Protein AF-0000000067436196 (afdb_homodimer)

Solvent-accessible surface area (backbone atoms only — not comparable to full-atom values): 30874 Å² total; per-residue (Å²): 133,80,60,70,42,80,74,69,40,40,27,24,33,39,58,62,33,19,36,84,83,33,67,51,73,27,63,66,45,42,35,52,50,51,50,54,38,50,77,39,62,42,60,31,36,29,43,34,34,80,53,17,47,28,63,58,41,51,74,66,54,48,24,50,53,45,26,54,37,24,74,75,36,76,84,56,46,28,29,27,39,38,79,44,45,14,60,66,54,35,43,52,48,46,48,44,32,40,75,24,54,31,66,30,31,39,34,37,66,65,28,63,61,16,76,75,52,47,70,68,16,52,52,47,38,52,48,62,37,44,75,68,40,85,48,35,29,23,46,35,45,43,33,83,56,24,36,56,35,81,76,54,50,68,54,53,49,58,49,31,71,40,76,36,29,15,29,32,36,39,44,69,87,61,59,67,49,52,41,57,40,38,61,30,68,66,30,64,73,30,65,38,42,39,25,34,34,43,60,60,46,43,68,69,40,42,77,47,55,29,39,38,30,43,15,51,60,39,64,38,42,37,46,53,56,42,49,35,54,50,26,48,77,70,65,39,50,73,65,22,50,58,53,44,52,44,43,36,51,34,43,49,48,42,75,75,42,42,59,51,34,40,35,42,42,19,31,72,65,63,67,47,51,87,37,51,50,35,50,57,39,50,55,61,77,78,61,90,66,54,63,67,74,49,41,67,34,50,52,50,40,50,56,54,39,74,73,104,132,81,59,70,40,78,74,70,40,41,27,26,33,40,58,62,34,18,36,84,82,33,68,50,74,28,64,66,44,44,36,52,50,50,51,55,39,50,77,40,63,43,61,30,36,29,44,35,36,79,54,16,46,31,61,56,41,50,74,67,54,49,26,49,54,46,26,54,38,26,73,75,35,76,84,57,48,28,30,27,38,39,78,43,44,13,58,65,54,36,45,53,47,48,48,45,32,41,75,24,54,30,65,31,32,37,35,38,65,66,27,63,61,14,77,75,54,47,70,68,15,54,51,47,37,51,48,62,36,44,76,68,41,86,49,34,28,23,46,37,46,41,32,81,56,24,35,57,34,80,76,56,52,68,54,54,48,57,49,32,70,40,75,38,28,15,29,32,38,39,45,70,85,60,56,66,48,52,40,58,39,39,62,29,68,66,31,63,73,29,64,38,41,39,25,35,33,43,60,62,44,42,69,71,40,42,77,46,54,28,40,37,30,44,16,50,63,39,63,40,43,34,46,52,56,42,50,34,53,49,28,50,76,70,65,39,49,72,65,21,50,58,54,42,51,44,42,36,52,33,42,48,46,42,75,73,42,42,58,52,34,39,36,42,43,19,32,72,64,62,66,49,54,84,39,48,49,35,48,57,40,50,54,60,77,77,62,91,66,55,62,68,76,47,42,67,32,52,54,50,40,50,54,55,38,72,74,104

Structure (mmCIF, N/CA/C/O backbone):
data_AF-0000000067436196-model_v1
#
loop_
_entity.id
_entity.type
_entity.pdbx_description
1 polymer Aldolase
#
loop_
_atom_site.group_PDB
_atom_site.id
_atom_site.type_symbol
_atom_site.label_atom_id
_atom_site.label_alt_id
_atom_site.label_comp_id
_atom_site.label_asym_id
_atom_site.label_entity_id
_atom_site.label_seq_id
_atom_site.pdbx_PDB_ins_code
_atom_site.Cartn_x
_atom_site.Cartn_y
_atom_site.Cartn_z
_atom_site.occupancy
_atom_site.B_iso_or_equiv
_atom_site.auth_seq_id
_atom_site.auth_comp_id
_atom_site.auth_asym_id
_atom_site.auth_atom_id
_atom_site.pdbx_PDB_model_num
ATOM 1 N N . MET A 1 1 ? -20.641 -15.672 -22.406 1 57.53 1 MET A N 1
ATOM 2 C CA . MET A 1 1 ? -20.344 -16.906 -21.688 1 57.53 1 MET A CA 1
ATOM 3 C C . MET A 1 1 ? -20.031 -16.625 -20.219 1 57.53 1 MET A C 1
ATOM 5 O O . MET A 1 1 ? -19.484 -15.562 -19.891 1 57.53 1 MET A O 1
ATOM 9 N N . SER A 1 2 ? -20.469 -17.406 -19.266 1 78.94 2 SER A N 1
ATOM 10 C CA . SER A 1 2 ? -20.266 -17.25 -17.844 1 78.94 2 SER A CA 1
ATOM 11 C C . SER A 1 2 ? -18.781 -17.312 -17.484 1 78.94 2 SER A C 1
ATOM 13 O O . SER A 1 2 ? -18.031 -18.109 -18.062 1 78.94 2 SER A O 1
ATOM 15 N N . PRO A 1 3 ? -18.328 -16.453 -16.594 1 89.94 3 PRO A N 1
ATOM 16 C CA . PRO A 1 3 ? -16.906 -16.484 -16.203 1 89.94 3 PRO A CA 1
ATOM 17 C C . PRO A 1 3 ? -16.5 -17.828 -15.602 1 89.94 3 PRO A C 1
ATOM 19 O O . PRO A 1 3 ? -17.281 -18.469 -14.891 1 89.94 3 PRO A O 1
ATOM 22 N N . VAL A 1 4 ? -15.414 -18.328 -15.992 1 94.5 4 VAL A N 1
ATOM 23 C CA . VAL A 1 4 ? -14.914 -19.625 -15.523 1 94.5 4 VAL A CA 1
ATOM 24 C C . VAL A 1 4 ? -13.633 -19.422 -14.711 1 94.5 4 VAL A C 1
ATOM 26 O O . VAL A 1 4 ? -12.805 -18.562 -15.055 1 94.5 4 VAL A O 1
ATOM 29 N N . PRO A 1 5 ? -13.5 -20.156 -13.656 1 97.69 5 PRO A N 1
ATOM 30 C CA . PRO A 1 5 ? -12.242 -20.078 -12.898 1 97.69 5 PRO A CA 1
ATOM 31 C C . PRO A 1 5 ? -11.047 -20.594 -13.688 1 97.69 5 PRO A C 1
ATOM 33 O O . PRO A 1 5 ? -11.211 -21.344 -14.648 1 97.69 5 PRO A O 1
ATOM 36 N N . PRO A 1 6 ? -9.828 -20.188 -13.32 1 97.81 6 PRO A N 1
ATOM 37 C CA . PRO A 1 6 ? -8.672 -20.891 -13.891 1 97.81 6 PRO A CA 1
ATOM 38 C C . PRO A 1 6 ? -8.703 -22.391 -13.617 1 97.81 6 PRO A C 1
ATOM 40 O O . PRO A 1 6 ? -9.109 -22.812 -12.531 1 97.81 6 PRO A O 1
ATOM 43 N N . ALA A 1 7 ? -8.273 -23.156 -14.539 1 98 7 ALA A N 1
ATOM 44 C CA . ALA A 1 7 ? -8.234 -24.594 -14.375 1 98 7 ALA A CA 1
ATOM 45 C C . ALA A 1 7 ? -7.301 -25 -13.242 1 98 7 ALA A C 1
ATOM 47 O O . ALA A 1 7 ? -6.359 -24.266 -12.914 1 98 7 ALA A O 1
ATOM 48 N N . PRO A 1 8 ? -7.617 -26.125 -12.609 1 98.44 8 PRO A N 1
ATOM 49 C CA . PRO A 1 8 ? -6.68 -26.625 -11.602 1 98.44 8 PRO A CA 1
ATOM 50 C C . PRO A 1 8 ? -5.273 -26.828 -12.156 1 98.44 8 PRO A C 1
ATOM 52 O O . PRO A 1 8 ? -5.117 -27.234 -13.312 1 98.44 8 PRO A O 1
ATOM 55 N N . GLY A 1 9 ? -4.25 -26.578 -11.383 1 98.75 9 GLY A N 1
ATOM 56 C CA . GLY A 1 9 ? -2.881 -26.734 -11.844 1 98.75 9 GLY A CA 1
ATOM 57 C C . GLY A 1 9 ? -1.906 -25.812 -11.141 1 98.75 9 GLY A C 1
ATOM 58 O O . GLY A 1 9 ? -2.211 -25.281 -10.07 1 98.75 9 GLY A O 1
ATOM 59 N N . ILE A 1 10 ? -0.724 -25.766 -11.695 1 98.88 10 ILE A N 1
ATOM 60 C CA . ILE A 1 10 ? 0.357 -24.938 -11.172 1 98.88 10 ILE A CA 1
ATOM 61 C C . ILE A 1 10 ? 0.483 -23.656 -12.016 1 98.88 10 ILE A C 1
ATOM 63 O O . ILE A 1 10 ? 0.665 -23.734 -13.227 1 98.88 10 ILE A O 1
ATOM 67 N N . TYR A 1 11 ? 0.344 -22.562 -11.367 1 98.88 11 TYR A N 1
ATOM 68 C CA . TYR A 1 11 ? 0.537 -21.25 -11.977 1 98.88 11 TYR A CA 1
ATOM 69 C C . TYR A 1 11 ? 1.764 -20.562 -11.398 1 98.88 11 TYR A C 1
ATOM 71 O O . TYR A 1 11 ? 2.084 -20.734 -10.219 1 98.88 11 TYR A O 1
ATOM 79 N N . THR A 1 12 ? 2.404 -19.797 -12.219 1 98.88 12 THR A N 1
ATOM 80 C CA . THR A 1 12 ? 3.627 -19.141 -11.766 1 98.88 12 THR A CA 1
ATOM 81 C C . THR A 1 12 ? 3.494 -17.625 -11.867 1 98.88 12 THR A C 1
ATOM 83 O O . THR A 1 12 ? 3.262 -17.078 -12.953 1 98.88 12 THR A O 1
ATOM 86 N N . PRO A 1 13 ? 3.539 -16.906 -10.734 1 98.75 13 PRO A N 1
ATOM 87 C CA . PRO A 1 13 ? 3.816 -15.469 -10.867 1 98.75 13 PRO A CA 1
ATOM 88 C C . PRO A 1 13 ? 5.211 -15.188 -11.422 1 98.75 13 PRO A C 1
ATOM 90 O O . PRO A 1 13 ? 6.207 -15.648 -10.859 1 98.75 13 PRO A O 1
ATOM 93 N N . VAL A 1 14 ? 5.285 -14.469 -12.422 1 98.44 14 VAL A N 1
ATOM 94 C CA . VAL A 1 14 ? 6.57 -14.266 -13.086 1 98.44 14 VAL A CA 1
ATOM 95 C C . VAL A 1 14 ? 7.117 -12.883 -12.75 1 98.44 14 VAL A C 1
ATOM 97 O O . VAL A 1 14 ? 6.367 -11.898 -12.727 1 98.44 14 VAL A O 1
ATOM 100 N N . PRO A 1 15 ? 8.43 -12.812 -12.438 1 98.25 15 PRO A N 1
ATOM 101 C CA . PRO A 1 15 ? 9.031 -11.5 -12.188 1 98.25 15 PRO A CA 1
ATOM 102 C C . PRO A 1 15 ? 9.227 -10.688 -13.461 1 98.25 15 PRO A C 1
ATOM 104 O O . PRO A 1 15 ? 9.094 -11.219 -14.57 1 98.25 15 PRO A O 1
ATOM 107 N N . THR A 1 16 ? 9.445 -9.406 -13.32 1 98.31 16 THR A N 1
ATOM 108 C CA . THR A 1 16 ? 9.867 -8.562 -14.43 1 98.31 16 THR A CA 1
ATOM 109 C C . THR A 1 16 ? 11.391 -8.562 -14.562 1 98.31 16 THR A C 1
ATOM 111 O O . THR A 1 16 ? 12.102 -8.234 -13.609 1 98.31 16 THR A O 1
ATOM 114 N N . PHE A 1 17 ? 11.82 -8.953 -15.727 1 98.25 17 PHE A N 1
ATOM 115 C CA . PHE A 1 17 ? 13.25 -8.891 -16.016 1 98.25 17 PHE A CA 1
ATOM 116 C C . PHE A 1 17 ? 13.617 -7.531 -16.609 1 98.25 17 PHE A C 1
ATOM 118 O O . PHE A 1 17 ? 12.906 -7.004 -17.453 1 98.25 17 PHE A O 1
ATOM 125 N N . PHE A 1 18 ? 14.68 -6.977 -16.078 1 98 18 PHE A N 1
ATOM 126 C CA . PHE A 1 18 ? 15.203 -5.703 -16.562 1 98 18 PHE A CA 1
ATOM 127 C C . PHE A 1 18 ? 16.547 -5.891 -17.25 1 98 18 PHE A C 1
ATOM 129 O O . PHE A 1 18 ? 17.25 -6.875 -16.984 1 98 18 PHE A O 1
ATOM 136 N N . LYS A 1 19 ? 16.859 -4.914 -18.109 1 97.25 19 LYS A N 1
ATOM 137 C CA . LYS A 1 19 ? 18.188 -4.891 -18.703 1 97.25 19 LYS A CA 1
ATOM 138 C C . LYS A 1 19 ? 19.25 -4.512 -17.672 1 97.25 19 LYS A C 1
ATOM 140 O O . LYS A 1 19 ? 18.922 -4.184 -16.531 1 97.25 19 LYS A O 1
ATOM 145 N N . ASN A 1 20 ? 20.5 -4.547 -18.062 1 95.44 20 ASN A N 1
ATOM 146 C CA . ASN A 1 20 ? 21.625 -4.328 -17.156 1 95.44 20 ASN A CA 1
ATOM 147 C C . ASN A 1 20 ? 21.609 -2.918 -16.578 1 95.44 20 ASN A C 1
ATOM 149 O O . ASN A 1 20 ? 22.188 -2.672 -15.523 1 95.44 20 ASN A O 1
ATOM 153 N N . ASP A 1 21 ? 20.844 -2.016 -17.188 1 93.94 21 ASP A N 1
ATOM 154 C CA . ASP A 1 21 ? 20.75 -0.658 -16.656 1 93.94 21 ASP A CA 1
ATOM 155 C C . ASP A 1 21 ? 19.828 -0.603 -15.438 1 93.94 21 ASP A C 1
ATOM 157 O O . ASP A 1 21 ? 19.734 0.427 -14.766 1 93.94 21 ASP A O 1
ATOM 161 N N . GLY A 1 22 ? 19.094 -1.686 -15.172 1 92.44 22 GLY A N 1
ATOM 162 C CA . GLY A 1 22 ? 18.266 -1.79 -13.984 1 92.44 22 GLY A CA 1
ATOM 163 C C . GLY A 1 22 ? 16.938 -1.071 -14.117 1 92.44 22 GLY A C 1
ATOM 164 O O . GLY A 1 22 ? 16.188 -0.958 -13.148 1 92.44 22 GLY A O 1
ATOM 165 N N . TYR A 1 23 ? 16.641 -0.655 -15.289 1 94.75 23 TYR A N 1
ATOM 166 C CA . TYR A 1 23 ? 15.445 0.16 -15.453 1 94.75 23 TYR A CA 1
ATOM 167 C C . TYR A 1 23 ? 14.633 -0.295 -16.656 1 94.75 23 TYR A C 1
ATOM 169 O O . TYR A 1 23 ? 13.414 -0.469 -16.562 1 94.75 23 TYR A O 1
ATOM 177 N N . THR A 1 24 ? 15.32 -0.521 -17.797 1 97.31 24 THR A N 1
ATOM 178 C CA . THR A 1 24 ? 14.633 -0.91 -19.016 1 97.31 24 THR A CA 1
ATOM 179 C C . THR A 1 24 ? 14.102 -2.336 -18.922 1 97.31 24 THR A C 1
ATOM 181 O O . THR A 1 24 ? 14.836 -3.252 -18.531 1 97.31 24 THR A O 1
ATOM 184 N N . ILE A 1 25 ? 12.883 -2.523 -19.297 1 98.19 25 ILE A N 1
ATOM 185 C CA . ILE A 1 25 ? 12.281 -3.852 -19.234 1 98.19 25 ILE A CA 1
ATOM 186 C C . ILE A 1 25 ? 12.891 -4.746 -20.312 1 98.19 25 ILE A C 1
ATOM 188 O O . ILE A 1 25 ? 13.008 -4.34 -21.469 1 98.19 25 ILE A O 1
ATOM 192 N N . ASP A 1 26 ? 13.289 -5.906 -19.953 1 98.38 26 ASP A N 1
ATOM 193 C CA . ASP A 1 26 ? 13.805 -6.914 -20.875 1 98.38 26 ASP A CA 1
ATOM 194 C C . ASP A 1 26 ? 12.688 -7.836 -21.359 1 98.38 26 ASP A C 1
ATOM 196 O O . ASP A 1 26 ? 12.578 -8.977 -20.922 1 98.38 26 ASP A O 1
ATOM 200 N N . PHE A 1 27 ? 11.969 -7.41 -22.375 1 98.38 27 PHE A N 1
ATOM 201 C CA . PHE A 1 27 ? 10.812 -8.148 -22.875 1 98.38 27 PHE A CA 1
ATOM 202 C C . PHE A 1 27 ? 11.234 -9.516 -23.391 1 98.38 27 PHE A C 1
ATOM 204 O O . PHE A 1 27 ? 10.5 -10.492 -23.266 1 98.38 27 PHE A O 1
ATOM 211 N N . ASP A 1 28 ? 12.391 -9.594 -23.984 1 98.06 28 ASP A N 1
ATOM 212 C CA . ASP A 1 28 ? 12.875 -10.867 -24.516 1 98.06 28 ASP A CA 1
ATOM 213 C C . ASP A 1 28 ? 13.031 -11.898 -23.391 1 98.06 28 ASP A C 1
ATOM 215 O O . ASP A 1 28 ? 12.617 -13.055 -23.547 1 98.06 28 ASP A O 1
ATOM 219 N N . ALA A 1 29 ? 13.602 -11.484 -22.328 1 98.31 29 ALA A N 1
ATOM 220 C CA . ALA A 1 29 ? 13.773 -12.383 -21.188 1 98.31 29 ALA A CA 1
ATOM 221 C C . ALA A 1 29 ? 12.422 -12.781 -20.609 1 98.31 29 ALA A C 1
ATOM 223 O O . ALA A 1 29 ? 12.242 -13.922 -20.172 1 98.31 29 ALA A O 1
ATOM 224 N N . ASN A 1 30 ? 11.539 -11.867 -20.547 1 98.56 30 ASN A N 1
ATOM 225 C CA . ASN A 1 30 ? 10.203 -12.164 -20.047 1 98.56 30 ASN A CA 1
ATOM 226 C C . ASN A 1 30 ? 9.516 -13.234 -20.891 1 98.56 30 ASN A C 1
ATOM 228 O O . ASN A 1 30 ? 8.938 -14.18 -20.359 1 98.56 30 ASN A O 1
ATOM 232 N N . VAL A 1 31 ? 9.609 -13.094 -22.188 1 98.75 31 VAL A N 1
ATOM 233 C CA . VAL A 1 31 ? 9.008 -14.047 -23.109 1 98.75 31 VAL A CA 1
ATOM 234 C C . VAL A 1 31 ? 9.727 -15.391 -23 1 98.75 31 VAL A C 1
ATOM 236 O O . VAL A 1 31 ? 9.086 -16.453 -22.984 1 98.75 31 VAL A O 1
ATOM 239 N N . LYS A 1 32 ? 11.031 -15.352 -22.922 1 98.69 32 LYS A N 1
ATOM 240 C CA . LYS A 1 32 ? 11.82 -16.578 -22.781 1 98.69 32 LYS A CA 1
ATOM 241 C C . LYS A 1 32 ? 11.414 -17.344 -21.531 1 98.69 32 LYS A C 1
ATOM 243 O O . LYS A 1 32 ? 11.289 -18.578 -21.562 1 98.69 32 LYS A O 1
ATOM 248 N N . HIS A 1 33 ? 11.219 -16.656 -20.469 1 98.81 33 HIS A N 1
ATOM 249 C CA . HIS A 1 33 ? 10.812 -17.297 -19.234 1 98.81 33 HIS A CA 1
ATOM 250 C C . HIS A 1 33 ? 9.422 -17.906 -19.344 1 98.81 33 HIS A C 1
ATOM 252 O O . HIS A 1 33 ? 9.188 -19.016 -18.875 1 98.81 33 HIS A O 1
ATOM 258 N N . ALA A 1 34 ? 8.539 -17.203 -19.969 1 98.88 34 ALA A N 1
ATOM 259 C CA . ALA A 1 34 ? 7.188 -17.703 -20.172 1 98.88 34 ALA A CA 1
ATOM 260 C C . ALA A 1 34 ? 7.203 -19 -20.984 1 98.88 34 ALA A C 1
ATOM 262 O O . ALA A 1 34 ? 6.5 -19.953 -20.656 1 98.88 34 ALA A O 1
ATOM 263 N N . LYS A 1 35 ? 7.98 -19.031 -22.016 1 98.81 35 LYS A N 1
ATOM 264 C CA . LYS A 1 35 ? 8.094 -20.234 -22.859 1 98.81 35 LYS A CA 1
ATOM 265 C C . LYS A 1 35 ? 8.68 -21.391 -22.078 1 98.81 35 LYS A C 1
ATOM 267 O O . LYS A 1 35 ? 8.203 -22.531 -22.203 1 98.81 35 LYS A O 1
ATOM 272 N N . PHE A 1 36 ? 9.703 -21.094 -21.344 1 98.81 36 PHE A N 1
ATOM 273 C CA . PHE A 1 36 ? 10.312 -22.094 -20.469 1 98.81 36 PHE A CA 1
ATOM 274 C C . PHE A 1 36 ? 9.266 -22.734 -19.562 1 98.81 36 PHE A C 1
ATOM 276 O O . PHE A 1 36 ? 9.219 -23.953 -19.438 1 98.81 36 PHE A O 1
ATOM 283 N N . LEU A 1 37 ? 8.422 -21.906 -18.969 1 98.88 37 LEU A N 1
ATOM 284 C CA . LEU A 1 37 ? 7.406 -22.375 -18.031 1 98.88 37 LEU A CA 1
ATOM 285 C C . LEU A 1 37 ? 6.336 -23.188 -18.75 1 98.88 37 LEU A C 1
ATOM 287 O O . LEU A 1 37 ? 5.934 -24.25 -18.281 1 98.88 37 LEU A O 1
ATOM 291 N N . LYS A 1 38 ? 5.914 -22.688 -19.875 1 98.81 38 LYS A N 1
ATOM 292 C CA . LYS A 1 38 ? 4.93 -23.406 -20.672 1 98.81 38 LYS A CA 1
ATOM 293 C C . LYS A 1 38 ? 5.453 -24.797 -21.047 1 98.81 38 LYS A C 1
ATOM 295 O O . LYS A 1 38 ? 4.754 -25.797 -20.891 1 98.81 38 LYS A O 1
ATOM 300 N N . ASP A 1 39 ? 6.633 -24.828 -21.5 1 98.5 39 ASP A N 1
ATOM 301 C CA . ASP A 1 39 ? 7.238 -26.062 -22 1 98.5 39 ASP A CA 1
ATOM 302 C C . ASP A 1 39 ? 7.438 -27.062 -20.875 1 98.5 39 ASP A C 1
ATOM 304 O O . ASP A 1 39 ? 7.625 -28.266 -21.125 1 98.5 39 ASP A O 1
ATOM 308 N N . ASN A 1 40 ? 7.375 -26.562 -19.672 1 98.56 40 ASN A N 1
ATOM 309 C CA . ASN A 1 40 ? 7.629 -27.453 -18.547 1 98.56 40 ASN A CA 1
ATOM 310 C C . ASN A 1 40 ? 6.371 -27.688 -17.719 1 98.56 40 ASN A C 1
ATOM 312 O O . ASN A 1 40 ? 6.453 -28.016 -16.531 1 98.56 40 ASN A O 1
ATOM 316 N N . GLY A 1 41 ? 5.188 -27.422 -18.25 1 98.62 41 GLY A N 1
ATOM 317 C CA . GLY A 1 41 ? 3.941 -27.969 -17.734 1 98.62 41 GLY A CA 1
ATOM 318 C C . GLY A 1 41 ? 3.154 -26.984 -16.891 1 98.62 41 GLY A C 1
ATOM 319 O O . GLY A 1 41 ? 2.074 -27.297 -16.391 1 98.62 41 GLY A O 1
ATOM 320 N N . ILE A 1 42 ? 3.658 -25.781 -16.719 1 98.81 42 ILE A N 1
ATOM 321 C CA . ILE A 1 42 ? 2.93 -24.75 -15.992 1 98.81 42 ILE A CA 1
ATOM 322 C C . ILE A 1 42 ? 1.61 -24.453 -16.703 1 98.81 42 ILE A C 1
ATOM 324 O O . ILE A 1 42 ? 1.569 -24.344 -17.922 1 98.81 42 ILE A O 1
ATOM 328 N N . ALA A 1 43 ? 0.556 -24.312 -15.922 1 98.75 43 ALA A N 1
ATOM 329 C CA . ALA A 1 43 ? -0.793 -24.188 -16.469 1 98.75 43 ALA A CA 1
ATOM 330 C C . ALA A 1 43 ? -1.067 -22.766 -16.953 1 98.75 43 ALA A C 1
ATOM 332 O O . ALA A 1 43 ? -1.906 -22.562 -17.828 1 98.75 43 ALA A O 1
ATOM 333 N N . GLY A 1 44 ? -0.382 -21.812 -16.391 1 98.75 44 GLY A N 1
ATOM 334 C CA . GLY A 1 44 ? -0.553 -20.406 -16.719 1 98.75 44 GLY A CA 1
ATOM 335 C C . GLY A 1 44 ? 0.341 -19.5 -15.914 1 98.75 44 GLY A C 1
ATOM 336 O O . GLY A 1 44 ? 1.089 -19.953 -15.047 1 98.75 44 GLY A O 1
ATOM 337 N N . LEU A 1 45 ? 0.247 -18.234 -16.219 1 98.88 45 LEU A N 1
ATOM 338 C CA . LEU A 1 45 ? 1.111 -17.25 -15.586 1 98.88 45 LEU A CA 1
ATOM 339 C C . LEU A 1 45 ? 0.289 -16.234 -14.812 1 98.88 45 LEU A C 1
ATOM 341 O O . LEU A 1 45 ? -0.866 -15.969 -15.156 1 98.88 45 LEU A O 1
ATOM 345 N N . VAL A 1 46 ? 0.827 -15.719 -13.734 1 98.88 46 VAL A N 1
ATOM 346 C CA . VAL A 1 46 ? 0.387 -14.469 -13.125 1 98.88 46 VAL A CA 1
ATOM 347 C C . VAL A 1 46 ? 1.407 -13.375 -13.406 1 98.88 46 VAL A C 1
ATOM 349 O O . VAL A 1 46 ? 2.574 -13.484 -13.023 1 98.88 46 VAL A O 1
ATOM 352 N N . ILE A 1 47 ? 0.969 -12.344 -14.078 1 98.69 47 ILE A N 1
ATOM 353 C CA . ILE A 1 47 ? 1.861 -11.242 -14.438 1 98.69 47 ILE A CA 1
ATOM 354 C C . ILE A 1 47 ? 1.399 -9.961 -13.758 1 98.69 47 ILE A C 1
ATOM 356 O O . ILE A 1 47 ? 0.205 -9.648 -13.742 1 98.69 47 ILE A O 1
ATOM 360 N N . MET A 1 48 ? 2.359 -9.25 -13.141 1 97.06 48 MET A N 1
ATOM 361 C CA . MET A 1 48 ? 2.176 -7.934 -12.547 1 97.06 48 MET A CA 1
ATOM 362 C C . MET A 1 48 ? 1.545 -8.039 -11.164 1 97.06 48 MET A C 1
ATOM 364 O O . MET A 1 48 ? 0.84 -7.133 -10.727 1 97.06 48 MET A O 1
ATOM 368 N N . GLY A 1 49 ? 1.697 -9.156 -10.562 1 94.94 49 GLY A N 1
ATOM 369 C CA . GLY A 1 49 ? 1.476 -9.266 -9.133 1 94.94 49 GLY A CA 1
ATOM 370 C C . GLY A 1 49 ? 2.674 -8.836 -8.305 1 94.94 49 GLY A C 1
ATOM 371 O O . GLY A 1 49 ? 3.496 -8.039 -8.766 1 94.94 49 GLY A O 1
ATOM 372 N N . SER A 1 50 ? 2.734 -9.312 -7.105 1 93.44 50 SER A N 1
ATOM 373 C CA . SER A 1 50 ? 3.83 -8.961 -6.211 1 93.44 50 SER A CA 1
ATOM 374 C C . SER A 1 50 ? 5.172 -9.43 -6.766 1 93.44 50 SER A C 1
ATOM 376 O O . SER A 1 50 ? 6.125 -8.648 -6.836 1 93.44 50 SER A O 1
ATOM 378 N N . THR A 1 51 ? 5.262 -10.664 -7.168 1 96.25 51 THR A N 1
ATOM 379 C CA . THR A 1 51 ? 6.488 -11.195 -7.75 1 96.25 51 THR A CA 1
ATOM 380 C C . THR A 1 51 ? 6.844 -10.453 -9.031 1 96.25 51 THR A C 1
ATOM 382 O O . THR A 1 51 ? 8.023 -10.305 -9.367 1 96.25 51 THR A O 1
ATOM 385 N N . GLY A 1 52 ? 5.863 -10.008 -9.711 1 97.56 52 GLY A N 1
ATOM 386 C CA . GLY A 1 52 ? 6.055 -9.336 -10.984 1 97.56 52 GLY A CA 1
ATOM 387 C C . GLY A 1 52 ? 6.504 -7.895 -10.844 1 97.56 52 GLY A C 1
ATOM 388 O O . GLY A 1 52 ? 6.773 -7.219 -11.836 1 97.56 52 GLY A O 1
ATOM 389 N N . GLU A 1 53 ? 6.469 -7.395 -9.617 1 97.38 53 GLU A N 1
ATOM 390 C CA . GLU A 1 53 ? 6.902 -6.031 -9.336 1 97.38 53 GLU A CA 1
ATOM 391 C C . GLU A 1 53 ? 6.043 -5.012 -10.07 1 97.38 53 GLU A C 1
ATOM 393 O O . GLU A 1 53 ? 6.547 -3.998 -10.555 1 97.38 53 GLU A O 1
ATOM 398 N N . GLY A 1 54 ? 4.77 -5.316 -10.281 1 97.25 54 GLY A N 1
ATOM 399 C CA . GLY A 1 54 ? 3.857 -4.449 -11.008 1 97.25 54 GLY A CA 1
ATOM 400 C C . GLY A 1 54 ? 3.771 -3.051 -10.438 1 97.25 54 GLY A C 1
ATOM 401 O O . GLY A 1 54 ? 3.592 -2.08 -11.172 1 97.25 54 GLY A O 1
ATOM 402 N N . VAL A 1 55 ? 3.934 -2.898 -9.18 1 96.94 55 VAL A N 1
ATOM 403 C CA . VAL A 1 55 ? 3.77 -1.632 -8.477 1 96.94 55 VAL A CA 1
ATOM 404 C C . VAL A 1 55 ? 4.891 -0.673 -8.867 1 96.94 55 VAL A C 1
ATOM 406 O O . VAL A 1 55 ? 4.766 0.542 -8.695 1 96.94 55 VAL A O 1
ATOM 409 N N . HIS A 1 56 ? 5.996 -1.191 -9.383 1 97.69 56 HIS A N 1
ATOM 410 C CA . HIS A 1 56 ? 7.137 -0.359 -9.75 1 97.69 56 HIS A CA 1
ATOM 411 C C . HIS A 1 56 ? 7.082 0.034 -11.219 1 97.69 56 HIS A C 1
ATOM 413 O O . HIS A 1 56 ? 7.98 0.719 -11.719 1 97.69 56 HIS A O 1
ATOM 419 N N . LEU A 1 57 ? 6.039 -0.403 -11.906 1 98.19 57 LEU A N 1
ATOM 420 C CA . LEU A 1 57 ? 5.848 -0.129 -13.328 1 98.19 57 LEU A CA 1
ATOM 421 C C . LEU A 1 57 ? 4.637 0.773 -13.547 1 98.19 57 LEU A C 1
ATOM 423 O O . LEU A 1 57 ? 3.693 0.755 -12.758 1 98.19 57 LEU A O 1
ATOM 427 N N . THR A 1 58 ? 4.688 1.561 -14.641 1 97.56 58 THR A N 1
ATOM 428 C CA . THR A 1 58 ? 3.512 2.326 -15.039 1 97.56 58 THR A CA 1
ATOM 429 C C . THR A 1 58 ? 2.439 1.41 -15.617 1 97.56 58 THR A C 1
ATOM 431 O O . THR A 1 58 ? 2.715 0.255 -15.945 1 97.56 58 THR A O 1
ATOM 434 N N . LYS A 1 59 ? 1.242 1.933 -15.727 1 97.81 59 LYS A N 1
ATOM 435 C CA . LYS A 1 59 ? 0.149 1.175 -16.328 1 97.81 59 LYS A CA 1
ATOM 436 C C . LYS A 1 59 ? 0.515 0.704 -17.734 1 97.81 59 LYS A C 1
ATOM 438 O O . LYS A 1 59 ? 0.24 -0.44 -18.109 1 97.81 59 LYS A O 1
ATOM 443 N N . GLU A 1 60 ? 1.132 1.524 -18.5 1 98.19 60 GLU A N 1
ATOM 444 C CA . GLU A 1 60 ? 1.533 1.206 -19.875 1 98.19 60 GLU A CA 1
ATOM 445 C C . GLU A 1 60 ? 2.568 0.085 -19.891 1 98.19 60 GLU A C 1
ATOM 447 O O . GLU A 1 60 ? 2.504 -0.809 -20.75 1 98.19 60 GLU A O 1
ATOM 452 N N . GLU A 1 61 ? 3.48 0.167 -18.984 1 98.62 61 GLU A N 1
ATOM 453 C CA . GLU A 1 61 ? 4.527 -0.848 -18.922 1 98.62 61 GLU A CA 1
ATOM 454 C C . GLU A 1 61 ? 3.959 -2.207 -18.531 1 98.62 61 GLU A C 1
ATOM 456 O O . GLU A 1 61 ? 4.375 -3.238 -19.062 1 98.62 61 GLU A O 1
ATOM 461 N N . ARG A 1 62 ? 3.043 -2.191 -17.578 1 98.75 62 ARG A N 1
ATOM 462 C CA . ARG A 1 62 ? 2.396 -3.436 -17.172 1 98.75 62 ARG A CA 1
ATOM 463 C C . ARG A 1 62 ? 1.676 -4.086 -18.359 1 98.75 62 ARG A C 1
ATOM 465 O O . ARG A 1 62 ? 1.86 -5.277 -18.625 1 98.75 62 ARG A O 1
ATOM 472 N N . ALA A 1 63 ? 0.921 -3.275 -19.062 1 98.81 63 ALA A N 1
ATOM 473 C CA . ALA A 1 63 ? 0.199 -3.779 -20.219 1 98.81 63 ALA A CA 1
ATOM 474 C C . ALA A 1 63 ? 1.165 -4.285 -21.297 1 98.81 63 ALA A C 1
ATOM 476 O O . ALA A 1 63 ? 0.927 -5.32 -21.922 1 98.81 63 ALA A O 1
ATOM 477 N N . ALA A 1 64 ? 2.225 -3.559 -21.5 1 98.81 64 ALA A N 1
ATOM 478 C CA . ALA A 1 64 ? 3.197 -3.934 -22.516 1 98.81 64 ALA A CA 1
ATOM 479 C C . ALA A 1 64 ? 3.852 -5.273 -22.188 1 98.81 64 ALA A C 1
ATOM 481 O O . ALA A 1 64 ? 4.137 -6.066 -23.094 1 98.81 64 ALA A O 1
ATOM 482 N N . THR A 1 65 ? 4.113 -5.492 -20.953 1 98.75 65 THR A N 1
ATOM 483 C CA . THR A 1 65 ? 4.73 -6.746 -20.531 1 98.75 65 THR A CA 1
ATOM 484 C C . THR A 1 65 ? 3.787 -7.922 -20.766 1 98.75 65 THR A C 1
ATOM 486 O O . THR A 1 65 ? 4.203 -8.961 -21.297 1 98.75 65 THR A O 1
ATOM 489 N N . ILE A 1 66 ? 2.535 -7.746 -20.406 1 98.88 66 ILE A N 1
ATOM 490 C CA . ILE A 1 66 ? 1.533 -8.781 -20.641 1 98.88 66 ILE A CA 1
ATOM 491 C C . ILE A 1 66 ? 1.392 -9.039 -22.141 1 98.88 66 ILE A C 1
ATOM 493 O O . ILE A 1 66 ? 1.364 -10.188 -22.578 1 98.88 66 ILE A O 1
ATOM 497 N N . LYS A 1 67 ? 1.328 -7.965 -22.875 1 98.88 67 LYS A N 1
ATOM 498 C CA . LYS A 1 67 ? 1.14 -8.07 -24.328 1 98.88 67 LYS A CA 1
ATOM 499 C C . LYS A 1 67 ? 2.295 -8.82 -24.969 1 98.88 67 LYS A C 1
ATOM 501 O O . LYS A 1 67 ? 2.082 -9.625 -25.891 1 98.88 67 LYS A O 1
ATOM 506 N N . ALA A 1 68 ? 3.508 -8.516 -24.562 1 98.81 68 ALA A N 1
ATOM 507 C CA . ALA A 1 68 ? 4.684 -9.188 -25.109 1 98.81 68 ALA A CA 1
ATOM 508 C C . ALA A 1 68 ? 4.594 -10.695 -24.922 1 98.81 68 ALA A C 1
ATOM 510 O O . ALA A 1 68 ? 4.875 -11.461 -25.859 1 98.81 68 ALA A O 1
ATOM 511 N N . VAL A 1 69 ? 4.199 -11.109 -23.781 1 98.81 69 VAL A N 1
ATOM 512 C CA . VAL A 1 69 ? 4.09 -12.531 -23.484 1 98.81 69 VAL A CA 1
ATOM 513 C C . VAL A 1 69 ? 2.918 -13.133 -24.266 1 98.81 69 VAL A C 1
ATOM 515 O O . VAL A 1 69 ? 3.045 -14.203 -24.859 1 98.81 69 VAL A O 1
ATOM 518 N N . HIS A 1 70 ? 1.805 -12.445 -24.266 1 98.88 70 HIS A N 1
ATOM 519 C CA . HIS A 1 70 ? 0.616 -12.938 -24.953 1 98.88 70 HIS A CA 1
ATOM 520 C C . HIS A 1 70 ? 0.874 -13.094 -26.453 1 98.88 70 HIS A C 1
ATOM 522 O O . HIS A 1 70 ? 0.443 -14.07 -27.062 1 98.88 70 HIS A O 1
ATOM 528 N N . ASP A 1 71 ? 1.492 -12.102 -27.016 1 98.81 71 ASP A N 1
ATOM 529 C CA . ASP A 1 71 ? 1.779 -12.156 -28.438 1 98.81 71 ASP A CA 1
ATOM 530 C C . ASP A 1 71 ? 2.645 -13.367 -28.781 1 98.81 71 ASP A C 1
ATOM 532 O O . ASP A 1 71 ? 2.488 -13.977 -29.844 1 98.81 71 ASP A O 1
ATOM 536 N N . ALA A 1 72 ? 3.523 -13.711 -27.906 1 98.75 72 ALA A N 1
ATOM 537 C CA . ALA A 1 72 ? 4.426 -14.836 -28.125 1 98.75 72 ALA A CA 1
ATOM 538 C C . ALA A 1 72 ? 3.729 -16.172 -27.844 1 98.75 72 ALA A C 1
ATOM 540 O O . ALA A 1 72 ? 4.055 -17.188 -28.453 1 98.75 72 ALA A O 1
ATOM 541 N N . LEU A 1 73 ? 2.807 -16.125 -26.922 1 98.56 73 LEU A N 1
ATOM 542 C CA . LEU A 1 73 ? 2.094 -17.328 -26.484 1 98.56 73 LEU A CA 1
ATOM 543 C C . LEU A 1 73 ? 0.599 -17.047 -26.359 1 98.56 73 LEU A C 1
ATOM 545 O O . LEU A 1 73 ? 0.057 -17.047 -25.25 1 98.56 73 LEU A O 1
ATOM 549 N N . PRO A 1 74 ? -0.162 -16.922 -27.406 1 97.88 74 PRO A N 1
ATOM 550 C CA . PRO A 1 74 ? -1.537 -16.406 -27.359 1 97.88 74 PRO A CA 1
ATOM 551 C C . PRO A 1 74 ? -2.492 -17.344 -26.625 1 97.88 74 PRO A C 1
ATOM 553 O O . PRO A 1 74 ? -3.51 -16.906 -26.094 1 97.88 74 PRO A O 1
ATOM 556 N N . ASP A 1 75 ? -2.188 -18.625 -26.516 1 97 75 ASP A N 1
ATOM 557 C CA . ASP A 1 75 ? -3.123 -19.547 -25.891 1 97 75 ASP A CA 1
ATOM 558 C C . ASP A 1 75 ? -2.711 -19.875 -24.453 1 97 75 ASP A C 1
ATOM 560 O O . ASP A 1 75 ? -3.359 -20.688 -23.781 1 97 75 ASP A O 1
ATOM 564 N N . PHE A 1 76 ? -1.636 -19.297 -24 1 98.38 76 PHE A N 1
ATOM 565 C CA . PHE A 1 76 ? -1.17 -19.531 -22.641 1 98.38 76 PHE A CA 1
ATOM 566 C C . PHE A 1 76 ? -1.881 -18.609 -21.656 1 98.38 76 PHE A C 1
ATOM 568 O O . PHE A 1 76 ? -1.758 -17.375 -21.75 1 98.38 76 PHE A O 1
ATOM 575 N N . PRO A 1 77 ? -2.703 -19.156 -20.734 1 98.56 77 PRO A N 1
ATOM 576 C CA . PRO A 1 77 ? -3.498 -18.312 -19.844 1 98.56 77 PRO A CA 1
ATOM 577 C C . PRO A 1 77 ? -2.641 -17.344 -19.016 1 98.56 77 PRO A C 1
ATOM 579 O O . PRO A 1 77 ? -1.591 -17.734 -18.5 1 98.56 77 PRO A O 1
ATOM 582 N N . ILE A 1 78 ? -3.123 -16.125 -18.984 1 98.88 78 ILE A N 1
ATOM 583 C CA . ILE A 1 78 ? -2.465 -15.086 -18.188 1 98.88 78 ILE A CA 1
ATOM 584 C C . ILE A 1 78 ? -3.461 -14.477 -17.203 1 98.88 78 ILE A C 1
ATOM 586 O O . ILE A 1 78 ? -4.523 -14 -17.609 1 98.88 78 ILE A O 1
ATOM 590 N N . ILE A 1 79 ? -3.131 -14.562 -15.961 1 98.88 79 ILE A N 1
ATOM 591 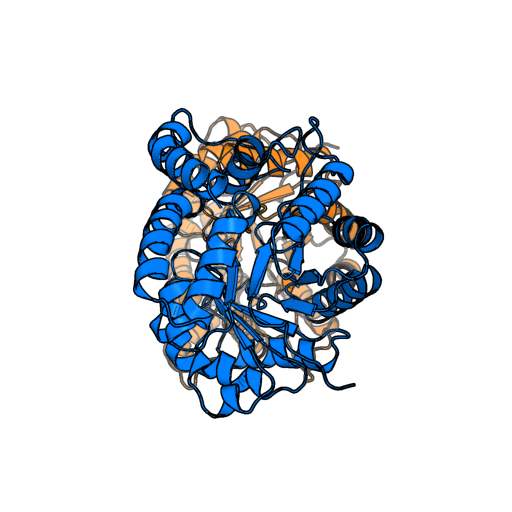C CA . ILE A 1 79 ? -3.83 -13.82 -14.922 1 98.88 79 ILE A CA 1
ATOM 592 C C . ILE A 1 79 ? -3.09 -12.516 -14.633 1 98.88 79 ILE A C 1
ATOM 594 O O . ILE A 1 79 ? -1.912 -12.531 -14.266 1 98.88 79 ILE A O 1
ATOM 598 N N . GLY A 1 80 ? -3.736 -11.398 -14.812 1 98.88 80 GLY A N 1
ATOM 599 C CA . GLY A 1 80 ? -3.111 -10.109 -14.555 1 98.88 80 GLY A CA 1
ATOM 600 C C . GLY A 1 80 ? -3.297 -9.625 -13.133 1 98.88 80 GLY A C 1
ATOM 601 O O . GLY A 1 80 ? -4.375 -9.781 -12.555 1 98.88 80 GLY A O 1
ATOM 602 N N . GLY A 1 81 ? -2.27 -9.039 -12.57 1 98.75 81 GLY A N 1
ATOM 603 C CA . GLY A 1 81 ? -2.344 -8.492 -11.227 1 98.75 81 GLY A CA 1
ATOM 604 C C . GLY A 1 81 ? -2.938 -7.098 -11.18 1 98.75 81 GLY A C 1
ATOM 605 O O . GLY A 1 81 ? -2.656 -6.27 -12.055 1 98.75 81 GLY A O 1
ATOM 606 N N . VAL A 1 82 ? -3.773 -6.891 -10.227 1 98.75 82 VAL A N 1
ATOM 607 C CA . VAL A 1 82 ? -4.414 -5.602 -9.977 1 98.75 82 VAL A CA 1
ATOM 608 C C . VAL A 1 82 ? -4.25 -5.215 -8.508 1 98.75 82 VAL A C 1
ATOM 610 O O . VAL A 1 82 ? -4.848 -5.836 -7.629 1 98.75 82 VAL A O 1
ATOM 613 N N . VAL A 1 83 ? -3.525 -4.109 -8.258 1 97.5 83 VAL A N 1
ATOM 614 C CA . VAL A 1 83 ? -3.199 -3.797 -6.871 1 97.5 83 VAL A CA 1
ATOM 615 C C . VAL A 1 83 ? -3.561 -2.344 -6.57 1 97.5 83 VAL A C 1
ATOM 617 O O . VAL A 1 83 ? -2.963 -1.72 -5.688 1 97.5 83 VAL A O 1
ATOM 620 N N . GLN A 1 84 ? -4.453 -1.757 -7.332 1 96.69 84 GLN A N 1
ATOM 621 C CA . GLN A 1 84 ? -4.91 -0.384 -7.137 1 96.69 84 GLN A CA 1
ATOM 622 C C . GLN A 1 84 ? -5.816 -0.271 -5.918 1 96.69 84 GLN A C 1
ATOM 624 O O . GLN A 1 84 ? -6.469 -1.242 -5.531 1 96.69 84 GLN A O 1
ATOM 629 N N . ASN A 1 85 ? -5.941 0.972 -5.426 1 96.81 85 ASN A N 1
ATOM 630 C CA . ASN A 1 85 ? -6.73 1.191 -4.219 1 96.81 85 ASN A CA 1
ATOM 631 C C . ASN A 1 85 ? -8.047 1.893 -4.531 1 96.81 85 ASN A C 1
ATOM 633 O O . ASN A 1 85 ? -8.961 1.92 -3.699 1 96.81 85 ASN A O 1
ATOM 637 N N . SER A 1 86 ? -8.211 2.471 -5.656 1 96.38 86 SER A N 1
ATOM 638 C CA . SER A 1 86 ? -9.484 3.064 -6.047 1 96.38 86 SER A CA 1
ATOM 639 C C . SER A 1 86 ? -10.266 2.141 -6.973 1 96.38 86 SER A C 1
ATOM 641 O O . SER A 1 86 ? -9.688 1.489 -7.844 1 96.38 86 SER A O 1
ATOM 643 N N . VAL A 1 87 ? -11.578 2.164 -6.852 1 97 87 VAL A N 1
ATOM 644 C CA . VAL A 1 87 ? -12.422 1.302 -7.676 1 97 87 VAL A CA 1
ATOM 645 C C . VAL A 1 87 ? -12.203 1.623 -9.148 1 97 87 VAL A C 1
ATOM 647 O O . VAL A 1 87 ? -11.977 0.722 -9.961 1 97 87 VAL A O 1
ATOM 650 N N . GLN A 1 88 ? -12.156 2.885 -9.422 1 97.5 88 GLN A N 1
ATOM 651 C CA . GLN A 1 88 ? -12.016 3.27 -10.82 1 97.5 88 GLN A CA 1
ATOM 652 C C . GLN A 1 88 ? -10.641 2.896 -11.367 1 97.5 88 GLN A C 1
ATOM 654 O O . GLN A 1 88 ? -10.523 2.41 -12.492 1 97.5 88 GLN A O 1
ATOM 659 N N . ASP A 1 89 ? -9.586 3.158 -10.586 1 98.06 89 ASP A N 1
ATOM 660 C CA . ASP A 1 89 ? -8.25 2.783 -11.023 1 98.06 89 ASP A CA 1
ATOM 661 C C . ASP A 1 89 ? -8.141 1.275 -11.234 1 98.06 89 ASP A C 1
ATOM 663 O O . ASP A 1 89 ? -7.457 0.82 -12.156 1 98.06 89 ASP A O 1
ATOM 667 N N . ALA A 1 90 ? -8.781 0.507 -10.391 1 98.69 90 ALA A N 1
ATOM 668 C CA . ALA A 1 90 ? -8.781 -0.945 -10.539 1 98.69 90 ALA A CA 1
ATOM 669 C C . ALA A 1 90 ? -9.477 -1.365 -11.828 1 98.69 90 ALA A C 1
ATOM 671 O O . ALA A 1 90 ? -8.984 -2.227 -12.562 1 98.69 90 ALA A O 1
ATOM 672 N N . LEU A 1 91 ? -10.625 -0.734 -12.055 1 98.81 91 LEU A N 1
ATOM 673 C CA . LEU A 1 91 ? -11.375 -1.045 -13.266 1 98.81 91 LEU A CA 1
ATOM 674 C C . LEU A 1 91 ? -10.578 -0.677 -14.508 1 98.81 91 LEU A C 1
ATOM 676 O O . LEU A 1 91 ? -10.539 -1.44 -15.477 1 98.81 91 LEU A O 1
ATOM 680 N N . ASP A 1 92 ? -9.922 0.505 -14.43 1 98.75 92 ASP A N 1
ATOM 681 C CA .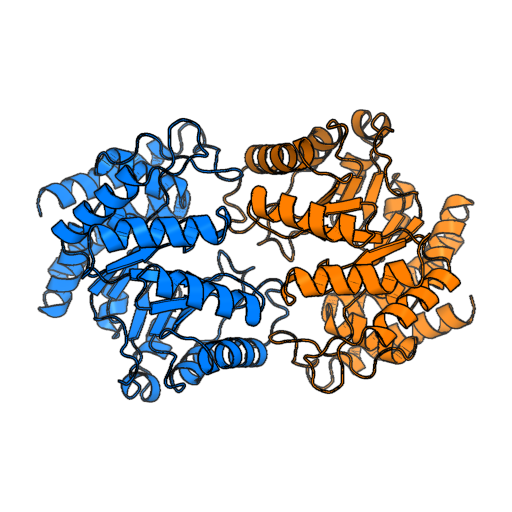 ASP A 1 92 ? -9.078 0.927 -15.547 1 98.75 92 ASP A CA 1
ATOM 682 C C . ASP A 1 92 ? -7.93 -0.052 -15.773 1 98.75 92 ASP A C 1
ATOM 684 O O . ASP A 1 92 ? -7.574 -0.352 -16.906 1 98.75 92 ASP A O 1
ATOM 688 N N . GLU A 1 93 ? -7.348 -0.511 -14.727 1 98.81 93 GLU A N 1
ATOM 689 C CA . GLU A 1 93 ? -6.273 -1.494 -14.82 1 98.81 93 GLU A CA 1
ATOM 690 C C . GLU A 1 93 ? -6.77 -2.797 -15.438 1 98.81 93 GLU A C 1
ATOM 692 O O . GLU A 1 93 ? -6.109 -3.369 -16.312 1 98.81 93 GLU A O 1
ATOM 697 N N . ILE A 1 94 ? -7.938 -3.268 -15.047 1 98.88 94 ILE A N 1
ATOM 698 C CA . ILE A 1 94 ? -8.508 -4.516 -15.539 1 98.88 94 ILE A CA 1
ATOM 699 C C . ILE A 1 94 ? -8.75 -4.406 -17.047 1 98.88 94 ILE A C 1
ATOM 701 O O . ILE A 1 94 ? -8.422 -5.32 -17.797 1 98.88 94 ILE A O 1
ATOM 705 N N . ASP A 1 95 ? -9.289 -3.264 -17.438 1 98.88 95 ASP A N 1
ATOM 706 C CA . ASP A 1 95 ? -9.508 -3.055 -18.859 1 98.88 95 ASP A CA 1
ATOM 707 C C . ASP A 1 95 ? -8.195 -3.088 -19.625 1 98.88 95 ASP A C 1
ATOM 709 O O . ASP A 1 95 ? -8.125 -3.658 -20.719 1 98.88 95 ASP A O 1
ATOM 713 N N . SER A 1 96 ? -7.188 -2.492 -19.062 1 98.88 96 SER A N 1
ATOM 714 C CA . SER A 1 96 ? -5.875 -2.408 -19.688 1 98.88 96 SER A CA 1
ATOM 715 C C . SER A 1 96 ? -5.254 -3.789 -19.859 1 98.88 96 SER A C 1
ATOM 717 O O . SER A 1 96 ? -4.758 -4.129 -20.938 1 98.88 96 SER A O 1
ATOM 719 N N . ILE A 1 97 ? -5.293 -4.609 -18.828 1 98.81 97 ILE A N 1
ATOM 720 C CA . ILE A 1 97 ? -4.621 -5.902 -18.906 1 98.81 97 ILE A CA 1
ATOM 721 C C . ILE A 1 97 ? -5.43 -6.859 -19.781 1 98.81 97 ILE A C 1
ATOM 723 O O . ILE A 1 97 ? -4.867 -7.723 -20.453 1 98.81 97 ILE A O 1
ATOM 727 N N . LYS A 1 98 ? -6.766 -6.688 -19.781 1 98.81 98 LYS A N 1
ATOM 728 C CA . LYS A 1 98 ? -7.578 -7.461 -20.719 1 98.81 98 LYS A CA 1
ATOM 729 C C . LYS A 1 98 ? -7.176 -7.18 -22.156 1 98.81 98 LYS A C 1
ATOM 731 O O . LYS A 1 98 ? -6.957 -8.109 -22.938 1 98.81 98 LYS A O 1
ATOM 736 N N . ALA A 1 99 ? -7.082 -5.934 -22.438 1 98.81 99 ALA A N 1
ATOM 737 C CA . ALA A 1 99 ? -6.711 -5.523 -23.797 1 98.81 99 ALA A CA 1
ATOM 738 C C . ALA A 1 99 ? -5.336 -6.066 -24.172 1 98.81 99 ALA A C 1
ATOM 740 O O . ALA A 1 99 ? -5.062 -6.324 -25.344 1 98.81 99 ALA A O 1
ATOM 741 N N . ALA A 1 100 ? -4.512 -6.32 -23.188 1 98.88 100 ALA A N 1
ATOM 742 C CA . ALA A 1 100 ? -3.145 -6.781 -23.406 1 98.88 100 ALA A CA 1
ATOM 743 C C . ALA A 1 100 ? -3.094 -8.297 -23.562 1 98.88 100 ALA A C 1
ATOM 745 O O . ALA A 1 100 ? -2.09 -8.852 -24.016 1 98.88 100 ALA A O 1
ATOM 746 N N . GLY A 1 101 ? -4.156 -8.992 -23.109 1 98.81 101 GLY A N 1
ATOM 747 C CA . GLY A 1 101 ? -4.184 -10.422 -23.375 1 98.81 101 GLY A CA 1
ATOM 748 C C . GLY A 1 101 ? -4.469 -11.25 -22.125 1 98.81 101 GLY A C 1
ATOM 749 O O . GLY A 1 101 ? -4.512 -12.484 -22.203 1 98.81 101 GLY A O 1
ATOM 750 N N . ALA A 1 102 ? -4.727 -10.633 -20.953 1 98.75 102 ALA A N 1
ATOM 751 C CA . ALA A 1 102 ? -5.059 -11.383 -19.75 1 98.75 102 ALA A CA 1
ATOM 752 C C . ALA A 1 102 ? -6.441 -12.016 -19.844 1 98.75 102 ALA A C 1
ATOM 754 O O . ALA A 1 102 ? -7.344 -11.445 -20.469 1 98.75 102 ALA A O 1
ATOM 755 N N . THR A 1 103 ? -6.574 -13.125 -19.188 1 98.5 103 THR A N 1
ATOM 756 C CA . THR A 1 103 ? -7.848 -13.836 -19.219 1 98.5 103 THR A CA 1
ATOM 757 C C . THR A 1 103 ? -8.562 -13.727 -17.875 1 98.5 103 THR A C 1
ATOM 759 O O . THR A 1 103 ? -9.766 -13.977 -17.781 1 98.5 103 THR A O 1
ATOM 762 N N . HIS A 1 104 ? -7.863 -13.508 -16.844 1 98.81 104 HIS A N 1
ATOM 763 C CA . HIS A 1 104 ? -8.344 -13.289 -15.484 1 98.81 104 HIS A CA 1
ATOM 764 C C . HIS A 1 104 ? -7.582 -12.156 -14.812 1 98.81 104 HIS A C 1
ATOM 766 O O . HIS A 1 104 ? -6.543 -11.711 -15.305 1 98.81 104 HIS A O 1
ATOM 772 N N . ALA A 1 105 ? -8.156 -11.641 -13.773 1 98.94 105 ALA A N 1
ATOM 773 C CA . ALA A 1 105 ? -7.469 -10.68 -12.922 1 98.94 105 ALA A CA 1
ATOM 774 C C . ALA A 1 105 ? -7.406 -11.172 -11.477 1 98.94 105 ALA A C 1
ATOM 776 O O . ALA A 1 105 ? -8.383 -11.703 -10.953 1 98.94 105 AL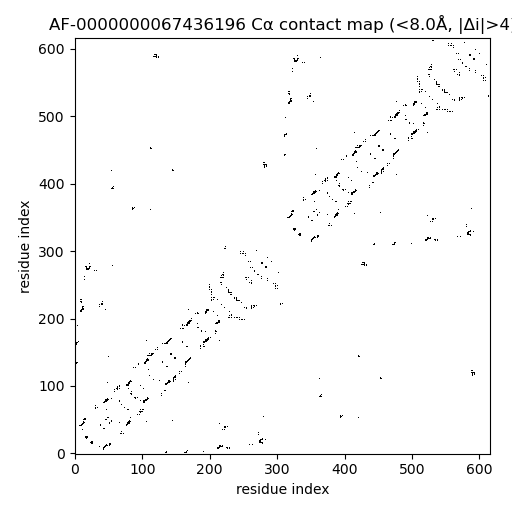A A O 1
ATOM 777 N N . VAL A 1 106 ? -6.266 -11.125 -10.883 1 98.88 106 VAL A N 1
ATOM 778 C CA . VAL A 1 106 ? -6.145 -11.336 -9.445 1 98.88 106 VAL A CA 1
ATOM 779 C C . VAL A 1 106 ? -6.043 -9.984 -8.734 1 98.88 106 VAL A C 1
ATOM 781 O O . VAL A 1 106 ? -5.098 -9.227 -8.969 1 98.88 106 VAL A O 1
ATOM 784 N N . VAL A 1 107 ? -6.984 -9.688 -7.898 1 98.88 107 VAL A N 1
ATOM 785 C CA . VAL A 1 107 ? -7.188 -8.336 -7.387 1 98.88 107 VAL A CA 1
ATOM 786 C C . VAL A 1 107 ? -6.91 -8.305 -5.887 1 98.88 107 VAL A C 1
ATOM 788 O O . VAL A 1 107 ? -7.531 -9.047 -5.121 1 98.88 107 VAL A O 1
ATOM 791 N N . LEU A 1 108 ? -6 -7.465 -5.516 1 98.5 108 LEU A N 1
ATOM 792 C CA . LEU A 1 108 ? -5.742 -7.203 -4.102 1 98.5 108 LEU A CA 1
ATOM 793 C C . LEU A 1 108 ? -6.789 -6.258 -3.525 1 98.5 108 LEU A C 1
ATOM 795 O O . LEU A 1 108 ? -7.242 -5.336 -4.207 1 98.5 108 LEU A O 1
ATOM 799 N N . SER A 1 109 ? -7.172 -6.488 -2.27 1 97.62 109 SER A N 1
ATOM 800 C CA . SER A 1 109 ? -8.07 -5.543 -1.61 1 97.62 109 SER A CA 1
ATOM 801 C C . SER A 1 109 ? -7.438 -4.156 -1.521 1 97.62 109 SER A C 1
ATOM 803 O O . SER A 1 109 ? -6.223 -4.027 -1.374 1 97.62 109 SER A O 1
ATOM 805 N N . SER A 1 110 ? -8.336 -3.156 -1.684 1 97.75 110 SER A N 1
ATOM 806 C CA . SER A 1 110 ? -7.867 -1.859 -1.212 1 97.75 110 SER A CA 1
ATOM 807 C C . SER A 1 110 ? -7.398 -1.936 0.239 1 97.75 110 SER A C 1
ATOM 809 O O . SER A 1 110 ? -8.141 -2.387 1.112 1 97.75 110 SER A O 1
ATOM 811 N N . ASN A 1 111 ? -6.129 -1.488 0.481 1 96.88 111 ASN A N 1
ATOM 812 C CA . ASN A 1 111 ? -5.539 -1.966 1.727 1 96.88 111 ASN A CA 1
ATOM 813 C C . ASN A 1 111 ? -4.727 -0.875 2.416 1 96.88 111 ASN A C 1
ATOM 815 O O . ASN A 1 111 ? -4.078 -1.127 3.434 1 96.88 111 ASN A O 1
ATOM 819 N N . TYR A 1 112 ? -4.793 0.291 1.957 1 95.38 112 TYR A N 1
ATOM 820 C CA . TYR A 1 112 ? -3.955 1.374 2.457 1 95.38 112 TYR A CA 1
ATOM 821 C C . TYR A 1 112 ? -4.152 1.569 3.955 1 95.38 112 TYR A C 1
ATOM 823 O O . TYR A 1 112 ? -3.189 1.826 4.684 1 95.38 112 TYR A O 1
ATOM 831 N N . TYR A 1 113 ? -5.309 1.382 4.465 1 94.5 113 TYR A N 1
ATOM 832 C CA . TYR A 1 113 ? -5.633 1.701 5.852 1 94.5 113 TYR A CA 1
ATOM 833 C C . TYR A 1 113 ? -5.613 0.448 6.719 1 94.5 113 TYR A C 1
ATOM 835 O O . TYR A 1 113 ? -6.051 0.477 7.871 1 94.5 113 TYR A O 1
ATOM 843 N N . GLY A 1 114 ? -5.258 -0.66 6.164 1 94.69 114 GLY A N 1
ATOM 844 C CA . GLY A 1 114 ? -4.938 -1.881 6.887 1 94.69 114 GLY A CA 1
ATOM 845 C C . GLY A 1 114 ? -6.031 -2.311 7.844 1 94.69 114 GLY A C 1
ATOM 846 O O . GLY A 1 114 ? -7.188 -2.467 7.445 1 94.69 114 GLY A O 1
ATOM 847 N N . ALA A 1 115 ? -5.66 -2.34 9.156 1 89.06 115 ALA A N 1
ATOM 848 C CA . ALA A 1 115 ? -6.512 -2.889 10.203 1 89.06 115 ALA A CA 1
ATOM 849 C C . ALA A 1 115 ? -7.754 -2.023 10.414 1 89.06 115 ALA A C 1
ATOM 851 O O . ALA A 1 115 ? -8.742 -2.477 10.984 1 89.06 115 ALA A O 1
ATOM 852 N N . GLY A 1 116 ? -7.766 -0.885 9.938 1 91.25 116 GLY A N 1
ATOM 853 C CA . GLY A 1 116 ? -8.906 0.002 10.086 1 91.25 116 GLY A CA 1
ATOM 854 C C . GLY A 1 116 ? -10.055 -0.344 9.148 1 91.25 116 GLY A C 1
ATOM 855 O O . GLY A 1 116 ? -11.164 0.157 9.312 1 91.25 116 GLY A O 1
ATOM 856 N N . ILE A 1 117 ? -9.828 -1.223 8.219 1 95.25 117 ILE A N 1
ATOM 857 C CA . ILE A 1 117 ? -10.836 -1.627 7.246 1 95.25 117 ILE A CA 1
ATOM 858 C C . ILE A 1 117 ? -11.68 -2.766 7.816 1 95.25 117 ILE A C 1
ATOM 860 O O . ILE A 1 117 ? -11.141 -3.77 8.289 1 95.25 117 ILE A O 1
ATOM 864 N N . LYS A 1 118 ? -13.016 -2.574 7.77 1 95.44 118 LYS A N 1
ATOM 865 C CA . LYS A 1 118 ? -13.945 -3.598 8.234 1 95.44 118 LYS A CA 1
ATOM 866 C C . LYS A 1 118 ? -14.18 -4.66 7.168 1 95.44 118 LYS A C 1
ATOM 868 O O . LYS A 1 118 ? -14.047 -4.383 5.973 1 95.44 118 LYS A O 1
ATOM 873 N N . GLN A 1 119 ? -14.555 -5.879 7.59 1 97.75 119 GLN A N 1
ATOM 874 C CA . GLN A 1 119 ? -14.828 -6.969 6.656 1 97.75 119 GLN A CA 1
ATOM 875 C C . GLN A 1 119 ? -15.891 -6.562 5.633 1 97.75 119 GLN A C 1
ATOM 877 O O . GLN A 1 119 ? -15.758 -6.863 4.445 1 97.75 119 GLN A O 1
ATOM 882 N N . GLN A 1 120 ? -16.938 -5.863 6.121 1 98 120 GLN A N 1
ATOM 883 C CA . GLN A 1 120 ? -17.953 -5.414 5.18 1 98 120 GLN A CA 1
ATOM 884 C C . GLN A 1 120 ? -17.375 -4.441 4.16 1 98 120 GLN A C 1
ATOM 886 O O . GLN A 1 120 ? -17.797 -4.418 3.002 1 98 120 GLN A O 1
ATOM 891 N N . GLY A 1 121 ? -16.438 -3.619 4.559 1 98.19 121 GLY A N 1
ATOM 892 C CA . GLY A 1 121 ? -15.75 -2.75 3.623 1 98.19 121 GLY A CA 1
ATOM 893 C C . GLY A 1 121 ? -15.008 -3.512 2.537 1 98.19 121 GLY A C 1
ATOM 894 O O . GLY A 1 121 ? -15.016 -3.102 1.374 1 98.19 121 GLY A O 1
ATOM 895 N N . ILE A 1 122 ? -14.406 -4.633 2.893 1 98.56 122 ILE A N 1
ATOM 896 C CA . ILE A 1 122 ? -13.719 -5.496 1.938 1 98.56 122 ILE A CA 1
ATOM 897 C C . ILE A 1 122 ? -14.727 -6.066 0.94 1 98.56 122 ILE A C 1
ATOM 899 O O . ILE A 1 122 ? -14.484 -6.047 -0.27 1 98.56 122 ILE A O 1
ATOM 903 N N . ILE A 1 123 ? -15.867 -6.523 1.461 1 98.75 123 ILE A N 1
ATOM 904 C CA . ILE A 1 123 ? -16.922 -7.066 0.615 1 98.75 123 ILE A CA 1
ATOM 905 C C . ILE A 1 123 ? -17.406 -6 -0.363 1 98.75 123 ILE A C 1
ATOM 907 O O . ILE A 1 123 ? -17.531 -6.258 -1.562 1 98.75 123 ILE A O 1
ATOM 911 N N . ASP A 1 124 ? -17.594 -4.797 0.149 1 98.56 124 ASP A N 1
ATOM 912 C CA . ASP A 1 124 ? -18.094 -3.709 -0.684 1 98.56 124 ASP A CA 1
ATOM 913 C C . ASP A 1 124 ? -17.094 -3.352 -1.78 1 98.56 124 ASP A C 1
ATOM 915 O O . ASP A 1 124 ? -17.469 -3.066 -2.914 1 98.56 124 ASP A O 1
ATOM 919 N N . TRP A 1 125 ? -15.836 -3.344 -1.482 1 98.31 125 TRP A N 1
ATOM 920 C CA . TRP A 1 125 ? -14.773 -3.049 -2.441 1 98.31 125 TRP A CA 1
ATOM 921 C C . TRP A 1 125 ? -14.773 -4.062 -3.582 1 98.31 125 TRP A C 1
ATOM 923 O O . TRP A 1 125 ? -14.836 -3.684 -4.754 1 98.31 125 TRP A O 1
ATOM 933 N N . PHE A 1 126 ? -14.781 -5.32 -3.279 1 98.81 126 PHE A N 1
ATOM 934 C CA . PHE A 1 126 ? -14.719 -6.359 -4.297 1 98.81 126 PHE A CA 1
ATOM 935 C C . PHE A 1 126 ? -16 -6.398 -5.113 1 98.81 126 PHE A C 1
ATOM 937 O O . PHE A 1 126 ? -15.977 -6.637 -6.324 1 98.81 126 PHE A O 1
ATOM 944 N N . THR A 1 127 ? -17.094 -6.164 -4.387 1 98.75 127 THR A N 1
ATOM 945 C CA . THR A 1 127 ? -18.359 -6.137 -5.098 1 98.75 127 THR A CA 1
ATOM 946 C C . THR A 1 127 ? -18.391 -4.996 -6.109 1 98.75 127 THR A C 1
ATOM 948 O O . THR A 1 127 ? -18.781 -5.195 -7.266 1 98.75 127 THR A O 1
ATOM 951 N N . ALA A 1 128 ? -17.938 -3.826 -5.676 1 98.44 128 ALA A N 1
ATOM 952 C CA . ALA A 1 128 ? -17.906 -2.666 -6.562 1 98.44 128 ALA A CA 1
ATOM 953 C C . ALA A 1 128 ? -17.031 -2.932 -7.781 1 98.44 128 ALA A C 1
ATOM 955 O O . ALA A 1 128 ? -17.391 -2.564 -8.906 1 98.44 128 ALA A O 1
ATOM 956 N N . VAL A 1 129 ? -15.922 -3.58 -7.652 1 98.69 129 VAL A N 1
ATOM 957 C CA . VAL A 1 129 ? -15 -3.879 -8.742 1 98.69 129 VAL A CA 1
ATOM 958 C C . VAL A 1 129 ? -15.586 -4.977 -9.633 1 98.69 129 VAL A C 1
ATOM 960 O O . VAL A 1 129 ? -15.656 -4.82 -10.852 1 98.69 129 VAL A O 1
ATOM 963 N N . ALA A 1 130 ? -16.094 -6.027 -9.055 1 98.75 130 ALA A N 1
ATOM 964 C CA . ALA A 1 130 ? -16.562 -7.195 -9.797 1 98.75 130 ALA A CA 1
ATOM 965 C C . ALA A 1 130 ? -17.797 -6.855 -10.625 1 98.75 130 ALA A C 1
ATOM 967 O O . ALA A 1 130 ? -18 -7.406 -11.711 1 98.75 130 ALA A O 1
ATOM 968 N N . ASP A 1 131 ? -18.609 -5.98 -10.102 1 98.5 131 ASP A N 1
ATOM 969 C CA . ASP A 1 131 ? -19.828 -5.59 -10.797 1 98.5 131 ASP A CA 1
ATOM 970 C C . ASP A 1 131 ? -19.531 -5.043 -12.188 1 98.5 131 ASP A C 1
ATOM 972 O O . ASP A 1 131 ? -20.344 -5.172 -13.102 1 98.5 131 ASP A O 1
ATOM 976 N N . LYS A 1 132 ? -18.359 -4.461 -12.344 1 98.44 132 LYS A N 1
ATOM 977 C CA . LYS A 1 132 ? -18.109 -3.721 -13.578 1 98.44 132 LYS A CA 1
ATOM 978 C C . LYS A 1 132 ? -16.859 -4.254 -14.289 1 98.44 132 LYS A C 1
ATOM 980 O O . LYS A 1 132 ? -16.547 -3.816 -15.398 1 98.44 132 LYS A O 1
ATOM 985 N N . ALA A 1 133 ? -16.172 -5.203 -13.656 1 98.62 133 ALA A N 1
ATOM 986 C CA . ALA A 1 133 ? -14.922 -5.707 -14.227 1 98.62 133 ALA A CA 1
ATOM 987 C C . ALA A 1 133 ? -15.172 -6.406 -15.562 1 98.62 133 ALA A C 1
ATOM 989 O O . ALA A 1 133 ? -16.156 -7.141 -15.711 1 98.62 133 ALA A O 1
ATOM 990 N N . SER A 1 134 ? -14.289 -6.199 -16.469 1 98.56 134 SER A N 1
ATOM 991 C CA . SER A 1 134 ? -14.398 -6.781 -17.797 1 98.56 134 SER A CA 1
ATOM 992 C C . SER A 1 134 ? -13.773 -8.172 -17.844 1 98.56 134 SER A C 1
ATOM 994 O O . SER A 1 134 ? -13.859 -8.859 -18.875 1 98.56 134 SER A O 1
ATOM 996 N N . LEU A 1 135 ? -13.102 -8.609 -16.797 1 98.69 135 LEU A N 1
ATOM 997 C CA . LEU A 1 135 ? -12.523 -9.938 -16.625 1 98.69 135 LEU A CA 1
ATOM 998 C C . LEU A 1 135 ? -13.047 -10.609 -15.367 1 98.69 135 LEU A C 1
ATOM 1000 O O . LEU A 1 135 ? -13.359 -9.938 -14.383 1 98.69 135 LEU A O 1
ATOM 1004 N N . PRO A 1 136 ? -13.125 -11.961 -15.398 1 98.62 136 PRO A N 1
ATOM 1005 C CA . PRO A 1 136 ? -13.32 -12.648 -14.117 1 98.62 136 PRO A CA 1
ATOM 1006 C C . PRO A 1 136 ? -12.203 -12.359 -13.125 1 98.62 136 PRO A C 1
ATOM 1008 O O . PRO A 1 136 ? -11.039 -12.266 -13.508 1 98.62 136 PRO A O 1
ATOM 1011 N N . ILE A 1 137 ? -12.586 -12.359 -11.836 1 98.31 137 ILE A N 1
ATOM 1012 C CA . ILE A 1 137 ? -11.625 -11.875 -10.836 1 98.31 137 ILE A CA 1
ATOM 1013 C C . ILE A 1 137 ? -11.336 -12.984 -9.828 1 98.31 137 ILE A C 1
ATOM 1015 O O . ILE A 1 137 ? -12.227 -13.766 -9.484 1 98.31 137 ILE A O 1
ATOM 1019 N N . LEU A 1 138 ? -10.133 -13.07 -9.414 1 98.88 138 LEU A N 1
ATOM 1020 C CA . LEU A 1 138 ? -9.719 -13.812 -8.227 1 98.88 138 LEU A CA 1
ATOM 1021 C C . LEU A 1 138 ? -9.43 -12.867 -7.066 1 98.88 138 LEU A C 1
ATOM 1023 O O . LEU A 1 138 ? -8.789 -11.828 -7.25 1 98.88 138 LEU A O 1
ATOM 1027 N N . VAL A 1 139 ? -9.875 -13.227 -5.871 1 98.88 139 VAL A N 1
ATOM 1028 C CA . VAL A 1 139 ? -9.562 -12.484 -4.656 1 98.88 139 VAL A CA 1
ATOM 1029 C C . VAL A 1 139 ? -8.148 -12.805 -4.203 1 98.88 139 VAL A C 1
ATOM 1031 O O . VAL A 1 139 ? -7.824 -13.969 -3.93 1 98.88 139 VAL A O 1
ATOM 1034 N N . TYR A 1 140 ? -7.391 -11.844 -4.152 1 98.56 140 TYR A N 1
ATOM 1035 C CA . TYR A 1 140 ? -6.012 -11.992 -3.695 1 98.56 140 TYR A CA 1
ATOM 1036 C C . TYR A 1 140 ? -5.887 -11.656 -2.215 1 98.56 140 TYR A C 1
ATOM 1038 O O . TYR A 1 140 ? -6.008 -10.492 -1.825 1 98.56 140 TYR A O 1
ATOM 1046 N N . VAL A 1 141 ? -5.613 -12.648 -1.405 1 98.38 141 VAL A N 1
ATOM 1047 C CA . VAL A 1 141 ? -5.441 -12.477 0.033 1 98.38 141 VAL A CA 1
ATOM 1048 C C . VAL A 1 141 ? -3.959 -12.586 0.39 1 98.38 141 VAL A C 1
ATOM 1050 O O . VAL A 1 141 ? -3.402 -13.688 0.433 1 98.38 141 VAL A O 1
ATOM 1053 N N . TYR A 1 142 ? -3.357 -11.477 0.711 1 97.62 142 TYR A N 1
ATOM 1054 C CA . TYR A 1 142 ? -1.931 -11.453 1.009 1 97.62 142 TYR A CA 1
ATOM 1055 C C . TYR A 1 142 ? -1.602 -10.375 2.031 1 97.62 142 TYR A C 1
ATOM 1057 O O . TYR A 1 142 ? -1.161 -9.281 1.669 1 97.62 142 TYR A O 1
ATOM 1065 N N . PRO A 1 143 ? -1.646 -10.688 3.332 1 96.44 143 PRO A N 1
ATOM 1066 C CA . PRO A 1 143 ? -1.379 -9.703 4.383 1 96.44 143 PRO A CA 1
ATOM 1067 C C . PRO A 1 143 ? 0.023 -9.102 4.289 1 96.44 143 PRO A C 1
ATOM 1069 O O . PRO A 1 143 ? 0.22 -7.93 4.609 1 96.44 143 PRO A O 1
ATOM 1072 N N . GLY A 1 144 ? 0.963 -9.812 3.811 1 94.81 144 GLY A N 1
ATOM 1073 C CA . GLY A 1 144 ? 2.359 -9.406 3.809 1 94.81 144 GLY A CA 1
ATOM 1074 C C . GLY A 1 144 ? 2.631 -8.211 2.92 1 94.81 144 GLY A C 1
ATOM 1075 O O . GLY A 1 144 ? 3.672 -7.562 3.043 1 94.81 144 GLY A O 1
ATOM 1076 N N . VAL A 1 145 ? 1.629 -7.824 2.023 1 96.31 145 VAL A N 1
ATOM 1077 C CA . VAL A 1 145 ? 1.842 -6.691 1.132 1 96.31 145 VAL A CA 1
ATOM 1078 C C . VAL A 1 145 ? 0.641 -5.75 1.197 1 96.31 145 VAL A C 1
ATOM 1080 O O . VAL A 1 145 ? 0.46 -4.902 0.32 1 96.31 145 VAL A O 1
ATOM 1083 N N . SER A 1 146 ? -0.247 -5.965 2.074 1 96.94 146 SER A N 1
ATOM 1084 C CA . SER A 1 146 ? -1.49 -5.203 2.158 1 96.94 146 SER A CA 1
ATOM 1085 C C . SER A 1 146 ? -1.662 -4.574 3.535 1 96.94 146 SER A C 1
ATOM 1087 O O . SER A 1 146 ? -2.768 -4.547 4.078 1 96.94 146 SER A O 1
ATOM 1089 N N . ASN A 1 147 ? -0.545 -4.176 4.105 1 96.06 147 ASN A N 1
ATOM 1090 C CA . ASN A 1 147 ? -0.561 -3.541 5.418 1 96.06 147 ASN A CA 1
ATOM 1091 C C . ASN A 1 147 ? -1.234 -4.426 6.465 1 96.06 147 ASN A C 1
ATOM 1093 O O . ASN A 1 147 ? -2.066 -3.955 7.242 1 96.06 147 ASN A O 1
ATOM 1097 N N . ASN A 1 148 ? -1.019 -5.715 6.328 1 94.81 148 ASN A N 1
ATOM 1098 C CA . ASN A 1 148 ? -1.472 -6.754 7.25 1 94.81 148 ASN A CA 1
ATOM 1099 C C . ASN A 1 148 ? -2.994 -6.824 7.305 1 94.81 148 ASN A C 1
ATOM 1101 O O . ASN A 1 148 ? -3.564 -7.188 8.336 1 94.81 148 ASN A O 1
ATOM 1105 N N . LEU A 1 149 ? -3.635 -6.445 6.32 1 96.94 149 LEU A N 1
ATOM 1106 C CA . LEU A 1 149 ? -5.09 -6.539 6.246 1 96.94 149 LEU A CA 1
ATOM 1107 C C . LEU A 1 149 ? -5.551 -7.984 6.414 1 96.94 149 LEU A C 1
ATOM 1109 O O . LEU A 1 149 ? -5.152 -8.859 5.645 1 96.94 149 LEU A O 1
ATOM 1113 N N . PHE A 1 150 ? -6.332 -8.18 7.398 1 96.62 150 PHE A N 1
ATOM 1114 C CA . PHE A 1 150 ? -6.914 -9.492 7.645 1 96.62 150 PHE A CA 1
ATOM 1115 C C . PHE A 1 150 ? -8.188 -9.68 6.836 1 96.62 150 PHE A C 1
ATOM 1117 O O . PHE A 1 150 ? -9.086 -8.836 6.875 1 96.62 150 PHE A O 1
ATOM 1124 N N . THR A 1 151 ? -8.289 -10.711 6.113 1 97.69 151 THR A N 1
ATOM 1125 C CA . THR A 1 151 ? -9.5 -11.109 5.402 1 97.69 151 THR A CA 1
ATOM 1126 C C . THR A 1 151 ? -10.062 -12.406 5.977 1 97.69 151 THR A C 1
ATOM 1128 O O . THR A 1 151 ? -9.461 -13.469 5.832 1 97.69 151 THR A O 1
ATOM 1131 N N . ASP A 1 152 ? -11.211 -12.297 6.52 1 97.25 152 ASP A N 1
ATOM 1132 C CA . ASP A 1 152 ? -11.883 -13.438 7.129 1 97.25 152 ASP A CA 1
ATOM 1133 C C . ASP A 1 152 ? -12.305 -14.461 6.07 1 97.25 152 ASP A C 1
ATOM 1135 O O . ASP A 1 152 ? -12.789 -14.086 5 1 97.25 152 ASP A O 1
ATOM 1139 N N . PRO A 1 153 ? -12.102 -15.797 6.352 1 98.12 153 PRO A N 1
ATOM 1140 C CA . PRO A 1 153 ? -12.617 -16.812 5.418 1 98.12 153 PRO A CA 1
ATOM 1141 C C . PRO A 1 153 ? -14.094 -16.594 5.082 1 98.12 153 PRO A C 1
ATOM 1143 O O . PRO A 1 153 ? -14.508 -16.828 3.941 1 98.12 153 PRO A O 1
ATOM 1146 N N . ALA A 1 154 ? -14.883 -16.141 6.039 1 98.31 154 ALA A N 1
ATOM 1147 C CA . ALA A 1 154 ? -16.297 -15.891 5.797 1 98.31 154 ALA A CA 1
ATOM 1148 C C . ALA A 1 154 ? -16.5 -14.812 4.734 1 98.31 154 ALA A C 1
ATOM 1150 O O . ALA A 1 154 ? -17.453 -14.867 3.955 1 98.31 154 ALA A O 1
ATOM 1151 N N . THR A 1 155 ? -15.625 -13.828 4.699 1 98.75 155 THR A N 1
ATOM 1152 C CA . THR A 1 155 ? -15.664 -12.781 3.684 1 98.75 155 THR A CA 1
ATOM 1153 C C . THR A 1 155 ? -15.406 -13.367 2.297 1 98.75 155 THR A C 1
ATOM 1155 O O . THR A 1 155 ? -16.125 -13.055 1.346 1 98.75 155 THR A O 1
ATOM 1158 N N . VAL A 1 156 ? -14.445 -14.242 2.148 1 98.75 156 VAL A N 1
ATOM 1159 C CA . VAL A 1 156 ? -14.125 -14.875 0.874 1 98.75 156 VAL A CA 1
ATOM 1160 C C . VAL A 1 156 ? -15.297 -15.742 0.422 1 98.75 156 VAL A C 1
ATOM 1162 O O . VAL A 1 156 ? -15.664 -15.742 -0.755 1 98.75 156 VAL A O 1
ATOM 1165 N N . ILE A 1 157 ? -15.852 -16.484 1.366 1 98.56 157 ILE A N 1
ATOM 1166 C CA . ILE A 1 157 ? -16.984 -17.344 1.061 1 98.56 157 ILE A CA 1
ATOM 1167 C C . ILE A 1 157 ? -18.141 -16.5 0.536 1 98.56 157 ILE A C 1
ATOM 1169 O O . ILE A 1 157 ? -18.766 -16.844 -0.474 1 98.56 157 ILE A O 1
ATOM 1173 N N . LYS A 1 158 ? -18.406 -15.375 1.196 1 98.56 158 LYS A N 1
ATOM 1174 C CA . LYS A 1 158 ? -19.453 -14.477 0.737 1 98.56 158 LYS A CA 1
ATOM 1175 C C . LYS A 1 158 ? -19.172 -13.977 -0.677 1 98.56 158 LYS A C 1
ATOM 1177 O O . LYS A 1 158 ? -20.062 -13.977 -1.529 1 98.56 158 LYS A O 1
ATOM 1182 N N . LEU A 1 159 ? -18 -13.602 -0.945 1 98.69 159 LEU A N 1
ATOM 1183 C CA . LEU A 1 159 ? -17.609 -13.062 -2.24 1 98.69 159 LEU A CA 1
ATOM 1184 C C . LEU A 1 159 ? -17.688 -14.133 -3.324 1 98.69 159 LEU A C 1
ATOM 1186 O O . LEU A 1 159 ? -17.953 -13.828 -4.488 1 98.69 159 LEU A O 1
ATOM 1190 N N . SER A 1 160 ? -17.516 -15.383 -2.979 1 98.5 160 SER A N 1
ATOM 1191 C CA . SER A 1 160 ? -17.578 -16.484 -3.941 1 98.5 160 SER A CA 1
ATOM 1192 C C . SER A 1 160 ? -18.953 -16.578 -4.582 1 98.5 160 SER A C 1
ATOM 1194 O O . SER A 1 160 ? -19.109 -17.203 -5.629 1 98.5 160 SER A O 1
ATOM 1196 N N . GLY A 1 161 ? -19.922 -16 -3.975 1 97.94 161 GLY A N 1
ATOM 1197 C CA . GLY A 1 161 ? -21.281 -16.031 -4.504 1 97.94 161 GLY A CA 1
ATOM 1198 C C . GLY A 1 161 ? -21.5 -15.07 -5.652 1 97.94 161 GLY A C 1
ATOM 1199 O O . GLY A 1 161 ? -22.5 -15.148 -6.363 1 97.94 161 GLY A O 1
ATOM 1200 N N . HIS A 1 162 ? -20.609 -14.133 -5.848 1 98.25 162 HIS A N 1
ATOM 1201 C CA . HIS A 1 162 ? -20.703 -13.188 -6.957 1 98.25 162 HIS A CA 1
ATOM 1202 C C . HIS A 1 162 ? -20.359 -13.859 -8.281 1 98.25 162 HIS A C 1
ATOM 1204 O O . HIS A 1 162 ? -19.312 -14.5 -8.398 1 98.25 162 HIS A O 1
ATOM 1210 N N . PRO A 1 163 ? -21.062 -13.75 -9.281 1 97.12 163 PRO A N 1
ATOM 1211 C CA . PRO A 1 163 ? -20.875 -14.5 -10.523 1 97.12 163 PRO A CA 1
ATOM 1212 C C . PRO A 1 163 ? -19.531 -14.188 -11.195 1 97.12 163 PRO A C 1
ATOM 1214 O O . PRO A 1 163 ? -19 -15.023 -11.922 1 97.12 163 PRO A O 1
ATOM 1217 N N . ASN A 1 164 ? -18.969 -12.977 -10.922 1 98.38 164 ASN A N 1
ATOM 1218 C CA . ASN A 1 164 ? -17.734 -12.57 -11.602 1 98.38 164 ASN A CA 1
ATOM 1219 C C . ASN A 1 164 ? -16.516 -12.805 -10.727 1 98.38 164 ASN A C 1
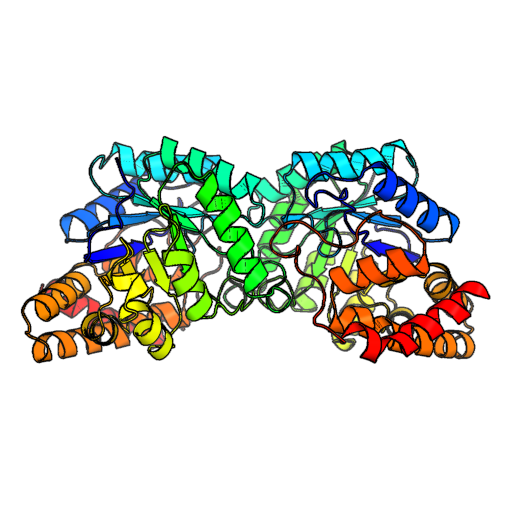ATOM 1221 O O . ASN A 1 164 ? -15.398 -12.43 -11.094 1 98.38 164 ASN A O 1
ATOM 1225 N N . ILE A 1 165 ? -16.656 -13.25 -9.602 1 98.69 165 ILE A N 1
ATOM 1226 C CA . ILE A 1 165 ? -15.547 -13.648 -8.75 1 98.69 165 ILE A CA 1
ATOM 1227 C C . ILE A 1 165 ? -15.406 -15.172 -8.766 1 98.69 165 ILE A C 1
ATOM 1229 O O . ILE A 1 165 ? -16.25 -15.883 -8.219 1 98.69 165 ILE A O 1
ATOM 1233 N N . VAL A 1 166 ? -14.297 -15.617 -9.297 1 98.69 166 VAL A N 1
ATOM 1234 C CA . VAL A 1 166 ? -14.289 -17.016 -9.711 1 98.69 166 VAL A CA 1
ATOM 1235 C C . VAL A 1 166 ? -13.211 -17.781 -8.945 1 98.69 166 VAL A C 1
ATOM 1237 O O . VAL A 1 166 ? -12.984 -18.969 -9.195 1 98.69 166 VAL A O 1
ATOM 1240 N N . GLY A 1 167 ? -12.516 -17.109 -8 1 98.75 167 GLY A N 1
ATOM 1241 C CA . GLY A 1 167 ? -11.5 -17.812 -7.223 1 98.75 167 GLY A CA 1
ATOM 1242 C C . GLY A 1 167 ? -10.766 -16.906 -6.254 1 98.75 167 GLY A C 1
ATOM 1243 O O . GLY A 1 167 ? -11.125 -15.734 -6.094 1 98.75 167 GLY A O 1
ATOM 1244 N N . THR A 1 168 ? -9.812 -17.516 -5.586 1 98.88 168 THR A N 1
ATOM 1245 C CA . THR A 1 168 ? -8.969 -16.781 -4.641 1 98.88 168 THR A CA 1
ATOM 1246 C C . THR A 1 168 ? -7.559 -17.359 -4.617 1 98.88 168 THR A C 1
ATOM 1248 O O . THR A 1 168 ? -7.359 -18.547 -4.855 1 98.88 168 THR A O 1
ATOM 1251 N N . LYS A 1 169 ? -6.629 -16.484 -4.469 1 98.69 169 LYS A N 1
ATOM 1252 C CA . LYS A 1 169 ? -5.25 -16.797 -4.109 1 98.69 169 LYS A CA 1
ATOM 1253 C C . LYS A 1 169 ? -4.961 -16.422 -2.658 1 98.69 169 LYS A C 1
ATOM 1255 O O . LYS A 1 169 ? -5.039 -15.258 -2.283 1 98.69 169 LYS A O 1
ATOM 1260 N N . ILE A 1 170 ? -4.656 -17.422 -1.886 1 98.5 170 ILE A N 1
ATOM 1261 C CA . ILE A 1 170 ? -4.371 -17.172 -0.475 1 98.5 170 ILE A CA 1
ATOM 1262 C C . ILE A 1 170 ? -2.865 -17.25 -0.235 1 98.5 170 ILE A C 1
ATOM 1264 O O . ILE A 1 170 ? -2.266 -18.328 -0.36 1 98.5 170 ILE A O 1
ATOM 1268 N N . SER A 1 171 ? -2.275 -16.125 0.153 1 97.19 171 SER A N 1
ATOM 1269 C CA . SER A 1 171 ? -0.826 -16.031 0.295 1 97.19 171 SER A CA 1
ATOM 1270 C C . SER A 1 171 ? -0.424 -15.844 1.754 1 97.19 171 SER A C 1
ATOM 1272 O O . SER A 1 171 ? 0.2 -14.844 2.102 1 97.19 171 SER A O 1
ATOM 1274 N N . HIS A 1 172 ? -0.822 -16.703 2.58 1 95 172 HIS A N 1
ATOM 1275 C CA . HIS A 1 172 ? -0.351 -16.828 3.953 1 95 172 HIS A CA 1
ATOM 1276 C C . HIS A 1 172 ? -0.42 -18.281 4.43 1 95 172 HIS A C 1
ATOM 1278 O O . HIS A 1 172 ? -0.993 -19.125 3.75 1 95 172 HIS A O 1
ATOM 1284 N N . GLY A 1 173 ? 0.103 -18.641 5.562 1 94.31 173 GLY A N 1
ATOM 1285 C CA . GLY A 1 173 ? 0.39 -20.016 5.949 1 94.31 173 GLY A CA 1
ATOM 1286 C C . GLY A 1 173 ? -0.706 -20.625 6.793 1 94.31 173 GLY A C 1
ATOM 1287 O O . GLY A 1 173 ? -0.574 -21.766 7.254 1 94.31 173 GLY A O 1
ATOM 1288 N N . ASP A 1 174 ? -1.818 -19.938 7.047 1 93.62 174 ASP A N 1
ATOM 1289 C CA . ASP A 1 174 ? -2.895 -20.484 7.867 1 93.62 174 ASP A CA 1
ATOM 1290 C C . ASP A 1 174 ? -3.748 -21.469 7.066 1 93.62 174 ASP A C 1
ATOM 1292 O O . ASP A 1 174 ? -4.797 -21.094 6.535 1 93.62 174 ASP A O 1
ATOM 1296 N N . VAL A 1 175 ? -3.383 -22.719 7.078 1 94.06 175 VAL A N 1
ATOM 1297 C CA . VAL A 1 175 ? -4.023 -23.766 6.281 1 94.06 175 VAL A CA 1
ATOM 1298 C C . VAL A 1 175 ? -5.473 -23.938 6.73 1 94.06 175 VAL A C 1
ATOM 1300 O O . VAL A 1 175 ? -6.328 -24.359 5.945 1 94.06 175 VAL A O 1
ATOM 1303 N N . SER A 1 176 ? -5.742 -23.625 7.98 1 94.62 176 SER A N 1
ATOM 1304 C CA . SER A 1 176 ? -7.121 -23.688 8.461 1 94.62 176 SER A CA 1
ATOM 1305 C C . SER A 1 176 ? -8.039 -22.797 7.625 1 94.62 176 SER A C 1
ATOM 1307 O O . SER A 1 176 ? -9.18 -23.172 7.344 1 94.62 176 SER A O 1
ATOM 1309 N N . HIS A 1 177 ? -7.551 -21.672 7.184 1 96.81 177 HIS A N 1
ATOM 1310 C CA . HIS A 1 177 ? -8.328 -20.781 6.328 1 96.81 177 HIS A CA 1
ATOM 1311 C C . HIS A 1 177 ? -8.57 -21.406 4.957 1 96.81 177 HIS A C 1
ATOM 1313 O O . HIS A 1 177 ? -9.672 -21.328 4.418 1 96.81 177 HIS A O 1
ATOM 1319 N N . HIS A 1 178 ? -7.523 -22.047 4.395 1 97.25 178 HIS A N 1
ATOM 1320 C CA . HIS A 1 178 ? -7.688 -22.781 3.15 1 97.25 178 HIS A CA 1
ATOM 1321 C C . HIS A 1 178 ? -8.789 -23.828 3.273 1 97.25 178 HIS A C 1
ATOM 1323 O O . HIS A 1 178 ? -9.641 -23.953 2.389 1 97.25 178 HIS A O 1
ATOM 1329 N N . THR A 1 179 ? -8.75 -24.516 4.391 1 95.44 179 THR A N 1
ATOM 1330 C CA . THR A 1 179 ? -9.695 -25.609 4.621 1 95.44 179 THR A CA 1
ATOM 1331 C C . THR A 1 179 ? -11.125 -25.078 4.691 1 95.44 179 THR A C 1
ATOM 1333 O O . THR A 1 179 ? -12.016 -25.594 4.008 1 95.44 179 THR A O 1
ATOM 1336 N N . ILE A 1 180 ? -11.305 -24.047 5.461 1 96.88 180 ILE A N 1
ATOM 1337 C CA . ILE A 1 180 ? -12.625 -23.469 5.672 1 96.88 180 ILE A CA 1
ATOM 1338 C C . ILE A 1 180 ? -13.211 -23.016 4.336 1 96.88 180 ILE A C 1
ATOM 1340 O O . ILE A 1 180 ? -14.383 -23.281 4.043 1 96.88 180 ILE A O 1
ATOM 1344 N N . ILE A 1 181 ? -12.43 -22.422 3.469 1 98 181 ILE A N 1
ATOM 1345 C CA . ILE A 1 181 ? -12.898 -21.875 2.199 1 98 181 ILE A CA 1
ATOM 1346 C C . ILE A 1 181 ? -13.102 -23.016 1.197 1 98 181 ILE A C 1
ATOM 1348 O O . ILE A 1 181 ? -14.18 -23.156 0.619 1 98 181 ILE A O 1
ATOM 1352 N N . ALA A 1 182 ? -12.172 -23.859 1.029 1 96.94 182 ALA A N 1
ATOM 1353 C CA . ALA A 1 182 ? -12.188 -24.859 -0.027 1 96.94 182 ALA A CA 1
ATOM 1354 C C . ALA A 1 182 ? -13.266 -25.922 0.229 1 96.94 182 ALA A C 1
ATOM 1356 O O . ALA A 1 182 ? -13.805 -26.5 -0.712 1 96.94 182 ALA A O 1
ATOM 1357 N N . THR A 1 183 ? -13.625 -26.141 1.47 1 95.69 183 THR A N 1
ATOM 1358 C CA . THR A 1 183 ? -14.57 -27.203 1.785 1 95.69 183 THR A CA 1
ATOM 1359 C C . THR A 1 183 ? -15.977 -26.641 1.982 1 95.69 183 THR A C 1
ATOM 1361 O O . THR A 1 183 ? -16.938 -27.406 2.166 1 95.69 183 THR A O 1
ATOM 1364 N N . ASP A 1 184 ? -16.078 -25.359 1.924 1 96.62 184 ASP A N 1
ATOM 1365 C CA . ASP A 1 184 ? -17.391 -24.75 2.109 1 96.62 184 ASP A CA 1
ATOM 1366 C C . ASP A 1 184 ? -18.344 -25.172 0.999 1 96.62 184 ASP A C 1
ATOM 1368 O O . ASP A 1 184 ? -17.984 -25.172 -0.178 1 96.62 184 ASP A O 1
ATOM 1372 N N . LYS A 1 185 ? -19.609 -25.5 1.282 1 96.12 185 LYS A N 1
ATOM 1373 C CA . LYS A 1 185 ? -20.594 -26.031 0.339 1 96.12 185 LYS A CA 1
ATOM 1374 C C . LYS A 1 185 ? -20.938 -24.984 -0.719 1 96.12 185 LYS A C 1
ATOM 1376 O O . LYS A 1 185 ? -21.109 -25.312 -1.893 1 96.12 185 LYS A O 1
ATOM 1381 N N . ASN A 1 186 ? -21.078 -23.75 -0.266 1 95 186 ASN A N 1
ATOM 1382 C CA . ASN A 1 186 ? -21.375 -22.688 -1.221 1 95 186 ASN A CA 1
ATOM 1383 C C . ASN A 1 186 ? -20.25 -22.484 -2.223 1 95 186 ASN A C 1
ATOM 1385 O O . ASN A 1 186 ? -20.484 -22.328 -3.422 1 95 186 ASN A O 1
ATOM 1389 N N . VAL A 1 187 ? -19.047 -22.469 -1.762 1 95.06 187 VAL A N 1
ATOM 1390 C CA . VAL A 1 187 ? -17.875 -22.312 -2.613 1 95.06 187 VAL A CA 1
ATOM 1391 C C . VAL A 1 187 ? -17.812 -23.453 -3.631 1 95.06 187 VAL A C 1
ATOM 1393 O O . VAL A 1 187 ? -17.562 -23.219 -4.82 1 95.06 187 VAL A O 1
ATOM 1396 N N . GLN A 1 188 ? -18.094 -24.641 -3.182 1 90.94 188 GLN A N 1
ATOM 1397 C CA . GLN A 1 188 ? -18.031 -25.828 -4.039 1 90.94 188 GLN A CA 1
ATOM 1398 C C . GLN A 1 188 ? -19.125 -25.781 -5.105 1 90.94 188 GLN A C 1
ATOM 1400 O O . GLN A 1 188 ? -18.953 -26.312 -6.203 1 90.94 188 GLN A O 1
ATOM 1405 N N . GLN A 1 189 ? -20.188 -25.203 -4.797 1 93.19 189 GLN A N 1
ATOM 1406 C CA . GLN A 1 189 ? -21.312 -25.125 -5.727 1 93.19 189 GLN A CA 1
ATOM 1407 C C . GLN A 1 189 ? -21.156 -23.938 -6.68 1 93.19 189 GLN A C 1
ATOM 1409 O O . GLN A 1 189 ? -21.75 -23.938 -7.766 1 93.19 189 GLN A O 1
ATOM 1414 N N . ASN A 1 190 ? -20.344 -23.062 -6.137 1 91.31 190 ASN A N 1
ATOM 1415 C CA . ASN A 1 190 ? -20.094 -21.891 -6.961 1 91.31 190 ASN A CA 1
ATOM 1416 C C . ASN A 1 190 ? -18.969 -22.141 -7.965 1 91.31 190 ASN A C 1
ATOM 1418 O O . ASN A 1 190 ? -18.234 -23.109 -7.836 1 91.31 190 ASN A O 1
ATOM 1422 N N . ASN A 1 191 ? -18.891 -21.641 -9.039 1 90.81 191 ASN A N 1
ATOM 1423 C CA . ASN A 1 191 ? -17.781 -21.672 -9.984 1 90.81 191 ASN A CA 1
ATOM 1424 C C . ASN A 1 191 ? -16.562 -20.906 -9.461 1 90.81 191 ASN A C 1
ATOM 1426 O O . ASN A 1 191 ? -16.125 -19.922 -10.07 1 90.81 191 ASN A O 1
ATOM 1430 N N . PHE A 1 192 ? -16.016 -21.406 -8.312 1 97.69 192 PHE A N 1
ATOM 1431 C CA . PHE A 1 192 ? -14.984 -20.703 -7.547 1 97.69 192 PHE A CA 1
ATOM 1432 C C . PHE A 1 192 ? -13.859 -21.656 -7.156 1 97.69 192 PHE A C 1
ATOM 1434 O O . PHE A 1 192 ? -14.094 -22.656 -6.488 1 97.69 192 PHE A O 1
ATOM 1441 N N . ASN A 1 193 ? -12.617 -21.375 -7.57 1 98.38 193 ASN A N 1
ATOM 1442 C CA . ASN A 1 193 ? -11.469 -22.234 -7.25 1 98.38 193 ASN A CA 1
ATOM 1443 C C . ASN A 1 193 ? -10.531 -21.547 -6.258 1 98.38 193 ASN A C 1
ATOM 1445 O O . ASN A 1 193 ? -10.258 -20.344 -6.375 1 98.38 193 ASN A O 1
ATOM 1449 N N . THR A 1 194 ? -10.055 -22.297 -5.312 1 98.56 194 THR A N 1
ATOM 1450 C CA . THR A 1 194 ? -9.125 -21.812 -4.293 1 98.56 194 THR A CA 1
ATOM 1451 C C . THR A 1 194 ? -7.699 -22.266 -4.598 1 98.56 194 THR A C 1
ATOM 1453 O O . THR A 1 194 ? -7.445 -23.453 -4.77 1 98.56 194 THR A O 1
ATOM 1456 N N . PHE A 1 195 ? -6.797 -21.344 -4.645 1 98.81 195 PHE A N 1
ATOM 1457 C CA . PHE A 1 195 ? -5.375 -21.609 -4.852 1 98.81 195 PHE A CA 1
ATOM 1458 C C . PHE A 1 195 ? -4.555 -21.109 -3.664 1 98.81 195 PHE A C 1
ATOM 1460 O O . PHE A 1 195 ? -4.84 -20.047 -3.104 1 98.81 195 PHE A O 1
ATOM 1467 N N . THR A 1 196 ? -3.557 -21.875 -3.273 1 98.56 196 THR A N 1
ATOM 1468 C CA . THR A 1 196 ? -2.572 -21.344 -2.336 1 98.56 196 THR A CA 1
ATOM 1469 C C . THR A 1 196 ? -1.475 -20.578 -3.078 1 98.56 196 THR A C 1
ATOM 1471 O O . THR A 1 196 ? -1.112 -20.938 -4.199 1 98.56 196 THR A O 1
ATOM 1474 N N . GLY A 1 197 ? -1.029 -19.547 -2.492 1 98.44 197 GLY A N 1
ATOM 1475 C CA . GLY A 1 197 ? 0.104 -18.812 -3.041 1 98.44 197 GLY A CA 1
ATOM 1476 C C . GLY A 1 197 ? 1.442 -19.375 -2.592 1 98.44 197 GLY A C 1
ATOM 1477 O O . GLY A 1 197 ? 2.494 -18.859 -2.973 1 98.44 197 GLY A O 1
ATOM 1478 N N . LEU A 1 198 ? 1.404 -20.438 -1.792 1 97.62 198 LEU A N 1
ATOM 1479 C CA . LEU A 1 198 ? 2.602 -20.984 -1.162 1 97.62 198 LEU A CA 1
ATOM 1480 C C . LEU A 1 198 ? 2.855 -22.422 -1.622 1 97.62 198 LEU A C 1
ATOM 1482 O O . LEU A 1 198 ? 2.146 -23.344 -1.214 1 97.62 198 LEU A O 1
ATOM 1486 N N . GLY A 1 199 ? 3.914 -22.516 -2.365 1 97.69 199 GLY A N 1
ATOM 1487 C CA . GLY A 1 199 ? 4.266 -23.844 -2.848 1 97.69 199 GLY A CA 1
ATOM 1488 C C . GLY A 1 199 ? 4.656 -24.797 -1.736 1 97.69 199 GLY A C 1
ATOM 1489 O O . GLY A 1 199 ? 4.504 -26.016 -1.873 1 97.69 199 GLY A O 1
ATOM 1490 N N . GLN A 1 200 ? 5.078 -24.25 -0.631 1 97.06 200 GLN A N 1
ATOM 1491 C CA . GLN A 1 200 ? 5.469 -25.078 0.507 1 97.06 200 GLN A CA 1
ATOM 1492 C C . GLN A 1 200 ? 4.25 -25.734 1.147 1 97.06 200 GLN A C 1
ATOM 1494 O O . GLN A 1 200 ? 4.395 -26.641 1.969 1 97.06 200 GLN A O 1
ATOM 1499 N N . LEU A 1 201 ? 3.039 -25.359 0.733 1 97.56 201 LEU A N 1
ATOM 1500 C CA . LEU A 1 201 ? 1.806 -25.922 1.264 1 97.56 201 LEU A CA 1
ATOM 1501 C C . LEU A 1 201 ? 1.039 -26.672 0.175 1 97.56 201 LEU A C 1
ATOM 1503 O O . LEU A 1 201 ? -0.152 -26.953 0.328 1 97.56 201 LEU A O 1
ATOM 1507 N N . LEU A 1 202 ? 1.685 -27.016 -0.913 1 98.31 202 LEU A N 1
ATOM 1508 C CA . LEU A 1 202 ? 0.982 -27.531 -2.086 1 98.31 202 LEU A CA 1
ATOM 1509 C C . LEU A 1 202 ? 0.27 -28.844 -1.764 1 98.31 202 LEU A C 1
ATOM 1511 O O . LEU A 1 202 ? -0.956 -28.938 -1.869 1 98.31 202 LEU A O 1
ATOM 1515 N N . VAL A 1 203 ? 0.964 -29.875 -1.274 1 97.94 203 VAL A N 1
ATOM 1516 C CA . VAL A 1 203 ? 0.351 -31.172 -1.012 1 97.94 203 VAL A CA 1
ATOM 1517 C C . VAL A 1 203 ? -0.735 -31.031 0.051 1 97.94 203 VAL A C 1
ATOM 1519 O O . VAL A 1 203 ? -1.881 -31.438 -0.163 1 97.94 203 VAL A O 1
ATOM 1522 N N . PRO A 1 204 ? -0.488 -30.375 1.213 1 96.56 204 PRO A N 1
ATOM 1523 C CA . PRO A 1 204 ? -1.537 -30.25 2.229 1 96.56 204 PRO A CA 1
ATOM 1524 C C . PRO A 1 204 ? -2.787 -29.547 1.705 1 96.56 204 PRO A C 1
ATOM 1526 O O . PRO A 1 204 ? -3.906 -29.938 2.049 1 96.56 204 PRO A O 1
ATOM 1529 N N . THR A 1 205 ? -2.635 -28.531 0.86 1 97.81 205 THR A N 1
ATOM 1530 C CA . THR A 1 205 ? -3.801 -27.766 0.437 1 97.81 205 THR A CA 1
ATOM 1531 C C . THR A 1 205 ? -4.551 -28.484 -0.675 1 97.81 205 THR A C 1
ATOM 1533 O O . THR A 1 205 ? -5.781 -28.422 -0.753 1 97.81 205 THR A O 1
ATOM 1536 N N . LEU A 1 206 ? -3.824 -29.203 -1.521 1 98.19 206 LEU A N 1
ATOM 1537 C CA . LEU A 1 206 ? -4.496 -30.016 -2.529 1 98.19 206 LEU A CA 1
ATOM 1538 C C . LEU A 1 206 ? -5.379 -31.078 -1.877 1 98.19 206 LEU A C 1
ATOM 1540 O O . LEU A 1 206 ? -6.48 -31.344 -2.352 1 98.19 206 LEU A O 1
ATOM 1544 N N . THR A 1 207 ? -4.934 -31.641 -0.818 1 96.12 207 THR A N 1
ATOM 1545 C CA . THR A 1 207 ? -5.633 -32.75 -0.168 1 96.12 207 THR A CA 1
ATOM 1546 C C . THR A 1 207 ? -6.934 -32.25 0.468 1 96.12 207 THR A C 1
ATOM 1548 O O . THR A 1 207 ? -7.832 -33.062 0.743 1 96.12 207 THR A O 1
ATOM 1551 N N . ILE A 1 208 ? -7.047 -30.938 0.681 1 94.5 208 ILE A N 1
ATOM 1552 C CA . ILE A 1 208 ? -8.258 -30.422 1.312 1 94.5 208 ILE A CA 1
ATOM 1553 C C . ILE A 1 208 ? -9.125 -29.719 0.268 1 94.5 208 ILE A C 1
ATOM 1555 O O . ILE A 1 208 ? -10.086 -29.031 0.613 1 94.5 208 ILE A O 1
ATOM 1559 N N . GLY A 1 209 ? -8.75 -29.812 -0.977 1 95.56 209 GLY A N 1
ATOM 1560 C CA . GLY A 1 209 ? -9.695 -29.422 -2.01 1 95.56 209 GLY A CA 1
ATOM 1561 C C . GLY A 1 209 ? -9.242 -28.203 -2.789 1 95.56 209 GLY A C 1
ATOM 1562 O O . GLY A 1 209 ? -9.906 -27.797 -3.746 1 95.56 209 GLY A O 1
ATOM 1563 N N . CYS A 1 210 ? -8.125 -27.594 -2.447 1 97.69 210 CYS A N 1
ATOM 1564 C CA . CYS A 1 210 ? -7.594 -26.531 -3.289 1 97.69 210 CYS A CA 1
ATOM 1565 C C . CYS A 1 210 ? -7.25 -27.047 -4.68 1 97.69 210 CYS A C 1
ATOM 1567 O O . CYS A 1 210 ? -7.043 -28.25 -4.859 1 97.69 210 CYS A O 1
ATOM 1569 N N . LYS A 1 211 ? -7.242 -26.172 -5.609 1 98.25 211 LYS A N 1
ATOM 1570 C CA . LYS A 1 211 ? -7.184 -26.594 -7.008 1 98.25 211 LYS A CA 1
ATOM 1571 C C . LYS A 1 211 ? -5.777 -26.422 -7.578 1 98.25 211 LYS A C 1
ATOM 1573 O O . LYS A 1 211 ? -5.547 -26.672 -8.766 1 98.25 211 LYS A O 1
ATOM 1578 N N . GLY A 1 212 ? -4.82 -26.031 -6.789 1 98.5 212 GLY A N 1
ATOM 1579 C CA . GLY A 1 212 ? -3.443 -25.828 -7.207 1 98.5 212 GLY A CA 1
ATOM 1580 C C . GLY A 1 212 ? -2.746 -24.719 -6.445 1 98.5 212 GLY A C 1
ATOM 1581 O O . GLY A 1 212 ? -3.129 -24.406 -5.316 1 98.5 212 GLY A O 1
ATOM 1582 N N . THR A 1 213 ? -1.621 -24.234 -7.043 1 98.56 213 THR A N 1
ATOM 1583 C CA . THR A 1 213 ? -0.854 -23.156 -6.414 1 98.56 213 THR A CA 1
ATOM 1584 C C . THR A 1 213 ? -0.479 -22.094 -7.438 1 98.56 213 THR A C 1
ATOM 1586 O O . THR A 1 213 ? -0.442 -22.359 -8.641 1 98.56 213 THR A O 1
ATOM 1589 N N . ILE A 1 214 ? -0.427 -20.922 -6.988 1 98.62 214 ILE A N 1
ATOM 1590 C CA . ILE A 1 214 ? 0.235 -19.797 -7.652 1 98.62 214 ILE A CA 1
ATOM 1591 C C . ILE A 1 214 ? 1.518 -19.438 -6.906 1 98.62 214 ILE A C 1
ATOM 1593 O O . ILE A 1 214 ? 1.491 -18.656 -5.961 1 98.62 214 ILE A O 1
ATOM 1597 N N . ASP A 1 215 ? 2.598 -20.031 -7.309 1 97.69 215 ASP A N 1
ATOM 1598 C CA . ASP A 1 215 ? 3.826 -19.953 -6.523 1 97.69 215 ASP A CA 1
ATOM 1599 C C . ASP A 1 215 ? 4.988 -19.422 -7.363 1 97.69 215 ASP A C 1
ATOM 1601 O O . ASP A 1 215 ? 5.133 -19.797 -8.531 1 97.69 215 ASP A O 1
ATOM 1605 N N . ALA A 1 216 ? 5.824 -18.719 -6.707 1 97.31 216 ALA A N 1
ATOM 1606 C CA . ALA A 1 216 ? 6.867 -17.984 -7.414 1 97.31 216 ALA A CA 1
ATOM 1607 C C . ALA A 1 216 ? 8.078 -18.875 -7.68 1 97.31 216 ALA A C 1
ATOM 1609 O O . ALA A 1 216 ? 8.719 -18.766 -8.727 1 97.31 216 ALA A O 1
ATOM 1610 N N . LEU A 1 217 ? 8.445 -19.797 -6.824 1 98.31 217 LEU A N 1
ATOM 1611 C CA . LEU A 1 217 ? 9.664 -20.578 -6.996 1 98.31 217 LEU A CA 1
ATOM 1612 C C . LEU A 1 217 ? 9.516 -21.562 -8.156 1 98.31 217 LEU A C 1
ATOM 1614 O O . LEU A 1 217 ? 10.516 -22 -8.727 1 98.31 217 LEU A O 1
ATOM 1618 N N . SER A 1 218 ? 8.297 -21.875 -8.477 1 98.75 218 SER A N 1
ATOM 1619 C CA . SER A 1 218 ? 8.07 -22.688 -9.672 1 98.75 218 SER A CA 1
ATOM 1620 C C . SER A 1 218 ? 8.625 -22 -10.914 1 98.75 218 SER A C 1
ATOM 1622 O O . SER A 1 218 ? 8.82 -22.641 -11.945 1 98.75 218 SER A O 1
ATOM 1624 N N . GLY A 1 219 ? 8.867 -20.703 -10.828 1 98.56 219 GLY A N 1
ATOM 1625 C CA . GLY A 1 219 ? 9.5 -19.984 -11.914 1 98.56 219 GLY A CA 1
ATOM 1626 C C . GLY A 1 219 ? 10.898 -20.484 -12.234 1 98.56 219 GLY A C 1
ATOM 1627 O O . GLY A 1 219 ? 11.359 -20.391 -13.367 1 98.56 219 GLY A O 1
ATOM 1628 N N . ALA A 1 220 ? 11.57 -21 -11.258 1 98.62 220 ALA A N 1
ATOM 1629 C CA . ALA A 1 220 ? 12.906 -21.562 -11.43 1 98.62 220 ALA A CA 1
ATOM 1630 C C . ALA A 1 220 ? 12.844 -23.078 -11.633 1 98.62 220 ALA A C 1
ATOM 1632 O O . ALA A 1 220 ? 13.641 -23.641 -12.391 1 98.62 220 ALA A O 1
ATOM 1633 N N . PHE A 1 221 ? 11.906 -23.703 -10.969 1 98.69 221 PHE A N 1
ATOM 1634 C CA . PHE A 1 221 ? 11.836 -25.156 -10.945 1 98.69 221 PHE A CA 1
ATOM 1635 C C . PHE A 1 221 ? 10.414 -25.625 -11.195 1 98.69 221 PHE A C 1
ATOM 1637 O O . PHE A 1 221 ? 9.789 -26.234 -10.312 1 98.69 221 PHE A O 1
ATOM 1644 N N . PRO A 1 222 ? 9.961 -25.5 -12.414 1 98.81 222 PRO A N 1
ATOM 1645 C CA . PRO A 1 222 ? 8.555 -25.766 -12.695 1 98.81 222 PRO A CA 1
ATOM 1646 C C . PRO A 1 222 ? 8.219 -27.266 -12.617 1 98.81 222 PRO A C 1
ATOM 1648 O O . PRO A 1 222 ? 7.137 -27.625 -12.148 1 98.81 222 PRO A O 1
ATOM 1651 N N . LYS A 1 223 ? 9.055 -28.156 -12.945 1 98.81 223 LYS A N 1
ATOM 1652 C CA . LYS A 1 223 ? 8.742 -29.578 -13.133 1 98.81 223 LYS A CA 1
ATOM 1653 C C . LYS A 1 223 ? 8.367 -30.234 -11.805 1 98.81 223 LYS A C 1
ATOM 1655 O O . LYS A 1 223 ? 7.461 -31.062 -11.758 1 98.81 223 LYS A O 1
ATOM 1660 N N . ILE A 1 224 ? 9.078 -29.844 -10.758 1 98.81 224 ILE A N 1
ATOM 1661 C CA . ILE A 1 224 ? 8.844 -30.5 -9.477 1 98.81 224 ILE A CA 1
ATOM 1662 C C . ILE A 1 224 ? 7.449 -30.156 -8.961 1 98.81 224 ILE A C 1
ATOM 1664 O O . ILE A 1 224 ? 6.758 -31.016 -8.398 1 98.81 224 ILE A O 1
ATOM 1668 N N . TYR A 1 225 ? 7 -28.953 -9.133 1 98.88 225 TYR A N 1
ATOM 1669 C CA . TYR A 1 225 ? 5.664 -28.547 -8.719 1 98.88 225 TYR A CA 1
ATOM 1670 C C . TYR A 1 225 ? 4.594 -29.266 -9.539 1 98.88 225 TYR A C 1
ATOM 1672 O O . TYR A 1 225 ? 3.598 -29.75 -8.992 1 98.88 225 TYR A O 1
ATOM 1680 N N . VAL A 1 226 ? 4.789 -29.328 -10.812 1 98.88 226 VAL A N 1
ATOM 1681 C CA . VAL A 1 226 ? 3.859 -30 -11.711 1 98.88 226 VAL A CA 1
ATOM 1682 C C . VAL A 1 226 ? 3.771 -31.484 -11.352 1 98.88 226 VAL A C 1
ATOM 1684 O O . VAL A 1 226 ? 2.678 -32.062 -11.305 1 98.88 226 VAL A O 1
ATOM 1687 N N . LYS A 1 227 ? 4.91 -32.094 -11.07 1 98.88 227 LYS A N 1
ATOM 1688 C CA . LYS A 1 227 ? 4.941 -33.5 -10.695 1 98.88 227 LYS A CA 1
ATOM 1689 C C . LYS A 1 227 ? 4.18 -33.719 -9.398 1 98.88 227 LYS A C 1
ATOM 1691 O O . LYS A 1 227 ? 3.439 -34.719 -9.281 1 98.88 227 LYS A O 1
ATOM 1696 N N . ILE A 1 228 ? 4.375 -32.844 -8.43 1 98.81 228 ILE A N 1
ATOM 1697 C CA . ILE A 1 228 ? 3.652 -32.969 -7.164 1 98.81 228 ILE A CA 1
ATOM 1698 C C . ILE A 1 228 ? 2.148 -32.938 -7.426 1 98.81 228 ILE A C 1
ATOM 1700 O O . ILE A 1 228 ? 1.399 -33.75 -6.922 1 98.81 228 ILE A O 1
ATOM 1704 N N . PHE A 1 229 ? 1.722 -32 -8.234 1 98.81 229 PHE A N 1
ATOM 1705 C CA . PHE A 1 229 ? 0.31 -31.859 -8.57 1 98.81 229 PHE A CA 1
ATOM 1706 C C . PHE A 1 229 ? -0.229 -33.156 -9.195 1 98.81 229 PHE A C 1
ATOM 1708 O O . PHE A 1 229 ? -1.274 -33.656 -8.781 1 98.81 229 PHE A O 1
ATOM 1715 N N . GLN A 1 230 ? 0.486 -33.719 -10.109 1 98.75 230 GLN A N 1
ATOM 1716 C CA . GLN A 1 230 ? 0.079 -34.938 -10.812 1 98.75 230 GLN A CA 1
ATOM 1717 C C . GLN A 1 230 ? -0.004 -36.125 -9.859 1 98.75 230 GLN A C 1
ATOM 1719 O O . GLN A 1 230 ? -0.954 -36.906 -9.906 1 98.75 230 GLN A O 1
ATOM 1724 N N . LEU A 1 231 ? 1.009 -36.219 -9.039 1 98.69 231 LEU A N 1
ATOM 1725 C CA . LEU A 1 231 ? 1.053 -37.344 -8.094 1 98.69 231 LEU A CA 1
ATOM 1726 C C . LEU A 1 231 ? -0.15 -37.312 -7.16 1 98.69 231 LEU A C 1
ATOM 1728 O O . LEU A 1 231 ? -0.745 -38.344 -6.867 1 98.69 231 LEU A O 1
ATOM 1732 N N . VAL A 1 232 ? -0.534 -36.094 -6.695 1 98.38 232 VAL A N 1
ATOM 1733 C CA . VAL A 1 232 ? -1.684 -35.969 -5.805 1 98.38 232 VAL A CA 1
ATOM 1734 C C . VAL A 1 232 ? -2.963 -36.344 -6.562 1 98.38 232 VAL A C 1
ATOM 1736 O O . VAL A 1 232 ? -3.832 -37.031 -6.035 1 98.38 232 VAL A O 1
ATOM 1739 N N . GLN A 1 233 ? -3.105 -35.906 -7.816 1 97.81 233 GLN A N 1
ATOM 1740 C CA . GLN A 1 233 ? -4.262 -36.219 -8.641 1 97.81 233 GLN A CA 1
ATOM 1741 C C . GLN A 1 233 ? -4.371 -37.75 -8.844 1 97.81 233 GLN A C 1
ATOM 1743 O O . GLN A 1 233 ? -5.477 -38.281 -8.922 1 97.81 233 GLN A O 1
ATOM 1748 N N . ASP A 1 234 ? -3.248 -38.375 -8.875 1 98 234 ASP A N 1
ATOM 1749 C CA . ASP A 1 234 ? -3.188 -39.812 -9.109 1 98 234 ASP A CA 1
ATOM 1750 C C . ASP A 1 234 ? -3.336 -40.594 -7.805 1 98 234 ASP A C 1
ATOM 1752 O O . ASP A 1 234 ? -3.299 -41.844 -7.805 1 98 234 ASP A O 1
ATOM 1756 N N . GLY A 1 235 ? -3.404 -39.906 -6.723 1 97.56 235 GLY A N 1
ATOM 1757 C CA . GLY A 1 235 ? -3.555 -40.562 -5.43 1 97.56 235 GLY A CA 1
ATOM 1758 C C . GLY A 1 235 ? -2.246 -41.062 -4.867 1 97.56 235 GLY A C 1
ATOM 1759 O O . GLY A 1 235 ? -2.24 -41.844 -3.896 1 97.56 235 GLY A O 1
ATOM 1760 N N . LYS A 1 236 ? -1.137 -40.781 -5.465 1 98.38 236 LYS A N 1
ATOM 1761 C CA . LYS A 1 236 ? 0.186 -41.188 -5.016 1 98.38 236 LYS A CA 1
ATOM 1762 C C . LYS A 1 236 ? 0.762 -40.219 -3.998 1 98.38 236 LYS A C 1
ATOM 1764 O O . LYS A 1 236 ? 1.826 -39.625 -4.223 1 98.38 236 LYS A O 1
ATOM 1769 N N . ILE A 1 237 ? 0.219 -40.125 -2.871 1 97.69 237 ILE A N 1
ATOM 1770 C CA . ILE A 1 237 ? 0.441 -39.094 -1.864 1 97.69 237 ILE A CA 1
ATOM 1771 C C . ILE A 1 237 ? 1.829 -39.25 -1.25 1 97.69 237 ILE A C 1
ATOM 1773 O O . ILE A 1 237 ? 2.537 -38.281 -1.026 1 97.69 237 ILE A O 1
ATOM 1777 N N . GLU A 1 238 ? 2.25 -40.469 -0.963 1 96.88 238 GLU A N 1
ATOM 1778 C CA . GLU A 1 238 ? 3.549 -40.688 -0.344 1 96.88 238 GLU A CA 1
ATOM 1779 C C . GLU A 1 238 ? 4.684 -40.188 -1.219 1 96.88 238 GLU A C 1
ATOM 1781 O O . GLU A 1 238 ? 5.621 -39.562 -0.719 1 96.88 238 GLU A O 1
ATOM 1786 N N . GLU A 1 239 ? 4.582 -40.438 -2.492 1 97.88 239 GLU A N 1
ATOM 1787 C CA . GLU A 1 239 ? 5.574 -39.938 -3.434 1 97.88 239 GLU A CA 1
ATOM 1788 C C . GLU A 1 239 ? 5.531 -38.406 -3.512 1 97.88 239 GLU A C 1
ATOM 1790 O O . GLU A 1 239 ? 6.574 -37.75 -3.578 1 97.88 239 GLU A O 1
ATOM 1795 N N . ALA A 1 240 ? 4.348 -37.875 -3.496 1 98.5 240 ALA A N 1
ATOM 1796 C CA . ALA A 1 240 ? 4.172 -36.438 -3.551 1 98.5 240 ALA A CA 1
ATOM 1797 C C . ALA A 1 240 ? 4.812 -35.75 -2.344 1 98.5 240 ALA A C 1
ATOM 1799 O O . ALA A 1 240 ? 5.434 -34.688 -2.473 1 98.5 240 ALA A O 1
ATOM 1800 N N . VAL A 1 241 ? 4.68 -36.375 -1.185 1 97.62 241 VAL A N 1
ATOM 1801 C CA . VAL A 1 241 ? 5.172 -35.812 0.065 1 97.62 241 VAL A CA 1
ATOM 1802 C C . VAL A 1 241 ? 6.695 -35.719 0.036 1 97.62 241 VAL A C 1
ATOM 1804 O O . VAL A 1 241 ? 7.289 -34.781 0.567 1 97.62 241 VAL A O 1
ATOM 1807 N N . LYS A 1 242 ? 7.324 -36.688 -0.548 1 97.06 242 LYS A N 1
ATOM 1808 C CA . LYS A 1 242 ? 8.781 -36.688 -0.67 1 97.06 242 LYS A CA 1
ATOM 1809 C C . LYS A 1 242 ? 9.25 -35.469 -1.476 1 97.06 242 LYS A C 1
ATOM 1811 O O . LYS A 1 242 ? 10.18 -34.75 -1.073 1 97.06 242 LYS A O 1
ATOM 1816 N N . LEU A 1 243 ? 8.602 -35.219 -2.576 1 98.44 243 LEU A N 1
ATOM 1817 C CA . LEU A 1 243 ? 8.93 -34.062 -3.389 1 98.44 243 LEU A CA 1
ATOM 1818 C C . LEU A 1 243 ? 8.547 -32.781 -2.67 1 98.44 243 LEU A C 1
ATOM 1820 O O . LEU A 1 243 ? 9.25 -31.766 -2.777 1 98.44 243 LEU A O 1
ATOM 1824 N N . GLN A 1 244 ? 7.422 -32.812 -1.912 1 98.19 244 GLN A N 1
ATOM 1825 C CA . GLN A 1 244 ? 6.973 -31.656 -1.134 1 98.19 244 GLN A CA 1
ATOM 1826 C C . GLN A 1 244 ? 8.039 -31.219 -0.137 1 98.19 244 GLN A C 1
ATOM 1828 O O . GLN A 1 244 ? 8.234 -30.016 0.089 1 98.19 244 GLN A O 1
ATOM 1833 N N . ASN A 1 245 ? 8.672 -32.188 0.451 1 97.31 245 ASN A N 1
ATOM 1834 C CA . ASN A 1 245 ? 9.742 -31.875 1.394 1 97.31 245 ASN A CA 1
ATOM 1835 C C . ASN A 1 245 ? 10.844 -31.062 0.729 1 97.31 245 ASN A C 1
ATOM 1837 O O . ASN A 1 245 ? 11.328 -30.078 1.293 1 97.31 245 ASN A O 1
ATOM 1841 N N . THR A 1 246 ? 11.281 -31.438 -0.439 1 97.75 246 THR A N 1
ATOM 1842 C CA . THR A 1 246 ? 12.289 -30.719 -1.213 1 97.75 246 THR A CA 1
ATOM 1843 C C . THR A 1 246 ? 11.805 -29.312 -1.543 1 97.75 246 THR A C 1
ATOM 1845 O O . THR A 1 246 ? 12.555 -28.344 -1.399 1 97.75 246 THR A O 1
ATOM 1848 N N . VAL A 1 247 ? 10.57 -29.219 -1.923 1 98.44 247 VAL A N 1
ATOM 1849 C CA . VAL A 1 247 ? 9.984 -27.922 -2.268 1 98.44 247 VAL A CA 1
ATOM 1850 C C . VAL A 1 247 ? 9.93 -27.031 -1.031 1 98.44 247 VAL A C 1
ATOM 1852 O O . VAL A 1 247 ? 10.297 -25.859 -1.092 1 98.44 247 VAL A O 1
ATOM 1855 N N . SER A 1 248 ? 9.453 -27.594 0.098 1 97.88 248 SER A N 1
ATOM 1856 C CA . SER A 1 248 ? 9.352 -26.828 1.328 1 97.88 248 SER A CA 1
ATOM 1857 C C . SER A 1 248 ? 10.711 -26.266 1.74 1 97.88 248 SER A C 1
ATOM 1859 O O . SER A 1 248 ? 10.805 -25.109 2.168 1 97.88 248 SER A O 1
ATOM 1861 N N . ARG A 1 249 ? 11.742 -27.062 1.593 1 96.44 249 ARG A N 1
ATOM 1862 C CA . ARG A 1 249 ? 13.094 -26.609 1.893 1 96.44 249 ARG A CA 1
ATOM 1863 C C . ARG A 1 249 ? 13.547 -25.531 0.898 1 96.44 249 ARG A C 1
ATOM 1865 O O . ARG A 1 249 ? 14.125 -24.516 1.288 1 96.44 249 ARG A O 1
ATOM 1872 N N . GLY A 1 250 ? 13.273 -25.75 -0.378 1 98.06 250 GLY A N 1
ATOM 1873 C CA . GLY A 1 250 ? 13.594 -24.766 -1.393 1 98.06 250 GLY A CA 1
ATOM 1874 C C . GLY A 1 250 ? 12.891 -23.438 -1.182 1 98.06 250 GLY A C 1
ATOM 1875 O O . GLY A 1 250 ? 13.477 -22.375 -1.409 1 98.06 250 GLY A O 1
ATOM 1876 N N . GLU A 1 251 ? 11.664 -23.5 -0.692 1 97.75 251 GLU A N 1
ATOM 1877 C CA . GLU A 1 251 ? 10.836 -22.312 -0.509 1 97.75 251 GLU A CA 1
ATOM 1878 C C . GLU A 1 251 ? 11.398 -21.406 0.585 1 97.75 251 GLU A C 1
ATOM 1880 O O . GLU A 1 251 ? 11.023 -20.234 0.681 1 97.75 251 GLU A O 1
ATOM 1885 N N . GLU A 1 252 ? 12.305 -21.859 1.375 1 96.38 252 GLU A N 1
ATOM 1886 C CA . GLU A 1 252 ? 12.977 -21.016 2.354 1 96.38 252 GLU A CA 1
ATOM 1887 C C . GLU A 1 252 ? 13.742 -19.891 1.67 1 96.38 252 GLU A C 1
ATOM 1889 O O . GLU A 1 252 ? 13.938 -18.828 2.254 1 96.38 252 GLU A O 1
ATOM 1894 N N . ILE A 1 253 ? 14.148 -20.109 0.422 1 95.5 253 ILE A N 1
ATOM 1895 C CA . ILE A 1 253 ? 14.789 -19.062 -0.376 1 95.5 253 ILE A CA 1
ATOM 1896 C C . ILE A 1 253 ? 13.82 -17.891 -0.573 1 95.5 253 ILE A C 1
ATOM 1898 O O . ILE A 1 253 ? 14.195 -16.734 -0.394 1 95.5 253 ILE A O 1
ATOM 1902 N N . VAL A 1 254 ? 12.594 -18.234 -0.907 1 95.5 254 VAL A N 1
ATOM 1903 C CA . VAL A 1 254 ? 11.578 -17.219 -1.151 1 95.5 254 VAL A CA 1
ATOM 1904 C C . VAL A 1 254 ? 11.211 -16.516 0.16 1 95.5 254 VAL A C 1
ATOM 1906 O O . VAL A 1 254 ? 11.078 -15.297 0.205 1 95.5 254 VAL A O 1
ATOM 1909 N N . VAL A 1 255 ? 11.07 -17.297 1.248 1 94.31 255 VAL A N 1
ATOM 1910 C CA . VAL A 1 255 ? 10.695 -16.781 2.559 1 94.31 255 VAL A CA 1
ATOM 1911 C C . VAL A 1 255 ? 11.734 -15.758 3.025 1 94.31 255 VAL A C 1
ATOM 1913 O O . VAL A 1 255 ? 11.391 -14.711 3.574 1 94.31 255 VAL A O 1
ATOM 1916 N N . ASN A 1 256 ? 12.953 -16.031 2.746 1 94.19 256 ASN A N 1
ATOM 1917 C CA . ASN A 1 256 ? 14.031 -15.211 3.297 1 94.19 256 ASN A CA 1
ATOM 1918 C C . ASN A 1 256 ? 14.391 -14.062 2.363 1 94.19 256 ASN A C 1
ATOM 1920 O O . ASN A 1 256 ? 14.836 -13.008 2.818 1 94.19 256 ASN A O 1
ATOM 1924 N N . PHE A 1 257 ? 14.219 -14.273 1.027 1 96.12 257 PHE A N 1
ATOM 1925 C CA . PHE A 1 257 ? 14.867 -13.328 0.125 1 96.12 257 PHE A CA 1
ATOM 1926 C C . PHE A 1 257 ? 13.852 -12.688 -0.814 1 96.12 257 PHE A C 1
ATOM 1928 O O . PHE A 1 257 ? 14.203 -11.828 -1.624 1 96.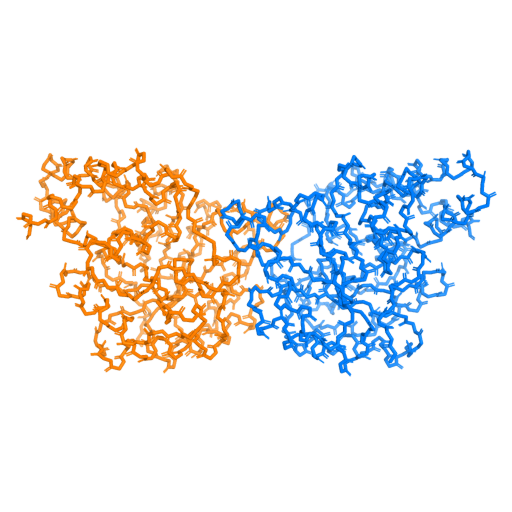12 257 PHE A O 1
ATOM 1935 N N . GLY A 1 258 ? 12.602 -13.055 -0.783 1 95.81 258 GLY A N 1
ATOM 1936 C CA . GLY A 1 258 ? 11.531 -12.422 -1.54 1 95.81 258 GLY A CA 1
ATOM 1937 C C . GLY A 1 258 ? 11.781 -12.422 -3.037 1 95.81 258 GLY A C 1
ATOM 1938 O O . GLY A 1 258 ? 12.281 -13.406 -3.588 1 95.81 258 GLY A O 1
ATOM 1939 N N . VAL A 1 259 ? 11.461 -11.375 -3.689 1 96.88 259 VAL A N 1
ATOM 1940 C CA . VAL A 1 259 ? 11.477 -11.25 -5.145 1 96.88 259 VAL A CA 1
ATOM 1941 C C . VAL A 1 259 ? 12.906 -11.375 -5.656 1 96.88 259 VAL A C 1
ATOM 1943 O O . VAL A 1 259 ? 13.156 -12.039 -6.668 1 96.88 259 VAL A O 1
ATOM 1946 N N . ILE A 1 260 ? 13.828 -10.789 -4.918 1 96.62 260 ILE A N 1
ATOM 1947 C CA . ILE A 1 260 ? 15.219 -10.852 -5.34 1 96.62 260 ILE A CA 1
ATOM 1948 C C . ILE A 1 260 ? 15.711 -12.297 -5.305 1 96.62 260 ILE A C 1
ATOM 1950 O O . ILE A 1 260 ? 16.422 -12.742 -6.211 1 96.62 260 ILE A O 1
ATOM 1954 N N . GLY A 1 261 ? 15.312 -13.031 -4.285 1 97.06 261 GLY A N 1
ATOM 1955 C CA . GLY A 1 261 ? 15.656 -14.445 -4.211 1 97.06 261 GLY A CA 1
ATOM 1956 C C . GLY A 1 261 ? 15.07 -15.266 -5.344 1 97.06 261 GLY A C 1
ATOM 1957 O O . GLY A 1 261 ? 15.734 -16.141 -5.895 1 97.06 261 GLY A O 1
ATOM 1958 N N . ILE A 1 262 ? 13.891 -15.016 -5.672 1 97.88 262 ILE A N 1
ATOM 1959 C CA . ILE A 1 262 ? 13.203 -15.711 -6.758 1 97.88 262 ILE A CA 1
ATOM 1960 C C . ILE A 1 262 ? 13.938 -15.461 -8.07 1 97.88 262 ILE A C 1
ATOM 1962 O O . ILE A 1 262 ? 14.234 -16.391 -8.812 1 97.88 262 ILE A O 1
ATOM 1966 N N . LYS A 1 263 ? 14.227 -14.164 -8.352 1 97.88 263 LYS A N 1
ATOM 1967 C CA . LYS A 1 263 ? 14.891 -13.812 -9.602 1 97.88 263 LYS A CA 1
ATOM 1968 C C . LYS A 1 263 ? 16.297 -14.406 -9.656 1 97.88 263 LYS A C 1
ATOM 1970 O O . LYS A 1 263 ? 16.75 -14.852 -10.719 1 97.88 263 LYS A O 1
ATOM 1975 N N . LYS A 1 264 ? 16.922 -14.406 -8.547 1 97.56 264 LYS A N 1
ATOM 1976 C CA . LYS A 1 264 ? 18.25 -15.023 -8.5 1 97.56 264 LYS A CA 1
ATOM 1977 C C . LYS A 1 264 ? 18.172 -16.531 -8.75 1 97.56 264 LYS A C 1
ATOM 1979 O O . LYS A 1 264 ? 18.984 -17.094 -9.484 1 97.56 264 LYS A O 1
ATOM 1984 N N . ALA A 1 265 ? 17.203 -17.172 -8.195 1 98.25 265 ALA A N 1
ATOM 1985 C CA . ALA A 1 265 ? 17 -18.594 -8.422 1 98.25 265 ALA A CA 1
ATOM 1986 C C . ALA A 1 265 ? 16.719 -18.875 -9.898 1 98.25 265 ALA A C 1
ATOM 1988 O O . ALA A 1 265 ? 17.234 -19.859 -10.445 1 98.25 265 ALA A O 1
ATOM 1989 N N . ILE A 1 266 ? 15.93 -18.047 -10.508 1 98.44 266 ILE A N 1
ATOM 1990 C CA . ILE A 1 266 ? 15.633 -18.234 -11.922 1 98.44 266 ILE A CA 1
ATOM 1991 C C . ILE A 1 266 ? 16.891 -18.016 -12.75 1 98.44 266 ILE A C 1
ATOM 1993 O O . ILE A 1 266 ? 17.188 -18.797 -13.656 1 98.44 266 ILE A O 1
ATOM 1997 N N . HIS A 1 267 ? 17.594 -16.938 -12.422 1 97.31 267 HIS A N 1
ATOM 1998 C CA . HIS A 1 267 ? 18.828 -16.625 -13.133 1 97.31 267 HIS A CA 1
ATOM 1999 C C . HIS A 1 267 ? 19.828 -17.766 -13.039 1 97.31 267 HIS A C 1
ATOM 2001 O O . HIS A 1 267 ? 20.406 -18.188 -14.047 1 97.31 267 HIS A O 1
ATOM 2007 N N . LEU A 1 268 ? 20.016 -18.297 -11.906 1 95.81 268 LEU A N 1
ATOM 2008 C CA . LEU A 1 268 ? 21 -19.359 -11.672 1 95.81 268 LEU A CA 1
ATOM 2009 C C . LEU A 1 268 ? 20.469 -20.703 -12.141 1 95.81 268 LEU A C 1
ATOM 2011 O O . LEU A 1 268 ? 21.219 -21.531 -12.648 1 95.81 268 LEU A O 1
ATOM 2015 N N . GLY A 1 269 ? 19.188 -20.922 -11.914 1 94.25 269 GLY A N 1
ATOM 2016 C CA . GLY A 1 269 ? 18.594 -22.234 -12.156 1 94.25 269 GLY A CA 1
ATOM 2017 C C . GLY A 1 269 ? 18.188 -22.438 -13.602 1 94.25 269 GLY A C 1
ATOM 2018 O O . GLY A 1 269 ? 18.422 -23.516 -14.164 1 94.25 269 GLY A O 1
ATOM 2019 N N . ALA A 1 270 ? 17.594 -21.406 -14.164 1 93.25 270 ALA A N 1
ATOM 2020 C CA . ALA A 1 270 ? 17.062 -21.547 -15.516 1 93.25 270 ALA A CA 1
ATOM 2021 C C . ALA A 1 270 ? 17.891 -20.75 -16.516 1 93.25 270 ALA A C 1
ATOM 2023 O O . ALA A 1 270 ? 17.703 -20.891 -17.734 1 93.25 270 ALA A O 1
ATOM 2024 N N . GLY A 1 271 ? 18.828 -19.922 -16.094 1 95.12 271 GLY A N 1
ATOM 2025 C CA . GLY A 1 271 ? 19.719 -19.156 -16.969 1 95.12 271 GLY A CA 1
ATOM 2026 C C . GLY A 1 271 ? 19 -18.031 -17.688 1 95.12 271 GLY A C 1
ATOM 2027 O O . GLY A 1 271 ? 19.359 -17.703 -18.828 1 95.12 271 GLY A O 1
ATOM 2028 N N . ILE A 1 272 ? 18.031 -17.484 -17.078 1 97 272 ILE A N 1
ATOM 2029 C CA . ILE A 1 272 ? 17.219 -16.469 -17.75 1 97 272 ILE A CA 1
ATOM 2030 C C . ILE A 1 272 ? 17.422 -15.117 -17.078 1 97 272 ILE A C 1
ATOM 2032 O O . ILE A 1 272 ? 17.422 -15.023 -15.844 1 97 272 ILE A O 1
ATOM 2036 N N . GLY A 1 273 ? 17.531 -14.047 -17.891 1 94.94 273 GLY A N 1
ATOM 2037 C CA . GLY A 1 273 ? 17.75 -12.688 -17.406 1 94.94 273 GLY A CA 1
ATOM 2038 C C . GLY A 1 273 ? 19.203 -12.281 -17.406 1 94.94 273 GLY A C 1
ATOM 2039 O O . GLY A 1 273 ? 20.078 -13.086 -17.109 1 94.94 273 GLY A O 1
ATOM 2040 N N . GLU A 1 274 ? 19.547 -11.094 -17.719 1 93.56 274 GLU A N 1
ATOM 2041 C CA . GLU A 1 274 ? 20.922 -10.617 -17.688 1 93.56 274 GLU A CA 1
ATOM 2042 C C . GLU A 1 274 ? 21.266 -9.992 -16.344 1 93.56 274 GLU A C 1
ATOM 2044 O O . GLU A 1 274 ? 22.422 -9.688 -16.062 1 93.56 274 GLU A O 1
ATOM 2049 N N . ASN A 1 275 ? 20.188 -9.742 -15.617 1 91.62 275 ASN A N 1
ATOM 2050 C CA . ASN A 1 275 ? 20.25 -9.266 -14.242 1 91.62 275 ASN A CA 1
ATOM 2051 C C . ASN A 1 275 ? 19.047 -9.719 -13.43 1 91.62 275 ASN A C 1
ATOM 2053 O O . ASN A 1 275 ? 18.047 -10.156 -14 1 91.62 275 ASN A O 1
ATOM 2057 N N . TYR A 1 276 ? 19.25 -9.703 -12.023 1 94.12 276 TYR A N 1
ATOM 2058 C CA . TYR A 1 276 ? 18.109 -10.156 -11.242 1 94.12 276 TYR A CA 1
ATOM 2059 C C . TYR A 1 276 ? 17.641 -9.062 -10.289 1 94.12 276 TYR A C 1
ATOM 2061 O O . TYR A 1 276 ? 16.812 -9.32 -9.406 1 94.12 276 TYR A O 1
ATOM 2069 N N . LEU A 1 277 ? 18.141 -7.836 -10.383 1 94.75 277 LEU A N 1
ATOM 2070 C CA . LEU A 1 277 ? 17.688 -6.699 -9.594 1 94.75 277 LEU A CA 1
ATOM 2071 C C . LEU A 1 277 ? 16.578 -5.938 -10.328 1 94.75 277 LEU A C 1
ATOM 2073 O O . LEU A 1 277 ? 16.328 -6.188 -11.508 1 94.75 277 LEU A O 1
ATOM 2077 N N . GLY A 1 278 ? 15.922 -5.09 -9.578 1 94.38 278 GLY A N 1
ATOM 2078 C CA . GLY A 1 278 ? 14.82 -4.316 -10.141 1 94.38 278 GLY A CA 1
ATOM 2079 C C . GLY A 1 278 ? 14.984 -2.82 -9.945 1 94.38 278 GLY A C 1
ATOM 2080 O O . GLY A 1 278 ? 16.094 -2.34 -9.688 1 94.38 278 GLY A O 1
ATOM 2081 N N . ARG A 1 279 ? 13.922 -2.127 -10.172 1 96.69 279 ARG A N 1
ATOM 2082 C CA . ARG A 1 279 ? 13.898 -0.685 -9.945 1 96.69 279 ARG A CA 1
ATOM 2083 C C . ARG A 1 279 ? 13.914 -0.363 -8.461 1 96.69 279 ARG A C 1
ATOM 2085 O O . ARG A 1 279 ? 13.531 -1.195 -7.633 1 96.69 279 ARG A O 1
ATOM 2092 N N . ALA A 1 280 ? 14.398 0.801 -8.164 1 95.25 280 ALA A N 1
ATOM 2093 C CA . ALA A 1 280 ? 14.312 1.245 -6.777 1 95.25 280 ALA A CA 1
ATOM 2094 C C . ALA A 1 280 ? 12.883 1.179 -6.266 1 95.25 280 ALA A C 1
ATOM 2096 O O . ALA A 1 280 ? 11.945 1.572 -6.965 1 95.25 280 ALA A O 1
ATOM 2097 N N . PRO A 1 281 ? 12.68 0.597 -5.086 1 95 281 PRO A N 1
ATOM 2098 C CA . PRO A 1 281 ? 13.703 0.364 -4.062 1 95 281 PRO A CA 1
ATOM 2099 C C . PRO A 1 281 ? 14.234 -1.069 -4.07 1 95 281 PRO A C 1
ATOM 2101 O O . PRO A 1 281 ? 15.047 -1.438 -3.219 1 95 281 PRO A O 1
ATOM 2104 N N . LEU A 1 282 ? 13.898 -1.896 -5.039 1 95.5 282 LEU A N 1
ATOM 2105 C CA . LEU A 1 282 ? 14.359 -3.281 -5.086 1 95.5 282 LEU A CA 1
ATOM 2106 C C . LEU A 1 282 ? 15.617 -3.408 -5.938 1 95.5 282 LEU A C 1
ATOM 2108 O O . LEU A 1 282 ? 15.828 -4.43 -6.594 1 95.5 282 LEU A O 1
ATOM 2112 N N . ASN A 1 283 ? 16.359 -2.383 -5.984 1 95.94 283 ASN A N 1
ATOM 2113 C CA . ASN A 1 283 ? 17.594 -2.359 -6.758 1 95.94 283 ASN A CA 1
ATOM 2114 C C . ASN A 1 283 ? 18.797 -2.742 -5.902 1 95.94 283 ASN A C 1
ATOM 2116 O O . ASN A 1 283 ? 19.938 -2.52 -6.297 1 95.94 283 ASN A O 1
ATOM 2120 N N . GLN A 1 284 ? 18.547 -3.234 -4.711 1 95.38 284 GLN A N 1
ATOM 2121 C CA . GLN A 1 284 ? 19.609 -3.65 -3.803 1 95.38 284 GLN A CA 1
ATOM 2122 C C . GLN A 1 284 ? 19.672 -5.172 -3.684 1 95.38 284 GLN A C 1
ATOM 2124 O O . GLN A 1 284 ? 18.641 -5.82 -3.463 1 95.38 284 GLN A O 1
ATOM 2129 N N . ASP A 1 285 ? 20.875 -5.715 -3.762 1 95.38 285 ASP A N 1
ATOM 2130 C CA . ASP A 1 285 ? 21.062 -7.164 -3.693 1 95.38 285 ASP A CA 1
ATOM 2131 C C . ASP A 1 285 ? 20.984 -7.66 -2.252 1 95.38 285 ASP A C 1
ATOM 2133 O O . ASP A 1 285 ? 20.812 -6.863 -1.324 1 95.38 285 ASP A O 1
ATOM 2137 N N . LEU A 1 286 ? 21 -8.992 -2.109 1 95 286 LEU A N 1
ATOM 2138 C CA . LEU A 1 286 ? 21 -9.641 -0.804 1 95 286 LEU A CA 1
ATOM 2139 C C . LEU A 1 286 ? 22.25 -9.258 -0.011 1 95 286 LEU A C 1
ATOM 2141 O O . LEU A 1 286 ? 23.281 -8.922 -0.593 1 95 286 LEU A O 1
ATOM 2145 N N . PRO A 1 287 ? 22.109 -9.219 1.285 1 93.44 287 PRO A N 1
ATOM 2146 C CA . PRO A 1 287 ? 23.328 -9 2.08 1 93.44 287 PRO A CA 1
ATOM 2147 C C . PRO A 1 287 ? 24.422 -10.023 1.772 1 93.44 287 PRO A C 1
ATOM 2149 O O . PRO A 1 287 ? 24.125 -11.172 1.438 1 93.44 287 PRO A O 1
ATOM 2152 N N . ALA A 1 288 ? 25.641 -9.602 1.968 1 92.19 288 ALA A N 1
ATOM 2153 C CA . ALA A 1 288 ? 26.781 -10.492 1.746 1 92.19 288 ALA A CA 1
ATOM 2154 C C . ALA A 1 288 ? 26.656 -11.766 2.578 1 92.19 288 ALA A C 1
ATOM 2156 O O . ALA A 1 288 ? 26.359 -11.703 3.775 1 92.19 288 ALA A O 1
ATOM 2157 N N . GLY A 1 289 ? 26.703 -12.891 1.849 1 94.38 289 GLY A N 1
ATOM 2158 C CA . GLY A 1 289 ? 26.719 -14.172 2.537 1 94.38 289 GLY A CA 1
ATOM 2159 C C . GLY A 1 289 ? 25.328 -14.758 2.736 1 94.38 289 GLY A C 1
ATOM 2160 O O . GLY A 1 289 ? 25.188 -15.93 3.074 1 94.38 289 GLY A O 1
ATOM 2161 N N . ALA A 1 290 ? 24.297 -14.008 2.537 1 95.69 290 ALA A N 1
ATOM 2162 C CA . ALA A 1 290 ? 22.922 -14.453 2.812 1 95.69 290 ALA A CA 1
ATOM 2163 C C . ALA A 1 290 ? 22.547 -15.617 1.908 1 95.69 290 ALA A C 1
ATOM 2165 O O . ALA A 1 290 ? 21.984 -16.609 2.375 1 95.69 290 ALA A O 1
ATOM 2166 N N . TRP A 1 291 ? 22.828 -15.508 0.684 1 96.19 291 TRP A N 1
ATOM 2167 C CA . TRP A 1 291 ? 22.5 -16.562 -0.278 1 96.19 291 TRP A CA 1
ATOM 2168 C C . TRP A 1 291 ? 23.234 -17.859 0.061 1 96.19 291 TRP A C 1
ATOM 2170 O O . TRP A 1 291 ? 22.641 -18.938 -0.01 1 96.19 291 TRP A O 1
ATOM 2180 N N . GLU A 1 292 ? 24.453 -17.734 0.442 1 96 292 GLU A N 1
ATOM 2181 C CA . GLU A 1 292 ? 25.297 -18.906 0.724 1 96 292 GLU A CA 1
ATOM 2182 C C . GLU A 1 292 ? 24.734 -19.719 1.878 1 96 292 GLU A C 1
ATOM 2184 O O . GLU A 1 292 ? 24.859 -20.953 1.893 1 96 292 GLU A O 1
ATOM 2189 N N . ASN A 1 293 ? 24.078 -19.062 2.689 1 95.38 293 ASN A N 1
ATOM 2190 C CA . ASN A 1 293 ? 23.5 -19.734 3.844 1 95.38 293 ASN A CA 1
ATOM 2191 C C . ASN A 1 293 ? 22.391 -20.703 3.426 1 95.38 293 ASN A C 1
ATOM 2193 O O . ASN A 1 293 ? 22.109 -21.672 4.125 1 95.38 293 ASN A O 1
ATOM 2197 N N . LEU A 1 294 ? 21.766 -20.484 2.207 1 96.19 294 LEU A N 1
ATOM 2198 C CA . LEU A 1 294 ? 20.625 -21.312 1.783 1 96.19 294 LEU A CA 1
ATOM 2199 C C . LEU A 1 294 ? 20.922 -21.984 0.451 1 96.19 294 LEU A C 1
ATOM 2201 O O . LEU A 1 294 ? 20.047 -22.641 -0.121 1 96.19 294 LEU A O 1
ATOM 2205 N N . GLU A 1 295 ? 22.109 -21.859 0.044 1 96.62 295 GLU A N 1
ATOM 2206 C CA . GLU A 1 295 ? 22.484 -22.375 -1.268 1 96.62 295 GLU A CA 1
ATOM 2207 C C . GLU A 1 295 ? 22.25 -23.891 -1.344 1 96.62 295 GLU A C 1
ATOM 2209 O O . GLU A 1 295 ? 21.938 -24.422 -2.408 1 96.62 295 GLU A O 1
ATOM 2214 N N . HIS A 1 296 ? 22.406 -24.594 -0.216 1 97.06 296 HIS A N 1
ATOM 2215 C CA . HIS A 1 296 ? 22.203 -26.031 -0.204 1 97.06 296 HIS A CA 1
ATOM 2216 C C . HIS A 1 296 ? 20.766 -26.391 -0.559 1 97.06 296 HIS A C 1
ATOM 2218 O O . HIS A 1 296 ? 20.516 -27.406 -1.218 1 97.06 296 HIS A O 1
ATOM 2224 N N . TYR A 1 297 ? 19.781 -25.609 -0.159 1 97.25 297 TYR A N 1
ATOM 2225 C CA . TYR A 1 297 ? 18.391 -25.828 -0.543 1 97.25 297 TYR A CA 1
ATOM 2226 C C . TYR A 1 297 ? 18.188 -25.625 -2.041 1 97.25 297 TYR A C 1
ATOM 2228 O O . TYR A 1 297 ? 17.453 -26.375 -2.689 1 97.25 297 TYR A O 1
ATOM 2236 N N . PHE A 1 298 ? 18.906 -24.656 -2.582 1 97.94 298 PHE A N 1
ATOM 2237 C CA . PHE A 1 298 ? 18.875 -24.375 -4.016 1 97.94 298 PHE A CA 1
ATOM 2238 C C . PHE A 1 298 ? 19.422 -25.562 -4.805 1 97.94 298 PHE A C 1
ATOM 2240 O O . PHE A 1 298 ? 18.781 -26.031 -5.758 1 97.94 298 PHE A O 1
ATOM 2247 N N . LYS A 1 299 ? 20.547 -25.984 -4.387 1 98.25 299 LYS A N 1
ATOM 2248 C CA . LYS A 1 299 ? 21.203 -27.094 -5.086 1 98.25 299 LYS A CA 1
ATOM 2249 C C . LYS A 1 299 ? 20.359 -28.359 -5.016 1 98.25 299 LYS A C 1
ATOM 2251 O O . LYS A 1 299 ? 20.297 -29.125 -5.984 1 98.25 299 LYS A O 1
ATOM 2256 N N . GLU A 1 300 ? 19.734 -28.594 -3.947 1 98.06 300 GLU A N 1
ATOM 2257 C CA . GLU A 1 300 ? 18.906 -29.781 -3.764 1 98.06 300 GLU A CA 1
ATOM 2258 C C . GLU A 1 300 ? 17.719 -29.781 -4.711 1 98.06 300 GLU A C 1
ATOM 2260 O O . GLU A 1 300 ? 17.453 -30.766 -5.395 1 98.06 300 GLU A O 1
ATOM 2265 N N . ILE A 1 301 ? 16.984 -28.719 -4.727 1 98.5 301 ILE A N 1
ATOM 2266 C CA . ILE A 1 301 ? 15.797 -28.672 -5.574 1 98.5 301 ILE A CA 1
ATOM 2267 C C . ILE A 1 301 ? 16.219 -28.672 -7.043 1 98.5 301 ILE A C 1
ATOM 2269 O O . ILE A 1 301 ? 15.516 -29.25 -7.887 1 98.5 301 ILE A O 1
ATOM 2273 N N . GLN A 1 302 ? 17.297 -28.031 -7.324 1 98.31 302 GLN A N 1
ATOM 2274 C CA . GLN A 1 302 ? 17.828 -28.047 -8.688 1 98.31 302 GLN A CA 1
ATOM 2275 C C . GLN A 1 302 ? 18.156 -29.469 -9.133 1 98.31 302 GLN A C 1
ATOM 2277 O O . GLN A 1 302 ? 17.859 -29.844 -10.273 1 98.31 302 GLN A O 1
ATOM 2282 N N . ALA A 1 303 ? 18.766 -30.203 -8.25 1 98.31 303 ALA A N 1
ATOM 2283 C CA . ALA A 1 303 ? 19.141 -31.578 -8.562 1 98.31 303 ALA A CA 1
ATOM 2284 C C . ALA A 1 303 ? 17.891 -32.406 -8.852 1 98.31 303 ALA A C 1
ATOM 2286 O O . ALA A 1 303 ? 17.875 -33.188 -9.812 1 98.31 303 ALA A O 1
ATOM 2287 N N . VAL A 1 304 ? 16.906 -32.25 -8.039 1 98.38 304 VAL A N 1
ATOM 2288 C CA . VAL A 1 304 ? 15.672 -33.031 -8.234 1 98.38 304 VAL A CA 1
ATOM 2289 C C . VAL A 1 304 ? 14.992 -32.562 -9.523 1 98.38 304 VAL A C 1
ATOM 2291 O O . VAL A 1 304 ? 14.523 -33.406 -10.305 1 98.38 304 VAL A O 1
ATOM 2294 N N . GLU A 1 305 ? 14.922 -31.281 -9.742 1 98.38 305 GLU A N 1
ATOM 2295 C CA . GLU A 1 305 ? 14.328 -30.719 -10.953 1 98.38 305 GLU A CA 1
ATOM 2296 C C . GLU A 1 305 ? 14.938 -31.344 -12.203 1 98.38 305 GLU A C 1
ATOM 2298 O O . GLU A 1 305 ? 14.227 -31.656 -13.164 1 98.38 305 GLU A O 1
ATOM 2303 N N . ARG A 1 306 ? 16.234 -31.641 -12.227 1 97.19 306 ARG A N 1
ATOM 2304 C CA . ARG A 1 306 ? 16.969 -32.156 -13.383 1 97.19 306 ARG A CA 1
ATOM 2305 C C . ARG A 1 306 ? 16.609 -33.594 -13.664 1 97.19 306 ARG A C 1
ATOM 2307 O O . ARG A 1 306 ? 16.766 -34.062 -14.797 1 97.19 306 ARG A O 1
ATOM 2314 N N . THR A 1 307 ? 16.094 -34.219 -12.68 1 97.56 307 THR A N 1
ATOM 2315 C CA . THR A 1 307 ? 15.75 -35.625 -12.859 1 97.56 307 THR A CA 1
ATOM 2316 C C . THR A 1 307 ? 14.344 -35.781 -13.43 1 97.56 307 THR A C 1
ATOM 2318 O O . THR A 1 307 ? 13.953 -36.875 -13.859 1 97.56 307 THR A O 1
ATOM 2321 N N . LEU A 1 308 ? 13.586 -34.812 -13.406 1 96.81 308 LEU A N 1
ATOM 2322 C CA . LEU A 1 308 ? 12.18 -34.844 -13.789 1 96.81 308 LEU A CA 1
ATOM 2323 C C . LEU A 1 308 ? 11.992 -34.375 -15.227 1 96.81 308 LEU A C 1
ATOM 2325 O O . LEU A 1 308 ? 11.055 -34.812 -15.906 1 96.81 308 LEU A O 1
ATOM 2329 N N . MET B 1 1 ? 14.609 29.844 -8.148 1 57.78 1 MET B N 1
ATOM 2330 C CA . MET B 1 1 ? 14.781 30.047 -6.711 1 57.78 1 MET B CA 1
ATOM 2331 C C . MET B 1 1 ? 14.922 28.703 -5.988 1 57.78 1 MET B C 1
ATOM 2333 O O . MET B 1 1 ? 14.359 27.703 -6.422 1 57.78 1 MET B O 1
ATOM 2337 N N . SER B 1 2 ? 15.773 28.578 -5.004 1 79.25 2 SER B N 1
ATOM 2338 C CA . SER B 1 2 ? 16.047 27.359 -4.242 1 79.25 2 SER B CA 1
ATOM 2339 C C . SER B 1 2 ? 14.797 26.906 -3.486 1 79.25 2 SER B C 1
ATOM 2341 O O . SER B 1 2 ? 14.047 27.719 -2.965 1 79.25 2 SER B O 1
ATOM 2343 N N . PRO B 1 3 ? 14.523 25.609 -3.469 1 89.94 3 PRO B N 1
ATOM 2344 C CA . PRO B 1 3 ? 13.359 25.094 -2.746 1 89.94 3 PRO B CA 1
ATOM 2345 C C . PRO B 1 3 ? 13.391 25.453 -1.259 1 89.94 3 PRO B C 1
ATOM 2347 O O . PRO B 1 3 ? 14.461 25.438 -0.644 1 89.94 3 PRO B O 1
ATOM 2350 N N . VAL B 1 4 ? 12.352 25.891 -0.737 1 94.56 4 VAL B N 1
ATOM 2351 C CA . VAL B 1 4 ? 12.25 26.297 0.664 1 94.56 4 VAL B CA 1
ATOM 2352 C C . VAL B 1 4 ? 11.305 25.344 1.4 1 94.56 4 VAL B C 1
ATOM 2354 O O . VAL B 1 4 ? 10.273 24.938 0.853 1 94.56 4 VAL B O 1
ATOM 2357 N N . PRO B 1 5 ? 11.641 25 2.598 1 97.69 5 PRO B N 1
ATOM 2358 C CA . PRO B 1 5 ? 10.727 24.172 3.395 1 97.69 5 PRO B CA 1
ATOM 2359 C C . PRO B 1 5 ? 9.43 24.906 3.74 1 97.69 5 PRO B C 1
ATOM 2361 O O . PRO B 1 5 ? 9.383 26.141 3.705 1 97.69 5 PRO B O 1
ATOM 2364 N N . PRO B 1 6 ? 8.367 24.172 4.051 1 97.81 6 PRO B N 1
ATOM 2365 C CA . PRO B 1 6 ? 7.215 24.859 4.648 1 97.81 6 PRO B CA 1
ATOM 2366 C C . PRO B 1 6 ? 7.574 25.625 5.922 1 97.81 6 PRO B C 1
ATOM 2368 O O . PRO B 1 6 ? 8.383 25.141 6.719 1 97.81 6 PRO B O 1
ATOM 2371 N N . ALA B 1 7 ? 6.98 26.734 6.113 1 98 7 ALA B N 1
ATOM 2372 C CA . ALA B 1 7 ? 7.238 27.531 7.309 1 98 7 ALA B CA 1
ATOM 2373 C C . ALA B 1 7 ? 6.816 26.797 8.57 1 98 7 ALA B C 1
ATOM 2375 O O . ALA B 1 7 ? 5.93 25.938 8.523 1 98 7 ALA B O 1
ATOM 2376 N N . PRO B 1 8 ? 7.504 27.078 9.672 1 98.44 8 PRO B N 1
ATOM 2377 C CA . PRO B 1 8 ? 7.055 26.484 10.93 1 98.44 8 PRO B CA 1
ATOM 2378 C C . PRO B 1 8 ? 5.598 26.812 11.25 1 98.44 8 PRO B C 1
ATOM 2380 O O . PRO B 1 8 ? 5.125 27.906 10.945 1 98.44 8 PRO B O 1
ATOM 2383 N N . GLY B 1 9 ? 4.883 25.906 11.836 1 98.75 9 GLY B N 1
ATOM 2384 C CA . GLY B 1 9 ? 3.48 26.125 12.164 1 98.75 9 GLY B CA 1
ATOM 2385 C C . GLY B 1 9 ? 2.666 24.844 12.188 1 98.75 9 GLY B C 1
ATOM 2386 O O . GLY B 1 9 ? 3.225 23.75 12.281 1 98.75 9 GLY B O 1
ATOM 2387 N N . ILE B 1 10 ? 1.367 25.047 12.242 1 98.88 10 ILE B N 1
ATOM 2388 C CA . ILE B 1 10 ? 0.408 23.953 12.281 1 98.88 10 ILE B CA 1
ATOM 2389 C C . ILE B 1 10 ? -0.196 23.75 10.891 1 98.88 10 ILE B C 1
ATOM 2391 O O . ILE B 1 10 ? -0.771 24.672 10.32 1 98.88 10 ILE B O 1
ATOM 2395 N N . TYR B 1 11 ? -0.022 22.578 10.375 1 98.88 11 TYR B N 1
ATOM 2396 C CA . TYR B 1 11 ? -0.621 22.172 9.109 1 98.88 11 TYR B CA 1
ATOM 2397 C C . TYR B 1 11 ? -1.674 21.078 9.328 1 98.88 11 TYR B C 1
ATOM 2399 O O . TYR B 1 11 ? -1.544 20.25 10.234 1 98.88 11 TYR B O 1
ATOM 2407 N N . THR B 1 12 ? -2.672 21.125 8.508 1 98.88 12 THR B N 1
ATOM 2408 C CA . THR B 1 12 ? -3.76 20.156 8.68 1 98.88 12 THR B CA 1
ATOM 2409 C C . THR B 1 12 ? -3.92 19.297 7.441 1 98.88 12 THR B C 1
ATOM 2411 O O . THR B 1 12 ? -4.16 19.797 6.344 1 98.88 12 THR B O 1
ATOM 2414 N N . PRO B 1 13 ? -3.686 17.969 7.566 1 98.75 13 PRO B N 1
ATOM 2415 C CA . PRO B 1 13 ? -4.223 17.109 6.512 1 98.75 13 PRO B CA 1
ATOM 2416 C C . PRO B 1 13 ? -5.75 17.109 6.461 1 98.75 13 PRO B C 1
ATOM 2418 O O . PRO B 1 13 ? -6.406 16.828 7.465 1 98.75 13 PRO B O 1
ATOM 2421 N N . VAL B 1 14 ? -6.281 17.406 5.359 1 98.44 14 VAL B N 1
ATOM 2422 C CA . VAL B 1 14 ? -7.73 17.562 5.273 1 98.44 14 VAL B CA 1
ATOM 2423 C C . VAL B 1 14 ? -8.344 16.344 4.605 1 98.44 14 VAL B C 1
ATOM 2425 O O . VAL B 1 14 ? -7.801 15.812 3.627 1 98.44 14 VAL B O 1
ATOM 2428 N N . PRO B 1 15 ? -9.477 15.844 5.172 1 98.25 15 PRO B N 1
ATOM 2429 C CA . PRO B 1 15 ? -10.156 14.719 4.535 1 98.25 15 PRO B CA 1
ATOM 2430 C C . PRO B 1 15 ? -10.906 15.125 3.268 1 98.25 15 PRO B C 1
ATOM 2432 O O . PRO B 1 15 ? -11.078 16.312 3 1 98.25 15 PRO B O 1
ATOM 2435 N N . THR B 1 16 ? -11.25 14.164 2.453 1 98.31 16 THR B N 1
ATOM 2436 C CA . THR B 1 16 ? -12.156 14.398 1.334 1 98.31 16 THR B CA 1
ATOM 2437 C C . THR B 1 16 ? -13.609 14.25 1.775 1 98.31 16 THR B C 1
ATOM 2439 O O . THR B 1 16 ? -14 13.203 2.309 1 98.31 16 THR B O 1
ATOM 2442 N N . PHE B 1 17 ? -14.336 15.297 1.549 1 98.25 17 PHE B N 1
ATOM 2443 C CA . PHE B 1 17 ? -15.773 15.242 1.821 1 98.25 17 PHE B CA 1
ATOM 2444 C C . PHE B 1 17 ? -16.531 14.758 0.596 1 98.25 17 PHE B C 1
ATOM 2446 O O . PHE B 1 17 ? -16.25 15.172 -0.528 1 98.25 17 PHE B O 1
ATOM 2453 N N . PHE B 1 18 ? -17.438 13.836 0.833 1 98 18 PHE B N 1
ATOM 2454 C CA . PHE B 1 18 ? -18.297 13.305 -0.222 1 98 18 PHE B CA 1
ATOM 2455 C C . PHE B 1 18 ? -19.75 13.711 -0.005 1 98 18 PHE B C 1
ATOM 2457 O O . PHE B 1 18 ? -20.141 14.039 1.116 1 98 18 PHE B O 1
ATOM 2464 N N . LYS B 1 19 ? -20.484 13.688 -1.116 1 97.31 19 LYS B N 1
ATOM 2465 C CA . LYS B 1 19 ? -21.922 13.898 -1.022 1 97.31 19 LYS B CA 1
ATOM 2466 C C . LYS B 1 19 ? -22.609 12.711 -0.365 1 97.31 19 LYS B C 1
ATOM 2468 O O . LYS B 1 19 ? -21.969 11.695 -0.079 1 97.31 19 LYS B O 1
ATOM 2473 N N . ASN B 1 20 ? -23.891 12.828 -0.14 1 95.44 20 ASN B N 1
ATOM 2474 C CA . ASN B 1 20 ? -24.672 11.828 0.585 1 95.44 20 ASN B CA 1
ATOM 2475 C C . ASN B 1 20 ? -24.688 10.492 -0.152 1 95.44 20 ASN B C 1
ATOM 2477 O O . ASN B 1 20 ? -24.922 9.445 0.456 1 95.44 20 ASN B O 1
ATOM 2481 N N . ASP B 1 21 ? -24.328 10.5 -1.439 1 94 21 ASP B N 1
ATOM 2482 C CA . ASP B 1 21 ? -24.281 9.258 -2.197 1 94 21 ASP B CA 1
ATOM 2483 C C . ASP B 1 21 ? -23.031 8.453 -1.858 1 94 21 ASP B C 1
ATOM 2485 O O . ASP B 1 21 ? -22.875 7.305 -2.287 1 94 21 ASP B O 1
ATOM 2489 N N . GLY B 1 22 ? -22.078 9.062 -1.139 1 92.5 22 GLY B N 1
ATOM 2490 C CA . GLY B 1 22 ? -20.891 8.367 -0.667 1 92.5 22 GLY B CA 1
ATOM 2491 C C . GLY B 1 22 ? -19.828 8.227 -1.732 1 92.5 22 GLY B C 1
ATOM 2492 O O . GLY B 1 22 ? -18.828 7.547 -1.521 1 92.5 22 GLY B O 1
ATOM 2493 N N . TYR B 1 23 ? -20.016 8.891 -2.801 1 94.75 23 TYR B N 1
ATOM 2494 C CA . TYR B 1 23 ? -19.094 8.688 -3.91 1 94.75 23 TYR B CA 1
ATOM 2495 C C . TYR B 1 23 ? -18.672 10.016 -4.523 1 94.75 23 TYR B C 1
ATOM 2497 O O . TYR B 1 23 ? -17.484 10.258 -4.754 1 94.75 23 TYR B O 1
ATOM 2505 N N . THR B 1 24 ? -19.656 10.898 -4.77 1 97.31 24 THR B N 1
ATOM 2506 C CA . THR B 1 24 ? -19.375 12.18 -5.398 1 97.31 24 THR B CA 1
ATOM 2507 C C . THR B 1 24 ? -18.609 13.102 -4.445 1 97.31 24 THR B C 1
ATOM 2509 O O . THR B 1 24 ? -19.016 13.281 -3.295 1 97.31 24 THR B O 1
ATOM 2512 N N . ILE B 1 25 ? -17.594 13.711 -4.941 1 98.19 25 ILE B N 1
ATOM 2513 C CA . ILE B 1 25 ? -16.797 14.609 -4.113 1 98.19 25 ILE B CA 1
ATOM 2514 C C . ILE B 1 25 ? -17.578 15.891 -3.844 1 98.19 25 ILE B C 1
ATOM 2516 O O . ILE B 1 25 ? -18.156 16.484 -4.762 1 98.19 25 ILE B O 1
ATOM 2520 N N . ASP B 1 26 ? -17.625 16.297 -2.629 1 98.38 26 ASP B N 1
ATOM 2521 C CA . ASP B 1 26 ? -18.25 17.547 -2.217 1 98.38 26 ASP B CA 1
ATOM 2522 C C . ASP B 1 26 ? -17.234 18.688 -2.182 1 98.38 26 ASP B C 1
ATOM 2524 O O . ASP B 1 26 ? -16.797 19.094 -1.106 1 98.38 26 ASP B O 1
ATOM 2528 N N . PHE B 1 27 ? -16.984 19.297 -3.309 1 98.38 27 PHE B N 1
ATOM 2529 C CA . PHE B 1 27 ? -15.961 20.328 -3.426 1 98.38 27 PHE B CA 1
ATOM 2530 C C . PHE B 1 27 ? -16.312 21.531 -2.553 1 98.38 27 PHE B C 1
ATOM 2532 O O . PHE B 1 27 ? -15.422 22.172 -1.988 1 98.38 27 PHE B O 1
ATOM 2539 N N . ASP B 1 28 ? -17.547 21.828 -2.436 1 98.06 28 ASP B N 1
ATOM 2540 C CA . ASP B 1 28 ? -17.969 22.953 -1.612 1 98.06 28 ASP B CA 1
ATOM 2541 C C . ASP B 1 28 ? -17.578 22.75 -0.153 1 98.06 28 ASP B C 1
ATOM 2543 O O . ASP B 1 28 ? -17.062 23.672 0.49 1 98.06 28 ASP B O 1
ATOM 2547 N N . ALA B 1 29 ? -17.812 21.594 0.33 1 98.31 29 ALA B N 1
ATOM 2548 C CA . ALA B 1 29 ? -17.438 21.281 1.707 1 98.31 29 ALA B CA 1
ATOM 2549 C C . ALA B 1 29 ? -15.922 21.312 1.887 1 98.31 29 ALA B C 1
ATOM 2551 O O . ALA B 1 29 ? -15.43 21.75 2.932 1 98.31 29 ALA B O 1
ATOM 2552 N N . ASN B 1 30 ? -15.242 20.828 0.93 1 98.56 30 ASN B N 1
ATOM 2553 C CA . ASN B 1 30 ? -13.781 20.859 0.98 1 98.56 30 ASN B CA 1
ATOM 2554 C C . ASN B 1 30 ? -13.266 22.297 1.074 1 98.56 30 ASN B C 1
ATOM 2556 O O . ASN B 1 30 ? -12.391 22.594 1.893 1 98.56 30 ASN B O 1
ATOM 2560 N N . VAL B 1 31 ? -13.812 23.172 0.268 1 98.75 31 VAL B N 1
ATOM 2561 C CA . VAL B 1 31 ? -13.414 24.562 0.263 1 98.75 31 VAL B CA 1
ATOM 2562 C C . VAL B 1 31 ? -13.82 25.219 1.58 1 98.75 31 VAL B C 1
ATOM 2564 O O . VAL B 1 31 ? -13.055 26 2.162 1 98.75 31 VAL B O 1
ATOM 2567 N N . LYS B 1 32 ? -15.008 24.922 2.033 1 98.69 32 LYS B N 1
ATOM 2568 C CA . LYS B 1 32 ? -15.492 25.469 3.295 1 98.69 32 LYS B CA 1
ATOM 2569 C C . LYS B 1 32 ? -14.57 25.094 4.449 1 98.69 32 LYS B C 1
ATOM 2571 O O . LYS B 1 32 ? -14.266 25.922 5.309 1 98.69 32 LYS B O 1
ATOM 2576 N N . HIS B 1 33 ? -14.148 23.891 4.469 1 98.81 33 HIS B N 1
ATOM 2577 C CA . HIS B 1 33 ? -13.242 23.422 5.512 1 98.81 33 HIS B CA 1
ATOM 2578 C C . HIS B 1 33 ? -11.891 24.141 5.434 1 98.81 33 HIS B C 1
ATOM 2580 O O . HIS B 1 33 ? -11.328 24.531 6.461 1 98.81 33 HIS B O 1
ATOM 2586 N N . ALA B 1 34 ? -11.406 24.297 4.246 1 98.81 34 ALA B N 1
ATOM 2587 C CA . ALA B 1 34 ? -10.141 25 4.051 1 98.81 34 ALA B CA 1
ATOM 2588 C C . ALA B 1 34 ? -10.219 26.422 4.574 1 98.81 34 ALA B C 1
ATOM 2590 O O . ALA B 1 34 ? -9.305 26.906 5.242 1 98.81 34 ALA B O 1
ATOM 2591 N N . LYS B 1 35 ? -11.273 27.109 4.285 1 98.81 35 LYS B N 1
ATOM 2592 C CA . LYS B 1 35 ? -11.477 28.469 4.746 1 98.81 35 LYS B CA 1
ATOM 2593 C C . LYS B 1 35 ? -11.562 28.531 6.27 1 98.81 35 LYS B C 1
ATOM 2595 O O . LYS B 1 35 ? -10.984 29.422 6.891 1 98.81 35 LYS B O 1
ATOM 2600 N N . PHE B 1 36 ? -12.312 27.609 6.793 1 98.81 36 PHE B N 1
ATOM 2601 C CA . PHE B 1 36 ? -12.422 27.5 8.242 1 98.81 36 PHE B CA 1
ATOM 2602 C C . PHE B 1 36 ? -11.039 27.391 8.883 1 98.81 36 PHE B C 1
ATOM 2604 O O . PHE B 1 36 ? -10.75 28.078 9.867 1 98.81 36 PHE B O 1
ATOM 2611 N N . LEU B 1 37 ? -10.188 26.562 8.32 1 98.88 37 LEU B N 1
ATOM 2612 C CA . LEU B 1 37 ? -8.852 26.328 8.859 1 98.88 37 LEU B CA 1
ATOM 2613 C C . LEU B 1 37 ? -7.969 27.562 8.695 1 98.88 37 LEU B C 1
ATOM 2615 O O . LEU B 1 37 ? -7.266 27.953 9.625 1 98.88 37 LEU B O 1
ATOM 2619 N N . LYS B 1 38 ? -8.047 28.156 7.543 1 98.81 38 LYS B N 1
ATOM 2620 C CA . LYS B 1 38 ? -7.293 29.375 7.309 1 98.81 38 LYS B CA 1
ATOM 2621 C C . LYS B 1 38 ? -7.684 30.469 8.305 1 98.81 38 LYS B C 1
ATOM 2623 O O . LYS B 1 38 ? -6.816 31.094 8.914 1 98.81 38 LYS B O 1
ATOM 2628 N N . ASP B 1 39 ? -8.914 30.625 8.477 1 98.5 39 ASP B N 1
ATOM 2629 C CA . ASP B 1 39 ? -9.453 31.688 9.328 1 98.5 39 ASP B CA 1
ATOM 2630 C C . ASP B 1 39 ? -9.094 31.453 10.789 1 98.5 39 ASP B C 1
ATOM 2632 O O . ASP B 1 39 ? -9.172 32.375 11.609 1 98.5 39 ASP B O 1
ATOM 2636 N N . ASN B 1 40 ? -8.703 30.234 11.07 1 98.56 40 ASN B N 1
ATOM 2637 C CA . ASN B 1 40 ? -8.414 29.922 12.461 1 98.56 40 ASN B CA 1
ATOM 2638 C C . ASN B 1 40 ? -6.93 29.641 12.68 1 98.56 40 ASN B C 1
ATOM 2640 O O . ASN B 1 40 ? -6.555 28.953 13.625 1 98.56 40 ASN B O 1
ATOM 2644 N N . GLY B 1 41 ? -6.055 30.078 11.789 1 98.62 41 GLY B N 1
ATOM 2645 C CA . GLY B 1 41 ? -4.641 30.234 12.07 1 98.62 41 GLY B CA 1
ATOM 2646 C C . GLY B 1 41 ? -3.789 29.094 11.523 1 98.62 41 GLY B C 1
ATOM 2647 O O . GLY B 1 41 ? -2.566 29.109 11.68 1 98.62 41 GLY B O 1
ATOM 2648 N N . ILE B 1 42 ? -4.387 28.125 10.891 1 98.81 42 ILE B N 1
ATOM 2649 C CA . ILE B 1 42 ? -3.631 27.031 10.281 1 98.81 42 ILE B CA 1
ATOM 2650 C C . ILE B 1 42 ? -2.697 27.594 9.203 1 98.81 42 ILE B C 1
ATOM 2652 O O . ILE B 1 42 ? -3.09 28.453 8.422 1 98.81 42 ILE B O 1
ATOM 2656 N N . ALA B 1 43 ? -1.477 27.094 9.188 1 98.75 43 ALA B N 1
ATOM 2657 C CA . ALA B 1 43 ? -0.43 27.641 8.328 1 98.75 43 ALA B CA 1
ATOM 2658 C C . ALA B 1 43 ? -0.572 27.141 6.898 1 98.75 43 ALA B C 1
ATOM 2660 O O . ALA B 1 43 ? -0.129 27.812 5.953 1 98.75 43 ALA B O 1
ATOM 2661 N N . GLY B 1 44 ? -1.175 26.016 6.73 1 98.75 44 GLY B N 1
ATOM 2662 C CA . GLY B 1 44 ? -1.356 25.391 5.43 1 98.75 44 GLY B CA 1
ATOM 2663 C C . GLY B 1 44 ? -2.057 24.047 5.504 1 98.75 44 GLY B C 1
ATOM 2664 O O . GLY B 1 44 ? -2.381 23.562 6.598 1 98.75 44 GLY B O 1
ATOM 2665 N N . LEU B 1 45 ? -2.281 23.484 4.34 1 98.88 45 LEU B N 1
ATOM 2666 C CA . LEU B 1 45 ? -3.025 22.234 4.254 1 98.88 45 LEU B CA 1
ATOM 2667 C C . LEU B 1 45 ? -2.166 21.125 3.646 1 98.88 45 LEU B C 1
ATOM 2669 O O . LEU B 1 45 ? -1.252 21.406 2.867 1 98.88 45 LEU B O 1
ATOM 2673 N N . VAL B 1 46 ? -2.387 19.922 4.055 1 98.88 46 VAL B N 1
ATOM 2674 C CA . VAL B 1 46 ? -1.976 18.734 3.314 1 98.88 46 VAL B CA 1
ATOM 2675 C C . VAL B 1 46 ? -3.195 18.078 2.67 1 98.88 46 VAL B C 1
ATOM 2677 O O . VAL B 1 46 ? -4.133 17.672 3.365 1 98.88 46 VAL B O 1
ATOM 2680 N N . ILE B 1 47 ? -3.176 17.984 1.373 1 98.69 47 ILE B N 1
ATOM 2681 C CA . ILE B 1 47 ? -4.301 17.406 0.646 1 98.69 47 ILE B CA 1
ATOM 2682 C C . ILE B 1 47 ? -3.854 16.156 -0.091 1 98.69 47 ILE B C 1
ATOM 2684 O O . ILE B 1 47 ? -2.785 16.141 -0.708 1 98.69 47 ILE B O 1
ATOM 2688 N N . MET B 1 48 ? -4.652 15.086 0.048 1 97 48 MET B N 1
ATOM 2689 C CA . MET B 1 48 ? -4.492 13.828 -0.668 1 97 48 MET B CA 1
ATOM 2690 C C . MET B 1 48 ? -3.422 12.961 -0.012 1 97 48 MET B C 1
ATOM 2692 O O . MET B 1 48 ? -2.768 12.164 -0.683 1 97 48 MET B O 1
ATOM 2696 N N . GLY B 1 49 ? -3.184 13.195 1.217 1 94.94 49 GLY B N 1
ATOM 2697 C CA . GLY B 1 49 ? -2.475 12.227 2.039 1 94.94 49 GLY B CA 1
ATOM 2698 C C . GLY B 1 49 ? -3.375 11.141 2.586 1 94.94 49 GLY B C 1
ATOM 2699 O O . GLY B 1 49 ? -4.422 10.844 2.01 1 94.94 49 GLY B O 1
ATOM 2700 N N . SER B 1 50 ? -2.939 10.531 3.646 1 93.31 50 SER B N 1
ATOM 2701 C CA . SER B 1 50 ? -3.709 9.445 4.254 1 93.31 50 SER B CA 1
ATOM 2702 C C . SER B 1 50 ? -5.066 9.945 4.746 1 93.31 50 SER B C 1
ATOM 2704 O O . SER B 1 50 ? -6.098 9.344 4.441 1 93.31 50 SER B O 1
ATOM 2706 N N . THR B 1 51 ? -5.086 11.023 5.473 1 96.12 51 THR B N 1
ATOM 2707 C CA . THR B 1 51 ? -6.336 11.594 5.957 1 96.12 51 THR B CA 1
ATOM 2708 C C . THR B 1 51 ? -7.219 12.031 4.793 1 96.12 51 THR B C 1
ATOM 2710 O O . THR B 1 51 ? -8.445 12 4.891 1 96.12 51 THR B O 1
ATOM 2713 N N . GLY B 1 52 ? -6.617 12.414 3.738 1 97.56 52 GLY B N 1
ATOM 2714 C CA . GLY B 1 52 ? -7.332 12.922 2.578 1 97.56 52 GLY B CA 1
ATOM 2715 C C . GLY B 1 52 ? -7.938 11.82 1.724 1 97.56 52 GLY B C 1
ATOM 2716 O O . GLY B 1 52 ? -8.633 12.102 0.744 1 97.56 52 GLY B O 1
ATOM 2717 N N . GLU B 1 53 ? -7.574 10.586 2.031 1 97.31 53 GLU B N 1
ATOM 2718 C CA . GLU B 1 53 ? -8.109 9.43 1.312 1 97.31 53 GLU B CA 1
ATOM 2719 C C . GLU B 1 53 ? -7.723 9.477 -0.164 1 97.31 53 GLU B C 1
ATOM 2721 O O . GLU B 1 53 ? -8.523 9.109 -1.029 1 97.31 53 GLU B O 1
ATOM 2726 N N . GLY B 1 54 ? -6.566 10.031 -0.482 1 97.31 54 GLY B N 1
ATOM 2727 C CA . GLY B 1 54 ? -6.109 10.18 -1.854 1 97.31 54 GLY B CA 1
ATOM 2728 C C . GLY B 1 54 ? -6.059 8.867 -2.607 1 97.31 54 GLY B C 1
ATOM 2729 O O . GLY B 1 54 ? -6.301 8.828 -3.816 1 97.31 54 GLY B O 1
ATOM 2730 N N . VAL B 1 55 ? -5.809 7.793 -1.966 1 97 55 VAL B N 1
ATOM 2731 C CA . VAL B 1 55 ? -5.625 6.48 -2.574 1 97 55 VAL B CA 1
ATOM 2732 C C . VAL B 1 55 ? -6.949 5.977 -3.137 1 97 55 VAL B C 1
ATOM 2734 O O . VAL B 1 55 ? -6.973 5.094 -3.996 1 97 55 VAL B O 1
ATOM 2737 N N . HIS B 1 56 ? -8.07 6.52 -2.666 1 97.75 56 HIS B N 1
ATOM 2738 C CA . HIS B 1 56 ? -9.383 6.078 -3.113 1 97.75 56 HIS B CA 1
ATOM 2739 C C . HIS B 1 56 ? -9.898 6.941 -4.258 1 97.75 56 HIS B C 1
ATOM 2741 O O . HIS B 1 56 ? -11.008 6.734 -4.746 1 97.75 56 HIS B O 1
ATOM 2747 N N . LEU B 1 57 ? -9.094 7.906 -4.668 1 98.25 57 LEU B N 1
ATOM 2748 C CA . LEU B 1 57 ? -9.438 8.828 -5.742 1 98.25 57 LEU B CA 1
ATOM 2749 C C . LEU B 1 57 ? -8.539 8.617 -6.957 1 98.25 57 LEU B C 1
ATOM 2751 O O . LEU B 1 57 ? -7.395 8.18 -6.816 1 98.25 57 LEU B O 1
ATOM 2755 N N . THR B 1 58 ? -9.086 8.93 -8.141 1 97.56 58 THR B N 1
ATOM 2756 C CA . THR B 1 58 ? -8.258 8.938 -9.344 1 97.56 58 THR B CA 1
ATOM 2757 C C . THR B 1 58 ? -7.309 10.133 -9.344 1 97.56 58 THR B C 1
ATOM 2759 O O . THR B 1 58 ? -7.484 11.07 -8.57 1 97.56 58 THR B O 1
ATOM 2762 N N . LYS B 1 59 ? -6.32 10.07 -10.211 1 97.88 59 LYS B N 1
ATOM 2763 C CA . LYS B 1 59 ? -5.387 11.188 -10.352 1 97.88 59 LYS B CA 1
ATOM 2764 C C . LYS B 1 59 ? -6.125 12.484 -10.664 1 97.88 59 LYS B C 1
ATOM 2766 O O . LYS B 1 59 ? -5.805 13.539 -10.109 1 97.88 59 LYS B O 1
ATOM 2771 N N . GLU B 1 60 ? -7.09 12.445 -11.5 1 98.25 60 GLU B N 1
ATOM 2772 C CA . GLU B 1 60 ? -7.871 13.609 -11.898 1 98.25 60 GLU B CA 1
ATOM 2773 C C . GLU B 1 60 ? -8.656 14.18 -10.719 1 98.25 60 GLU B C 1
ATOM 2775 O O . GLU B 1 60 ? -8.742 15.398 -10.547 1 98.25 60 GLU B O 1
ATOM 2780 N N . GLU B 1 61 ? -9.203 13.281 -9.961 1 98.62 61 GLU B N 1
ATOM 2781 C CA . GLU B 1 61 ? -9.984 13.711 -8.812 1 98.62 61 GLU B CA 1
ATOM 2782 C C . GLU B 1 61 ? -9.102 14.375 -7.758 1 98.62 61 GLU B C 1
ATOM 2784 O O . GLU B 1 61 ? -9.5 15.367 -7.141 1 98.62 61 GLU B O 1
ATOM 2789 N N . ARG B 1 62 ? -7.941 13.805 -7.543 1 98.75 62 ARG B N 1
ATOM 2790 C CA . ARG B 1 62 ? -7 14.398 -6.598 1 98.75 62 ARG B CA 1
ATOM 2791 C C . ARG B 1 62 ? -6.625 15.812 -7.02 1 98.75 62 ARG B C 1
ATOM 2793 O O . ARG B 1 62 ? -6.691 16.75 -6.215 1 98.75 62 ARG B O 1
ATOM 2800 N N . ALA B 1 63 ? -6.297 15.953 -8.281 1 98.81 63 ALA B N 1
ATOM 2801 C CA . ALA B 1 63 ? -5.941 17.266 -8.805 1 98.81 63 ALA B CA 1
ATOM 2802 C C . ALA B 1 63 ? -7.113 18.234 -8.703 1 98.81 63 ALA B C 1
ATOM 2804 O O . ALA B 1 63 ? -6.934 19.406 -8.359 1 98.81 63 ALA B O 1
ATOM 2805 N N . ALA B 1 64 ? -8.281 17.75 -9.016 1 98.81 64 ALA B N 1
ATOM 2806 C CA . ALA B 1 64 ? -9.469 18.609 -8.977 1 98.81 64 ALA B CA 1
ATOM 2807 C C . ALA B 1 64 ? -9.742 19.109 -7.566 1 98.81 64 ALA B C 1
ATOM 2809 O O . ALA B 1 64 ? -10.188 20.25 -7.379 1 98.81 64 ALA B O 1
ATOM 2810 N N . THR B 1 65 ? -9.531 18.266 -6.613 1 98.75 65 THR B N 1
ATOM 2811 C CA . THR B 1 65 ? -9.758 18.656 -5.227 1 98.75 65 THR B CA 1
ATOM 2812 C C . THR B 1 65 ? -8.773 19.734 -4.797 1 98.75 65 THR B C 1
ATOM 2814 O O . THR B 1 65 ? -9.164 20.719 -4.168 1 98.75 65 THR B O 1
ATOM 2817 N N . ILE B 1 66 ? -7.52 19.562 -5.145 1 98.88 66 ILE B N 1
ATOM 2818 C CA . ILE B 1 66 ? -6.5 20.547 -4.836 1 98.88 66 ILE B CA 1
ATOM 2819 C C . ILE B 1 66 ? -6.836 21.859 -5.543 1 98.88 66 ILE B C 1
ATOM 2821 O O . ILE B 1 66 ? -6.77 22.938 -4.934 1 98.88 66 ILE B O 1
ATOM 2825 N N . LYS B 1 67 ? -7.199 21.75 -6.781 1 98.88 67 LYS B N 1
ATOM 2826 C CA . LYS B 1 67 ? -7.496 22.938 -7.582 1 98.88 67 LYS B CA 1
ATOM 2827 C C . LYS B 1 67 ? -8.664 23.719 -6.992 1 98.88 67 LYS B C 1
ATOM 2829 O O . LYS B 1 67 ? -8.641 24.953 -6.969 1 98.88 67 LYS B O 1
ATOM 2834 N N . ALA B 1 68 ? -9.695 23.016 -6.57 1 98.81 68 ALA B N 1
ATOM 2835 C CA . ALA B 1 68 ? -10.859 23.656 -5.984 1 98.81 68 ALA B CA 1
ATOM 2836 C C . ALA B 1 68 ? -10.469 24.5 -4.773 1 98.81 68 ALA B C 1
ATOM 2838 O O . ALA B 1 68 ? -10.922 25.641 -4.629 1 98.81 68 ALA B O 1
ATOM 2839 N N . VAL B 1 69 ? -9.656 23.969 -3.953 1 98.81 69 VAL B N 1
ATOM 2840 C CA . VAL B 1 69 ? -9.219 24.672 -2.75 1 98.81 69 VAL B CA 1
ATOM 2841 C C . VAL B 1 69 ? -8.297 25.828 -3.133 1 98.81 69 VAL B C 1
ATOM 2843 O O . VAL B 1 69 ? -8.438 26.938 -2.619 1 98.81 69 VAL B O 1
ATOM 2846 N N . HIS B 1 70 ? -7.383 25.578 -4.035 1 98.88 70 HIS B N 1
ATOM 2847 C CA . HIS B 1 70 ? -6.438 26.594 -4.465 1 98.88 70 HIS B CA 1
ATOM 2848 C C . HIS B 1 70 ? -7.156 27.781 -5.105 1 98.88 70 HIS B C 1
ATOM 2850 O O . HIS B 1 70 ? -6.805 28.938 -4.852 1 98.88 70 HIS B O 1
ATOM 2856 N N . ASP B 1 71 ? -8.078 27.469 -5.945 1 98.81 71 ASP B N 1
ATOM 2857 C CA . ASP B 1 71 ? -8.812 28.531 -6.613 1 98.81 71 ASP B CA 1
ATOM 2858 C C . ASP B 1 71 ? -9.531 29.422 -5.602 1 98.81 71 ASP B C 1
ATOM 2860 O O . ASP B 1 71 ? -9.648 30.625 -5.801 1 98.81 71 ASP B O 1
ATOM 2864 N N . ALA B 1 72 ? -10 28.844 -4.559 1 98.75 72 ALA B N 1
ATOM 2865 C CA . ALA B 1 72 ? -10.727 29.578 -3.525 1 98.75 72 ALA B CA 1
ATOM 2866 C C . ALA B 1 72 ? -9.766 30.328 -2.604 1 98.75 72 ALA B C 1
ATOM 2868 O O . ALA B 1 72 ? -10.109 31.375 -2.066 1 98.75 72 ALA B O 1
ATOM 2869 N N . LEU B 1 73 ? -8.609 29.75 -2.426 1 98.56 73 LEU B N 1
ATOM 2870 C CA . LEU B 1 73 ? -7.605 30.312 -1.527 1 98.56 73 LEU B CA 1
ATOM 2871 C C . LEU B 1 73 ? -6.223 30.281 -2.17 1 98.56 73 LEU B C 1
ATOM 2873 O O . LEU B 1 73 ? -5.344 29.531 -1.727 1 98.56 73 LEU B O 1
ATOM 2877 N N . PRO B 1 74 ? -5.898 31.109 -3.109 1 97.88 74 PRO B N 1
ATOM 2878 C CA . PRO B 1 74 ? -4.699 30.984 -3.939 1 97.88 74 PRO B CA 1
ATOM 2879 C C . PRO B 1 74 ? -3.408 31.188 -3.146 1 97.88 74 PRO B C 1
ATOM 2881 O O . PRO B 1 74 ? -2.357 30.656 -3.531 1 97.88 74 PRO B O 1
ATOM 2884 N N . ASP B 1 75 ? -3.449 31.859 -2.023 1 97.06 75 ASP B N 1
ATOM 2885 C CA . ASP B 1 75 ? -2.219 32.125 -1.291 1 97.06 75 ASP B CA 1
ATOM 2886 C C . ASP B 1 75 ? -2.061 31.203 -0.098 1 97.06 75 ASP B C 1
ATOM 2888 O O . ASP B 1 75 ? -1.098 31.312 0.664 1 97.06 75 ASP B O 1
ATOM 2892 N N . PHE B 1 76 ? -2.986 30.312 0.109 1 98.38 76 PHE B N 1
ATOM 2893 C CA . PHE B 1 76 ? -2.918 29.359 1.21 1 98.38 76 PHE B CA 1
ATOM 2894 C C . PHE B 1 76 ? -2.08 28.156 0.825 1 98.38 76 PHE B C 1
ATOM 2896 O O . PHE B 1 76 ? -2.424 27.422 -0.108 1 98.38 76 PHE B O 1
ATOM 2903 N N . PRO B 1 77 ? -0.925 27.938 1.475 1 98.56 77 PRO B N 1
ATOM 2904 C CA . PRO B 1 77 ? -0.02 26.859 1.09 1 98.56 77 PRO B CA 1
ATOM 2905 C C . PRO B 1 77 ? -0.696 25.484 1.113 1 98.56 77 PRO B C 1
ATOM 2907 O O . PRO B 1 77 ? -1.429 25.172 2.055 1 98.56 77 PRO B O 1
ATOM 2910 N N . ILE B 1 78 ? -0.43 24.75 0.054 1 98.81 78 ILE B N 1
ATOM 2911 C CA . ILE B 1 78 ? -0.942 23.375 -0.051 1 98.81 78 ILE B CA 1
ATOM 2912 C C . ILE B 1 78 ? 0.214 22.406 -0.289 1 98.81 78 ILE B C 1
ATOM 2914 O O . ILE B 1 78 ? 0.985 22.578 -1.237 1 98.81 78 ILE B O 1
ATOM 2918 N N . ILE B 1 79 ? 0.347 21.484 0.589 1 98.88 79 ILE B N 1
ATOM 2919 C CA . ILE B 1 79 ? 1.226 20.344 0.388 1 98.88 79 ILE B CA 1
ATOM 2920 C C . ILE B 1 79 ? 0.425 19.172 -0.18 1 98.88 79 ILE B C 1
ATOM 2922 O O . ILE B 1 79 ? -0.54 18.719 0.437 1 98.88 79 ILE B O 1
ATOM 2926 N N . GLY B 1 80 ? 0.78 18.703 -1.345 1 98.88 80 GLY B N 1
ATOM 2927 C CA . GLY B 1 80 ? 0.077 17.578 -1.957 1 98.88 80 GLY B CA 1
ATOM 2928 C C . GLY B 1 80 ? 0.653 16.234 -1.573 1 98.88 80 GLY B C 1
ATOM 2929 O O . GLY B 1 80 ? 1.873 16.062 -1.502 1 98.88 80 GLY B O 1
ATOM 2930 N N . GLY B 1 81 ? -0.211 15.273 -1.349 1 98.75 81 GLY B N 1
ATOM 2931 C CA . GLY B 1 81 ? 0.223 13.922 -1.026 1 98.75 81 GLY B CA 1
ATOM 2932 C C . GLY B 1 81 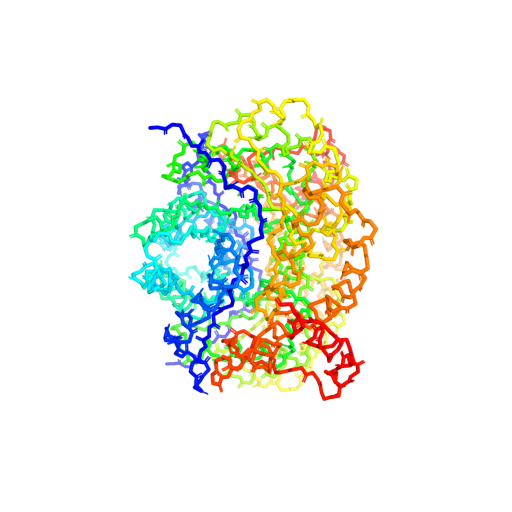? 0.565 13.094 -2.252 1 98.75 81 GLY B C 1
ATOM 2933 O O . GLY B 1 81 ? -0.117 13.18 -3.275 1 98.75 81 GLY B O 1
ATOM 2934 N N . VAL B 1 82 ? 1.638 12.375 -2.152 1 98.75 82 VAL B N 1
ATOM 2935 C CA . VAL B 1 82 ? 2.107 11.477 -3.197 1 98.75 82 VAL B CA 1
ATOM 2936 C C . VAL B 1 82 ? 2.385 10.094 -2.604 1 98.75 82 VAL B C 1
ATOM 2938 O O . VAL B 1 82 ? 3.34 9.922 -1.843 1 98.75 82 VAL B O 1
ATOM 2941 N N . VAL B 1 83 ? 1.615 9.078 -3.043 1 97.5 83 VAL B N 1
ATOM 2942 C CA . VAL B 1 83 ? 1.731 7.781 -2.389 1 97.5 83 VAL B CA 1
ATOM 2943 C C . VAL B 1 83 ? 1.933 6.691 -3.436 1 97.5 83 VAL B C 1
ATOM 2945 O O . VAL B 1 83 ? 1.574 5.531 -3.211 1 97.5 83 VAL B O 1
ATOM 2948 N N . GLN B 1 84 ? 2.418 7.035 -4.598 1 96.62 84 GLN B N 1
ATOM 2949 C CA . GLN B 1 84 ? 2.688 6.09 -5.676 1 96.62 84 GLN B CA 1
ATOM 2950 C C . GLN B 1 84 ? 3.922 5.246 -5.375 1 96.62 84 GLN B C 1
ATOM 2952 O O . GLN B 1 84 ? 4.816 5.684 -4.645 1 96.62 84 GLN B O 1
ATOM 2957 N N . ASN B 1 85 ? 4.004 4.094 -6.074 1 96.69 85 ASN B N 1
ATOM 2958 C CA . ASN B 1 85 ? 5.105 3.174 -5.824 1 96.69 85 ASN B CA 1
ATOM 2959 C C . ASN B 1 85 ? 6.109 3.174 -6.973 1 96.69 85 ASN B C 1
ATOM 2961 O O . ASN B 1 85 ? 7.227 2.678 -6.828 1 96.69 85 ASN B O 1
ATOM 2965 N N . SER B 1 86 ? 5.789 3.682 -8.094 1 96.31 86 SER B N 1
ATOM 2966 C CA . SER B 1 86 ? 6.746 3.801 -9.188 1 96.31 86 SER B CA 1
ATOM 2967 C C . SER B 1 86 ? 7.305 5.219 -9.281 1 96.31 86 SER B C 1
ATOM 2969 O O . SER B 1 86 ? 6.57 6.191 -9.094 1 96.31 86 SER B O 1
ATOM 2971 N N . VAL B 1 87 ? 8.555 5.32 -9.688 1 96.94 87 VAL B N 1
ATOM 2972 C CA . VAL B 1 87 ? 9.195 6.629 -9.781 1 96.94 87 VAL B CA 1
ATOM 2973 C C . VAL B 1 87 ? 8.438 7.5 -10.789 1 96.94 87 VAL B C 1
ATOM 2975 O O . VAL B 1 87 ? 8.102 8.648 -10.492 1 96.94 87 VAL B O 1
ATOM 2978 N N . GLN B 1 88 ? 8.102 6.895 -11.875 1 97.5 88 GLN B N 1
ATOM 2979 C CA . GLN B 1 88 ? 7.438 7.68 -12.906 1 97.5 88 GLN B CA 1
ATOM 2980 C C . GLN B 1 88 ? 6.039 8.102 -12.469 1 97.5 88 GLN B C 1
ATOM 2982 O O . GLN B 1 88 ? 5.625 9.234 -12.703 1 97.5 88 GLN B O 1
ATOM 2987 N N . ASP B 1 89 ? 5.289 7.172 -11.867 1 98.06 89 ASP B N 1
ATOM 2988 C CA . ASP B 1 89 ? 3.957 7.52 -11.383 1 98.06 89 ASP B CA 1
ATOM 2989 C C . ASP B 1 89 ? 4.027 8.625 -10.336 1 98.06 89 ASP B C 1
ATOM 2991 O O . ASP B 1 89 ? 3.156 9.5 -10.281 1 98.06 89 ASP B O 1
ATOM 2995 N N . ALA B 1 90 ? 5.031 8.586 -9.492 1 98.62 90 ALA B N 1
ATOM 2996 C CA . ALA B 1 90 ? 5.215 9.625 -8.484 1 98.62 90 ALA B CA 1
ATOM 2997 C C . ALA B 1 90 ? 5.496 10.977 -9.133 1 98.62 90 ALA B C 1
ATOM 2999 O O . ALA B 1 90 ? 4.93 12 -8.734 1 98.62 90 ALA B O 1
ATOM 3000 N N . LEU B 1 91 ? 6.375 10.93 -10.125 1 98.81 91 LEU B N 1
ATOM 3001 C CA . LEU B 1 91 ? 6.711 12.164 -10.836 1 98.81 91 LEU B CA 1
ATOM 3002 C C . LEU B 1 91 ? 5.488 12.734 -11.547 1 98.81 91 LEU B C 1
ATOM 3004 O O . LEU B 1 91 ? 5.25 13.945 -11.508 1 98.81 91 LEU B O 1
ATOM 3008 N N . ASP B 1 92 ? 4.719 11.812 -12.164 1 98.69 92 ASP B N 1
ATOM 3009 C CA . ASP B 1 92 ? 3.494 12.25 -12.828 1 98.69 92 ASP B CA 1
ATOM 3010 C C . ASP B 1 92 ? 2.51 12.852 -11.836 1 98.69 92 ASP B C 1
ATOM 3012 O O . ASP B 1 92 ? 1.843 13.844 -12.133 1 98.69 92 ASP B O 1
ATOM 3016 N N . GLU B 1 93 ? 2.396 12.266 -10.703 1 98.81 93 GLU B N 1
ATOM 3017 C CA . GLU B 1 93 ? 1.525 12.789 -9.656 1 98.81 93 GLU B CA 1
ATOM 3018 C C . GLU B 1 93 ? 1.987 14.172 -9.195 1 98.81 93 GLU B C 1
ATOM 3020 O O . GLU B 1 93 ? 1.173 15.086 -9.031 1 98.81 93 GLU B O 1
ATOM 3025 N N . ILE B 1 94 ? 3.277 14.359 -9.008 1 98.88 94 ILE B N 1
ATOM 3026 C CA . ILE B 1 94 ? 3.838 15.625 -8.539 1 98.88 94 ILE B CA 1
ATOM 3027 C C . ILE B 1 94 ? 3.543 16.734 -9.555 1 98.88 94 ILE B C 1
ATOM 3029 O O . ILE B 1 94 ? 3.129 17.828 -9.188 1 98.88 94 ILE B O 1
ATOM 3033 N N . ASP B 1 95 ? 3.719 16.375 -10.812 1 98.88 95 ASP B N 1
ATOM 3034 C CA . ASP B 1 95 ? 3.412 17.359 -11.859 1 98.88 95 ASP B CA 1
ATOM 3035 C C . ASP B 1 95 ? 1.935 17.734 -11.828 1 98.88 95 ASP B C 1
ATOM 3037 O O . ASP B 1 95 ? 1.593 18.906 -11.992 1 98.88 95 ASP B O 1
ATOM 3041 N N . SER B 1 96 ? 1.102 16.766 -11.617 1 98.88 96 SER B N 1
ATOM 3042 C CA . SER B 1 96 ? -0.342 16.969 -11.594 1 98.88 96 SER B CA 1
ATOM 3043 C C . SER B 1 96 ? -0.754 17.875 -10.438 1 98.88 96 SER B C 1
ATOM 3045 O O . SER B 1 96 ? -1.522 18.828 -10.625 1 98.88 96 SER B O 1
ATOM 3047 N N . ILE B 1 97 ? -0.238 17.625 -9.25 1 98.81 97 ILE B N 1
ATOM 3048 C CA . ILE B 1 97 ? -0.672 18.406 -8.094 1 98.81 97 ILE B CA 1
ATOM 3049 C C . ILE B 1 97 ? -0.059 19.797 -8.141 1 98.81 97 ILE B C 1
ATOM 3051 O O . ILE B 1 97 ? -0.671 20.766 -7.684 1 98.81 97 ILE B O 1
ATOM 3055 N N . LYS B 1 98 ? 1.149 19.922 -8.727 1 98.81 98 LYS B N 1
ATOM 3056 C CA . LYS B 1 98 ? 1.715 21.25 -8.945 1 98.81 98 LYS B CA 1
ATOM 3057 C C . LYS B 1 98 ? 0.808 22.078 -9.844 1 98.81 98 LYS B C 1
ATOM 3059 O O . LYS B 1 98 ? 0.491 23.234 -9.508 1 98.81 98 LYS B O 1
ATOM 3064 N N . ALA B 1 99 ? 0.414 21.484 -10.906 1 98.81 99 ALA B N 1
ATOM 3065 C CA . ALA B 1 99 ? -0.455 22.172 -11.852 1 98.81 99 ALA B CA 1
ATOM 3066 C C . ALA B 1 99 ? -1.769 22.594 -11.195 1 98.81 99 ALA B C 1
ATOM 3068 O O . ALA B 1 99 ? -2.375 23.594 -11.578 1 98.81 99 ALA B O 1
ATOM 3069 N N . ALA B 1 100 ? -2.158 21.875 -10.18 1 98.88 100 ALA B N 1
ATOM 3070 C CA . ALA B 1 100 ? -3.428 22.125 -9.492 1 98.88 100 ALA B CA 1
ATOM 3071 C C . ALA B 1 100 ? -3.277 23.188 -8.422 1 98.88 100 ALA B C 1
ATOM 3073 O O . ALA B 1 100 ? -4.273 23.734 -7.926 1 98.88 100 ALA B O 1
ATOM 3074 N N . GLY B 1 101 ? -2.025 23.469 -7.996 1 98.81 101 GLY B N 1
ATOM 3075 C CA . GLY B 1 101 ? -1.858 24.578 -7.078 1 98.81 101 GLY B CA 1
ATOM 3076 C C . GLY B 1 101 ? -1.038 24.219 -5.852 1 98.81 101 GLY B C 1
ATOM 3077 O O . GLY B 1 101 ? -0.814 25.062 -4.984 1 98.81 101 GLY B O 1
ATOM 3078 N N . ALA B 1 102 ? -0.497 22.984 -5.734 1 98.75 102 ALA B N 1
ATOM 3079 C CA . ALA B 1 102 ? 0.338 22.609 -4.598 1 98.75 102 ALA B CA 1
ATOM 3080 C C . ALA B 1 102 ? 1.689 23.312 -4.652 1 98.75 102 ALA B C 1
ATOM 3082 O O . ALA B 1 102 ? 2.229 23.547 -5.734 1 98.75 102 ALA B O 1
ATOM 3083 N N . THR B 1 103 ? 2.215 23.547 -3.486 1 98.5 103 THR B N 1
ATOM 3084 C CA . THR B 1 103 ? 3.5 24.234 -3.398 1 98.5 103 THR B CA 1
ATOM 3085 C C . THR B 1 103 ? 4.598 23.266 -2.965 1 98.5 103 THR B C 1
ATOM 3087 O O . THR B 1 103 ? 5.785 23.547 -3.137 1 98.5 103 THR B O 1
ATOM 3090 N N . HIS B 1 104 ? 4.258 22.25 -2.309 1 98.81 104 HIS B N 1
ATOM 3091 C CA . HIS B 1 104 ? 5.129 21.156 -1.865 1 98.81 104 HIS B CA 1
ATOM 3092 C C . HIS B 1 104 ? 4.469 19.797 -2.078 1 98.81 104 HIS B C 1
ATOM 3094 O O . HIS B 1 104 ? 3.264 19.734 -2.338 1 98.81 104 HIS B O 1
ATOM 3100 N N . ALA B 1 105 ? 5.27 18.781 -2.076 1 98.88 105 ALA B N 1
ATOM 3101 C CA . ALA B 1 105 ? 4.77 17.406 -2.084 1 98.88 105 ALA B CA 1
ATOM 3102 C C . ALA B 1 105 ? 5.277 16.641 -0.874 1 98.88 105 ALA B C 1
ATOM 3104 O O . ALA B 1 105 ? 6.445 16.75 -0.503 1 98.88 105 ALA B O 1
ATOM 3105 N N . VAL B 1 106 ? 4.414 15.977 -0.182 1 98.88 106 VAL B N 1
ATOM 3106 C CA . VAL B 1 106 ? 4.82 15.008 0.83 1 98.88 106 VAL B CA 1
ATOM 3107 C C . VAL B 1 106 ? 4.742 13.594 0.253 1 98.88 106 VAL B C 1
ATOM 3109 O O . VAL B 1 106 ? 3.666 13.133 -0.13 1 98.88 106 VAL B O 1
ATOM 3112 N N . VAL B 1 107 ? 5.852 12.938 0.183 1 98.88 107 VAL B N 1
ATOM 3113 C CA . VAL B 1 107 ? 5.992 11.719 -0.611 1 98.88 107 VAL B CA 1
ATOM 3114 C C . VAL B 1 107 ? 6.238 10.531 0.31 1 98.88 107 VAL B C 1
ATOM 3116 O O . VAL B 1 107 ? 7.195 10.523 1.088 1 98.88 107 VAL B O 1
ATOM 3119 N N . LEU B 1 108 ? 5.379 9.562 0.2 1 98.5 108 LEU B N 1
ATOM 3120 C CA . LEU B 1 108 ? 5.57 8.289 0.891 1 98.5 108 LEU B CA 1
ATOM 3121 C C . LEU B 1 108 ? 6.582 7.418 0.156 1 98.5 108 LEU B C 1
ATOM 3123 O O . LEU B 1 108 ? 6.621 7.41 -1.076 1 98.5 108 LEU B O 1
ATOM 3127 N N . SER B 1 109 ? 7.406 6.688 0.917 1 97.56 109 SER B N 1
ATOM 3128 C CA . SER B 1 109 ? 8.305 5.734 0.279 1 97.56 109 SER B CA 1
ATOM 3129 C C . SER B 1 109 ? 7.527 4.68 -0.503 1 97.56 109 SER B C 1
ATOM 3131 O O . SER B 1 109 ? 6.43 4.289 -0.106 1 97.56 109 SER B O 1
ATOM 3133 N N . SER B 1 110 ? 8.141 4.309 -1.655 1 97.69 110 SER B N 1
ATOM 3134 C CA . SER B 1 110 ? 7.656 3.047 -2.207 1 97.69 110 SER B CA 1
ATOM 3135 C C . SER B 1 110 ? 7.73 1.927 -1.176 1 97.69 110 SER B C 1
ATOM 3137 O O . SER B 1 110 ? 8.789 1.677 -0.597 1 97.69 110 SER B O 1
ATOM 3139 N N . ASN B 1 111 ? 6.562 1.249 -0.94 1 96.81 111 ASN B N 1
ATOM 3140 C CA . ASN B 1 111 ? 6.516 0.519 0.322 1 96.81 111 ASN B CA 1
ATOM 3141 C C . ASN B 1 111 ? 5.816 -0.829 0.165 1 96.81 111 ASN B C 1
ATOM 3143 O O . ASN B 1 111 ? 5.605 -1.542 1.147 1 96.81 111 ASN B O 1
ATOM 3147 N N . TYR B 1 112 ? 5.539 -1.215 -0.988 1 95.25 112 TYR B N 1
ATOM 3148 C CA . TYR B 1 112 ? 4.75 -2.416 -1.238 1 95.25 112 TYR B CA 1
ATOM 3149 C C . TYR B 1 112 ? 5.406 -3.639 -0.607 1 95.25 112 TYR B C 1
ATOM 3151 O O . TYR B 1 112 ? 4.719 -4.512 -0.071 1 95.25 112 TYR B O 1
ATOM 3159 N N . TYR B 1 113 ? 6.688 -3.715 -0.558 1 94.38 113 TYR B N 1
ATOM 3160 C CA . TYR B 1 113 ? 7.402 -4.91 -0.124 1 94.38 113 TYR B CA 1
ATOM 3161 C C . TYR B 1 113 ? 7.887 -4.762 1.313 1 94.38 113 TYR B C 1
ATOM 3163 O O . TYR B 1 113 ? 8.68 -5.574 1.793 1 94.38 113 TYR B O 1
ATOM 3171 N N . GLY B 1 114 ? 7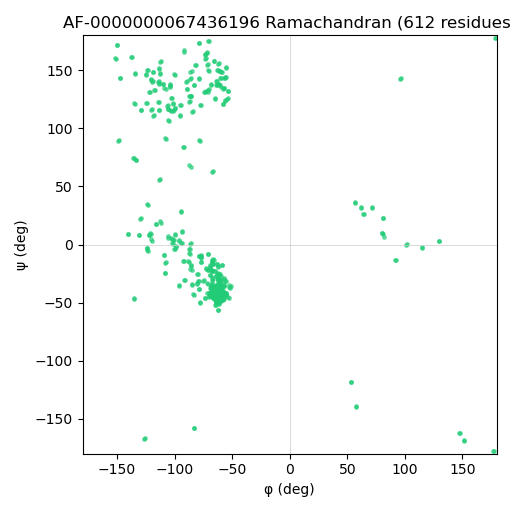.551 -3.689 1.947 1 94.56 114 GLY B N 1
ATOM 3172 C CA . GLY B 1 114 ? 7.699 -3.502 3.381 1 94.56 114 GLY B CA 1
ATOM 3173 C C . GLY B 1 114 ? 9.109 -3.775 3.875 1 94.56 114 GLY B C 1
ATOM 3174 O O . GLY B 1 114 ? 10.07 -3.186 3.381 1 94.56 114 GLY B O 1
ATOM 3175 N N . ALA B 1 115 ? 9.195 -4.801 4.762 1 88.94 115 ALA B N 1
ATOM 3176 C CA . ALA B 1 115 ? 10.43 -5.105 5.48 1 88.94 115 ALA B CA 1
ATOM 3177 C C . ALA B 1 115 ? 11.516 -5.609 4.531 1 88.94 115 ALA B C 1
ATOM 3179 O O . ALA B 1 115 ? 12.695 -5.59 4.867 1 88.94 115 ALA B O 1
ATOM 3180 N N . GLY B 1 116 ? 11.188 -5.977 3.406 1 91.19 116 GLY B N 1
ATOM 3181 C CA . GLY B 1 116 ? 12.156 -6.465 2.439 1 91.19 116 GLY B CA 1
ATOM 3182 C C . GLY B 1 116 ? 12.953 -5.355 1.783 1 91.19 116 GLY B C 1
ATOM 3183 O O . GLY B 1 116 ? 13.961 -5.617 1.123 1 91.19 116 GLY B O 1
ATOM 3184 N N . ILE B 1 117 ? 12.586 -4.137 1.989 1 95.25 117 ILE B N 1
ATOM 3185 C CA . ILE B 1 117 ? 13.258 -2.982 1.399 1 95.25 117 ILE B CA 1
ATOM 3186 C C . ILE B 1 117 ? 14.414 -2.543 2.293 1 95.25 117 ILE B C 1
ATOM 3188 O O . ILE B 1 117 ? 14.234 -2.332 3.494 1 95.25 117 ILE B O 1
ATOM 3192 N N . LYS B 1 118 ? 15.602 -2.424 1.681 1 95.38 118 LYS B N 1
ATOM 3193 C CA . LYS B 1 118 ? 16.781 -1.967 2.402 1 95.38 118 LYS B CA 1
ATOM 3194 C C . LYS B 1 118 ? 16.812 -0.444 2.51 1 95.38 118 LYS B C 1
ATOM 3196 O O . LYS B 1 118 ? 16.25 0.252 1.665 1 95.38 118 LYS B O 1
ATOM 3201 N N . GLN B 1 119 ? 17.5 0.079 3.535 1 97.69 119 GLN B N 1
ATOM 3202 C CA . GLN B 1 119 ? 17.609 1.521 3.73 1 97.69 119 GLN B CA 1
ATOM 3203 C C . GLN B 1 119 ? 18.172 2.203 2.488 1 97.69 119 GLN B C 1
ATOM 3205 O O . GLN B 1 119 ? 17.703 3.266 2.086 1 97.69 119 GLN B O 1
ATOM 3210 N N . GLN B 1 120 ? 19.203 1.563 1.893 1 98 120 GLN B N 1
ATOM 3211 C CA . GLN B 1 120 ? 19.766 2.148 0.676 1 98 120 GLN B CA 1
ATOM 3212 C C . GLN B 1 120 ? 18.719 2.197 -0.436 1 98 120 GLN B C 1
ATOM 3214 O O . GLN B 1 120 ? 18.719 3.123 -1.252 1 98 120 GLN B O 1
ATOM 3219 N N . GLY B 1 121 ? 17.859 1.229 -0.511 1 98.19 121 GLY B N 1
ATOM 3220 C CA . GLY B 1 121 ? 16.75 1.264 -1.458 1 98.19 121 GLY B CA 1
ATOM 3221 C C . GLY B 1 121 ? 15.82 2.447 -1.252 1 98.19 121 GLY B C 1
ATOM 3222 O O . GLY B 1 121 ? 15.367 3.059 -2.219 1 98.19 121 GLY B O 1
ATOM 3223 N N . ILE B 1 122 ? 15.562 2.803 -0.006 1 98.56 122 ILE B N 1
ATOM 3224 C CA . ILE B 1 122 ? 14.742 3.961 0.336 1 98.56 122 ILE B CA 1
ATOM 3225 C C . ILE B 1 122 ? 15.43 5.238 -0.143 1 98.56 122 ILE B C 1
ATOM 3227 O O . ILE B 1 122 ? 14.797 6.098 -0.761 1 98.56 122 ILE B O 1
ATOM 3231 N N . ILE B 1 123 ? 16.734 5.32 0.115 1 98.75 123 ILE B N 1
ATOM 3232 C CA . ILE B 1 123 ? 17.516 6.477 -0.31 1 98.75 123 ILE B CA 1
ATOM 3233 C C . ILE B 1 123 ? 17.469 6.602 -1.831 1 98.75 123 ILE B C 1
ATOM 3235 O O . ILE B 1 123 ? 17.219 7.691 -2.361 1 98.75 123 ILE B O 1
ATOM 3239 N N . ASP B 1 124 ? 17.625 5.48 -2.512 1 98.56 124 ASP B N 1
ATOM 3240 C CA . ASP B 1 124 ? 17.625 5.492 -3.971 1 98.56 124 ASP B CA 1
ATOM 3241 C C . ASP B 1 124 ? 16.266 5.926 -4.523 1 98.56 124 ASP B C 1
ATOM 3243 O O . ASP B 1 124 ? 16.203 6.664 -5.508 1 98.56 124 ASP B O 1
ATOM 3247 N N . TRP B 1 125 ? 15.203 5.496 -3.938 1 98.31 125 TRP B N 1
ATOM 3248 C CA . TRP B 1 125 ? 13.852 5.855 -4.348 1 98.31 125 TRP B CA 1
ATOM 3249 C C . TRP B 1 125 ? 13.633 7.359 -4.234 1 98.31 125 TRP B C 1
ATOM 3251 O O . TRP B 1 125 ? 13.227 8.008 -5.199 1 98.31 125 TRP B O 1
ATOM 3261 N N . PHE B 1 126 ? 13.938 7.938 -3.111 1 98.81 126 PHE B N 1
ATOM 3262 C CA . PHE B 1 126 ? 13.703 9.359 -2.887 1 98.81 126 PHE B CA 1
ATOM 3263 C C . PHE B 1 126 ? 14.625 10.203 -3.754 1 98.81 126 PHE B C 1
ATOM 3265 O O . PHE B 1 126 ? 14.227 11.258 -4.25 1 98.81 126 PHE B O 1
ATOM 3272 N N . THR B 1 127 ? 15.844 9.688 -3.883 1 98.75 127 THR B N 1
ATOM 3273 C CA . THR B 1 127 ? 16.781 10.406 -4.734 1 98.75 127 THR B CA 1
ATOM 3274 C C . THR B 1 127 ? 16.281 10.445 -6.176 1 98.75 127 THR B C 1
ATOM 3276 O O . THR B 1 127 ? 16.281 11.508 -6.809 1 98.75 127 THR B O 1
ATOM 3279 N N . ALA B 1 128 ? 15.812 9.297 -6.656 1 98.38 128 ALA B N 1
ATOM 3280 C CA . ALA B 1 128 ? 15.297 9.219 -8.023 1 98.38 128 ALA B CA 1
ATOM 3281 C C . ALA B 1 128 ? 14.117 10.164 -8.219 1 98.38 128 ALA B C 1
ATOM 3283 O O . ALA B 1 128 ? 14.008 10.836 -9.25 1 98.38 128 ALA B O 1
ATOM 3284 N N . VAL B 1 129 ? 13.234 10.305 -7.289 1 98.69 129 VAL B N 1
ATOM 3285 C CA . VAL B 1 129 ? 12.055 11.164 -7.367 1 98.69 129 VAL B CA 1
ATOM 3286 C C . VAL B 1 129 ? 12.477 12.625 -7.238 1 98.69 129 VAL B C 1
ATOM 3288 O O . VAL B 1 129 ? 12.109 13.453 -8.078 1 98.69 129 VAL B O 1
ATOM 3291 N N . ALA B 1 130 ? 13.32 12.945 -6.297 1 98.75 130 ALA B N 1
ATOM 3292 C CA . ALA B 1 130 ? 13.695 14.328 -5.996 1 98.75 130 ALA B CA 1
ATOM 3293 C C . ALA B 1 130 ? 14.5 14.938 -7.137 1 98.75 130 ALA B C 1
ATOM 3295 O O . ALA B 1 130 ? 14.406 16.141 -7.402 1 98.75 130 ALA B O 1
ATOM 3296 N N . ASP B 1 131 ? 15.281 14.117 -7.766 1 98.5 131 ASP B N 1
ATOM 3297 C CA . ASP B 1 131 ? 16.125 14.586 -8.867 1 98.5 131 ASP B CA 1
ATOM 3298 C C . ASP B 1 131 ? 15.281 15.234 -9.961 1 98.5 131 ASP B C 1
ATOM 3300 O O . ASP B 1 131 ? 15.75 16.141 -10.656 1 98.5 131 ASP B O 1
ATOM 3304 N N . LYS B 1 132 ? 14.062 14.797 -10.102 1 98.44 132 LYS B N 1
ATOM 3305 C CA . LYS B 1 132 ? 13.289 15.211 -11.266 1 98.44 132 LYS B CA 1
ATOM 3306 C C . LYS B 1 132 ? 11.984 15.883 -10.844 1 98.44 132 LYS B C 1
ATOM 3308 O O . LYS B 1 132 ? 11.242 16.391 -11.695 1 98.44 132 LYS B O 1
ATOM 3313 N N . ALA B 1 133 ? 11.695 15.898 -9.547 1 98.62 133 ALA B N 1
ATOM 3314 C CA . ALA B 1 133 ? 10.43 16.453 -9.07 1 98.62 133 ALA B CA 1
ATOM 3315 C C . ALA B 1 133 ? 10.32 17.938 -9.375 1 98.62 133 ALA B C 1
ATOM 3317 O O . ALA B 1 133 ? 11.297 18.672 -9.242 1 98.62 133 ALA B O 1
ATOM 3318 N N . SER B 1 134 ? 9.172 18.344 -9.75 1 98.56 134 SER B N 1
ATOM 3319 C CA . SER B 1 134 ? 8.914 19.734 -10.102 1 98.56 134 SER B CA 1
ATOM 3320 C C . SER B 1 134 ? 8.547 20.562 -8.875 1 98.56 134 SER B C 1
ATOM 3322 O O . SER B 1 134 ? 8.398 21.781 -8.961 1 98.56 134 SER B O 1
ATOM 3324 N N . LEU B 1 135 ? 8.352 19.922 -7.723 1 98.69 135 LEU B N 1
ATOM 3325 C CA . LEU B 1 135 ? 8.078 20.562 -6.438 1 98.69 135 LEU B CA 1
ATOM 3326 C C . LEU B 1 135 ? 9.102 20.125 -5.387 1 98.69 135 LEU B C 1
ATOM 3328 O O . LEU B 1 135 ? 9.609 19 -5.445 1 98.69 135 LEU B O 1
ATOM 3332 N N . PRO B 1 136 ? 9.375 21.031 -4.422 1 98.62 136 PRO B N 1
ATOM 3333 C CA . PRO B 1 136 ? 10.102 20.531 -3.25 1 98.62 136 PRO B CA 1
ATOM 3334 C C . PRO B 1 136 ? 9.359 19.422 -2.52 1 98.62 136 PRO B C 1
ATOM 3336 O O . PRO B 1 136 ? 8.133 19.453 -2.416 1 98.62 136 PRO B O 1
ATOM 3339 N N . ILE B 1 137 ? 10.148 18.516 -1.923 1 98.31 137 ILE B N 1
ATOM 3340 C CA . ILE B 1 137 ? 9.531 17.297 -1.398 1 98.31 137 ILE B CA 1
ATOM 3341 C C . ILE B 1 137 ? 9.781 17.203 0.105 1 98.31 137 ILE B C 1
ATOM 3343 O O . ILE B 1 137 ? 10.844 17.594 0.591 1 98.31 137 ILE B O 1
ATOM 3347 N N . LEU B 1 138 ? 8.812 16.75 0.809 1 98.88 138 LEU B N 1
ATOM 3348 C CA . LEU B 1 138 ? 8.953 16.266 2.18 1 98.88 138 LEU B CA 1
ATOM 3349 C C . LEU B 1 138 ? 8.922 14.742 2.225 1 98.88 138 LEU B C 1
ATOM 3351 O O . LEU B 1 138 ? 8.086 14.117 1.562 1 98.88 138 LEU B O 1
ATOM 3355 N N . VAL B 1 139 ? 9.797 14.148 3.025 1 98.88 139 VAL B N 1
ATOM 3356 C CA . VAL B 1 139 ? 9.805 12.711 3.262 1 98.88 139 VAL B CA 1
ATOM 3357 C C . VAL B 1 139 ? 8.688 12.344 4.242 1 98.88 139 VAL B C 1
ATOM 3359 O O . VAL B 1 139 ? 8.672 12.828 5.375 1 98.88 139 VAL B O 1
ATOM 3362 N N . TYR B 1 140 ? 7.844 11.555 3.787 1 98.5 140 TYR B N 1
ATOM 3363 C CA . TYR B 1 140 ? 6.746 11.086 4.621 1 98.5 140 TYR B CA 1
ATOM 3364 C C . TYR B 1 140 ? 7.074 9.742 5.254 1 98.5 140 TYR B C 1
ATOM 3366 O O . TYR B 1 140 ? 7.129 8.719 4.562 1 98.5 140 TYR B O 1
ATOM 3374 N N . VAL B 1 141 ? 7.27 9.734 6.562 1 98.38 141 VAL B N 1
ATOM 3375 C CA . VAL B 1 141 ? 7.566 8.516 7.309 1 98.38 141 VAL B CA 1
ATOM 3376 C C . VAL B 1 141 ? 6.332 8.07 8.094 1 98.38 141 VAL B C 1
ATOM 3378 O O . VAL B 1 141 ? 6.004 8.648 9.133 1 98.38 141 VAL B O 1
ATOM 3381 N N . TYR B 1 142 ? 5.699 7.023 7.625 1 97.62 142 TYR B N 1
ATOM 3382 C CA . TYR B 1 142 ? 4.473 6.555 8.258 1 97.62 142 TYR B CA 1
ATOM 3383 C C . TYR B 1 142 ? 4.34 5.039 8.133 1 97.62 142 TYR B C 1
ATOM 3385 O O . TYR B 1 142 ? 3.629 4.543 7.258 1 97.62 142 TYR B O 1
ATOM 3393 N N . PRO B 1 143 ? 4.875 4.281 9.102 1 96.44 143 PRO B N 1
ATOM 3394 C CA . PRO B 1 143 ? 4.828 2.816 9.047 1 96.44 143 PRO B CA 1
ATOM 3395 C C . PRO B 1 143 ? 3.398 2.275 9.016 1 96.44 143 PRO B C 1
ATOM 3397 O O . PRO B 1 143 ? 3.137 1.249 8.383 1 96.44 143 PRO B O 1
ATOM 3400 N N . GLY B 1 144 ? 2.482 2.93 9.602 1 94.69 144 GLY B N 1
ATOM 3401 C CA . GLY B 1 144 ? 1.124 2.441 9.766 1 94.69 144 GLY B CA 1
ATOM 3402 C C . GLY B 1 144 ? 0.378 2.295 8.453 1 94.69 144 GLY B C 1
ATOM 3403 O O . GLY B 1 144 ? -0.643 1.607 8.383 1 94.69 144 GLY B O 1
ATOM 3404 N N . VAL B 1 145 ? 0.935 2.896 7.32 1 96.31 145 VAL B N 1
ATOM 3405 C CA . VAL B 1 145 ? 0.253 2.803 6.035 1 96.31 145 VAL B CA 1
ATOM 3406 C C . VAL B 1 145 ? 1.24 2.361 4.957 1 96.31 145 VAL B C 1
ATOM 3408 O O . VAL B 1 145 ? 0.975 2.516 3.762 1 96.31 145 VAL B O 1
ATOM 3411 N N . SER B 1 146 ? 2.395 1.994 5.309 1 97 146 SER B N 1
ATOM 3412 C CA . SER B 1 146 ? 3.451 1.646 4.367 1 97 146 SER B CA 1
ATOM 3413 C C . SER B 1 146 ? 3.969 0.233 4.613 1 97 146 SER B C 1
ATOM 3415 O O . SER B 1 146 ? 5.172 -0.018 4.52 1 97 146 SER B O 1
ATOM 3417 N N . ASN B 1 147 ? 3.062 -0.613 5.02 1 96.06 147 ASN B N 1
ATOM 3418 C CA . ASN B 1 147 ? 3.4 -2.01 5.273 1 96.06 147 ASN B CA 1
ATOM 3419 C C . ASN B 1 147 ? 4.52 -2.137 6.301 1 96.06 147 ASN B C 1
ATOM 3421 O O . ASN B 1 147 ? 5.473 -2.895 6.094 1 96.06 147 ASN B O 1
ATOM 3425 N N . ASN B 1 148 ? 4.504 -1.263 7.266 1 94.69 148 ASN B N 1
ATOM 3426 C CA . ASN B 1 148 ? 5.402 -1.231 8.414 1 94.69 148 ASN B CA 1
ATOM 3427 C C . ASN B 1 148 ? 6.844 -0.977 7.988 1 94.69 148 ASN B C 1
ATOM 3429 O O . ASN B 1 148 ? 7.781 -1.435 8.648 1 94.69 148 ASN B O 1
ATOM 3433 N N . LEU B 1 149 ? 7.043 -0.37 6.93 1 96.94 149 LEU B N 1
ATOM 3434 C CA . LEU B 1 149 ? 8.383 -0.017 6.469 1 96.94 149 LEU B CA 1
ATOM 3435 C C . LEU B 1 149 ? 9.102 0.849 7.496 1 96.94 149 LEU B C 1
ATOM 3437 O O . LEU B 1 149 ? 8.617 1.923 7.859 1 96.94 149 LEU B O 1
ATOM 3441 N N . PHE B 1 150 ? 10.188 0.367 7.941 1 96.44 150 PHE B N 1
ATOM 3442 C CA . PHE B 1 150 ? 11.023 1.111 8.875 1 96.44 150 PHE B CA 1
ATOM 3443 C C . PHE B 1 150 ? 11.961 2.047 8.125 1 96.44 150 PHE B C 1
ATOM 3445 O O . PHE B 1 150 ? 12.68 1.622 7.219 1 96.44 150 PHE B O 1
ATOM 3452 N N . THR B 1 151 ? 11.984 3.264 8.453 1 97.62 151 THR B N 1
ATOM 3453 C CA . THR B 1 151 ? 12.93 4.25 7.941 1 97.62 151 THR B CA 1
ATOM 3454 C C . THR B 1 151 ? 13.852 4.738 9.055 1 97.62 151 THR B C 1
ATOM 3456 O O . THR B 1 151 ? 13.414 5.434 9.969 1 97.62 151 THR B O 1
ATOM 3459 N N . ASP B 1 152 ? 15.078 4.453 8.898 1 97.19 152 ASP B N 1
ATOM 3460 C CA . ASP B 1 152 ? 16.094 4.836 9.875 1 97.19 152 ASP B CA 1
ATOM 3461 C C . ASP B 1 152 ? 16.281 6.352 9.898 1 97.19 152 ASP B C 1
ATOM 3463 O O . ASP B 1 152 ? 16.312 6.992 8.852 1 97.19 152 ASP B O 1
ATOM 3467 N N . PRO B 1 153 ? 16.422 6.961 11.133 1 98.06 153 PRO B N 1
ATOM 3468 C CA . PRO B 1 153 ? 16.734 8.391 11.18 1 98.06 153 PRO B CA 1
ATOM 3469 C C . PRO B 1 153 ? 17.953 8.75 10.328 1 98.06 153 PRO B C 1
ATOM 3471 O O . PRO B 1 153 ? 17.984 9.812 9.719 1 98.06 153 PRO B O 1
ATOM 3474 N N . ALA B 1 154 ? 18.938 7.863 10.266 1 98.31 154 ALA B N 1
ATOM 3475 C CA . ALA B 1 154 ? 20.141 8.117 9.461 1 98.31 154 ALA B CA 1
ATOM 3476 C C . ALA B 1 154 ? 19.781 8.258 7.984 1 98.31 154 ALA B C 1
ATOM 3478 O O . ALA B 1 154 ? 20.406 9.031 7.262 1 98.31 154 ALA B O 1
ATOM 3479 N N . THR B 1 155 ? 18.797 7.52 7.523 1 98.75 155 THR B N 1
ATOM 3480 C CA . THR B 1 155 ? 18.312 7.617 6.152 1 98.75 155 THR B CA 1
ATOM 3481 C C . THR B 1 155 ? 17.703 8.992 5.887 1 98.75 155 THR B C 1
ATOM 3483 O O . THR B 1 155 ? 18 9.617 4.867 1 98.75 155 THR B O 1
ATOM 3486 N N . VAL B 1 156 ? 16.906 9.5 6.781 1 98.75 156 VAL B N 1
ATOM 3487 C CA . VAL B 1 156 ? 16.281 10.812 6.645 1 98.75 156 VAL B CA 1
ATOM 3488 C C . VAL B 1 156 ? 17.344 11.898 6.648 1 98.75 156 VAL B C 1
ATOM 3490 O O . VAL B 1 156 ? 17.297 12.844 5.855 1 98.75 156 VAL B O 1
ATOM 3493 N N . ILE B 1 157 ? 18.297 11.75 7.551 1 98.56 157 ILE B N 1
ATOM 3494 C CA . ILE B 1 157 ? 19.391 12.711 7.641 1 98.56 157 ILE B CA 1
ATOM 3495 C C . ILE B 1 157 ? 20.156 12.758 6.32 1 98.56 157 ILE B C 1
ATOM 3497 O O . ILE B 1 157 ? 20.438 13.836 5.797 1 98.56 157 ILE B O 1
ATOM 3501 N N . LYS B 1 158 ? 20.438 11.586 5.758 1 98.56 158 LYS B N 1
ATOM 3502 C CA . LYS B 1 158 ? 21.109 11.531 4.469 1 98.56 158 LYS B CA 1
ATOM 3503 C C . LYS B 1 158 ? 20.297 12.227 3.385 1 98.56 158 LYS B C 1
ATOM 3505 O O . LYS B 1 158 ? 20.844 13.016 2.604 1 98.56 158 LYS B O 1
ATOM 3510 N N . LEU B 1 159 ? 19.062 12 3.35 1 98.69 159 LEU B N 1
ATOM 3511 C CA . LEU B 1 159 ? 18.156 12.562 2.348 1 98.69 159 LEU B CA 1
ATOM 3512 C C . LEU B 1 159 ? 18.047 14.078 2.51 1 98.69 159 LEU B C 1
ATOM 3514 O O . LEU B 1 159 ? 17.859 14.797 1.527 1 98.69 159 LEU B O 1
ATOM 3518 N N . SER B 1 160 ? 18.203 14.594 3.703 1 98.5 160 SER B N 1
ATOM 3519 C CA . SER B 1 160 ? 18.109 16.031 3.961 1 98.5 160 SER B CA 1
ATOM 3520 C C . SER B 1 160 ? 19.188 16.797 3.207 1 98.5 160 SER B C 1
ATOM 3522 O O . SER B 1 160 ? 19.078 18.016 3.031 1 98.5 160 SER B O 1
ATOM 3524 N N . GLY B 1 161 ? 20.203 16.125 2.789 1 97.94 161 GLY B N 1
ATOM 3525 C CA . GLY B 1 161 ? 21.281 16.75 2.055 1 97.94 161 GLY B CA 1
ATOM 3526 C C . GLY B 1 161 ? 20.938 17.031 0.605 1 97.94 161 GLY B C 1
ATOM 3527 O O . GLY B 1 161 ? 21.641 17.797 -0.071 1 97.94 161 GLY B O 1
ATOM 3528 N N . HIS B 1 162 ? 19.891 16.438 0.092 1 98.25 162 HIS B N 1
ATOM 3529 C CA . HIS B 1 162 ? 19.453 16.703 -1.276 1 98.25 162 HIS B CA 1
ATOM 3530 C C . HIS B 1 162 ? 18.781 18.062 -1.399 1 98.25 162 HIS B C 1
ATOM 3532 O O . HIS B 1 162 ? 17.891 18.391 -0.624 1 98.25 162 HIS B O 1
ATOM 3538 N N . PRO B 1 163 ? 19.094 18.875 -2.297 1 97.12 163 PRO B N 1
ATOM 3539 C CA . PRO B 1 163 ? 18.609 20.25 -2.363 1 97.12 163 PRO B CA 1
ATOM 3540 C C . PRO B 1 163 ? 17.094 20.328 -2.533 1 97.12 163 PRO B C 1
ATOM 3542 O O . PRO B 1 163 ? 16.469 21.328 -2.129 1 97.12 163 PRO B O 1
ATOM 3545 N N . ASN B 1 164 ? 16.469 19.266 -3.098 1 98.38 164 ASN B N 1
ATOM 3546 C CA . ASN B 1 164 ? 15.031 19.312 -3.371 1 98.38 164 ASN B CA 1
ATOM 3547 C C . ASN B 1 164 ? 14.234 18.609 -2.287 1 98.38 164 ASN B C 1
ATOM 3549 O O . ASN B 1 164 ? 13.016 18.453 -2.404 1 98.38 164 ASN B O 1
ATOM 3553 N N . ILE B 1 165 ? 14.82 18.062 -1.369 1 98.69 165 ILE B N 1
ATOM 3554 C CA . ILE B 1 165 ? 14.141 17.5 -0.207 1 98.69 165 ILE B CA 1
ATOM 3555 C C . ILE B 1 165 ? 14.25 18.469 0.974 1 98.69 165 ILE B C 1
ATOM 3557 O O . ILE B 1 165 ? 15.336 18.641 1.536 1 98.69 165 ILE B O 1
ATOM 3561 N N . VAL B 1 166 ? 13.117 18.969 1.39 1 98.69 166 VAL B N 1
ATOM 3562 C CA . VAL B 1 166 ? 13.195 20.172 2.209 1 98.69 166 VAL B CA 1
ATOM 3563 C C . VAL B 1 166 ? 12.57 19.906 3.578 1 98.69 166 VAL B C 1
ATOM 3565 O O . VAL B 1 166 ? 12.461 20.812 4.402 1 98.69 166 VAL B O 1
ATOM 3568 N N . GLY B 1 167 ? 12.156 18.656 3.852 1 98.75 167 GLY B N 1
ATOM 3569 C CA . GLY B 1 167 ? 11.586 18.344 5.156 1 98.75 167 GLY B CA 1
ATOM 3570 C C . GLY B 1 167 ? 11.094 16.922 5.273 1 98.75 167 GLY B C 1
ATOM 3571 O O . GLY B 1 167 ? 11.289 16.109 4.363 1 98.75 167 GLY B O 1
ATOM 3572 N N . THR B 1 168 ? 10.531 16.656 6.434 1 98.88 168 THR B N 1
ATOM 3573 C CA . THR B 1 168 ? 9.953 15.336 6.703 1 98.88 168 THR B CA 1
ATOM 3574 C C . THR B 1 168 ? 8.742 15.461 7.625 1 98.88 168 THR B C 1
ATOM 3576 O O . THR B 1 168 ? 8.672 16.375 8.453 1 98.88 168 THR B O 1
ATOM 3579 N N . LYS B 1 169 ? 7.789 14.641 7.359 1 98.69 169 LYS B N 1
ATOM 3580 C CA . LYS B 1 169 ? 6.684 14.352 8.266 1 98.69 169 LYS B CA 1
ATOM 3581 C C . LYS B 1 169 ? 6.844 12.977 8.906 1 98.69 169 LYS B C 1
ATOM 3583 O O . LYS B 1 169 ? 6.848 11.953 8.211 1 98.69 169 LYS B O 1
ATOM 3588 N N . ILE B 1 170 ? 6.992 12.984 10.188 1 98.44 170 ILE B N 1
ATOM 3589 C CA . ILE B 1 170 ? 7.164 11.727 10.906 1 98.44 170 ILE B CA 1
ATOM 3590 C C . ILE B 1 170 ? 5.859 11.352 11.609 1 98.44 170 ILE B C 1
ATOM 3592 O O . ILE B 1 170 ? 5.434 12.031 12.547 1 98.44 170 ILE B O 1
ATOM 3596 N N . SER B 1 171 ? 5.262 10.242 11.18 1 97.19 171 SER B N 1
ATOM 3597 C CA . SER B 1 171 ? 3.949 9.844 11.68 1 97.19 171 SER B CA 1
ATOM 3598 C C . SER B 1 171 ? 4.035 8.562 12.5 1 97.19 171 SER B C 1
ATOM 3600 O O . SER B 1 171 ? 3.406 7.555 12.156 1 97.19 171 SER B O 1
ATOM 3602 N N . HIS B 1 172 ? 4.828 8.547 13.484 1 94.94 172 HIS B N 1
ATOM 3603 C CA . HIS B 1 172 ? 4.875 7.52 14.516 1 94.94 172 HIS B CA 1
ATOM 3604 C C . HIS B 1 172 ? 5.336 8.102 15.852 1 94.94 172 HIS B C 1
ATOM 3606 O O . HIS B 1 172 ? 5.773 9.25 15.914 1 94.94 172 HIS B O 1
ATOM 3612 N N . GLY B 1 173 ? 5.293 7.398 16.938 1 94.38 173 GLY B N 1
ATOM 3613 C CA . GLY B 1 173 ? 5.383 7.941 18.281 1 94.38 173 GLY B CA 1
ATOM 3614 C C . GLY B 1 173 ? 6.785 7.879 18.859 1 94.38 173 GLY B C 1
ATOM 3615 O O . GLY B 1 173 ? 7.004 8.242 20.016 1 94.38 173 GLY B O 1
ATOM 3616 N N . ASP B 1 174 ? 7.789 7.426 18.125 1 93.62 174 ASP B N 1
ATOM 3617 C CA . ASP B 1 174 ? 9.148 7.336 18.625 1 93.62 174 ASP B CA 1
ATOM 3618 C C . ASP B 1 174 ? 9.828 8.703 18.625 1 93.62 174 ASP B C 1
ATOM 3620 O O . ASP B 1 174 ? 10.562 9.031 17.688 1 93.62 174 ASP B O 1
ATOM 3624 N N . VAL B 1 175 ? 9.695 9.43 19.703 1 94.06 175 VAL B N 1
ATOM 3625 C CA . VAL B 1 175 ? 10.188 10.797 19.812 1 94.06 175 VAL B CA 1
ATOM 3626 C C . VAL B 1 175 ? 11.711 10.805 19.703 1 94.06 175 VAL B C 1
ATOM 3628 O O . VAL B 1 175 ? 12.305 11.797 19.281 1 94.06 175 VAL B O 1
ATOM 3631 N N . SER B 1 176 ? 12.336 9.703 20.094 1 94.62 176 SER B N 1
ATOM 3632 C CA . SER B 1 176 ? 13.781 9.609 19.938 1 94.62 176 SER B CA 1
ATOM 3633 C C . SER B 1 176 ? 14.211 9.812 18.5 1 94.62 176 SER B C 1
ATOM 3635 O O . SER B 1 176 ? 15.234 10.438 18.219 1 94.62 176 SER B O 1
ATOM 3637 N N . HIS B 1 177 ? 13.422 9.344 17.562 1 96.75 177 HIS B N 1
ATOM 3638 C CA . HIS B 1 177 ? 13.711 9.547 16.141 1 96.75 177 HIS B CA 1
ATOM 3639 C C . HIS B 1 177 ? 13.57 11.016 15.758 1 96.75 177 HIS B C 1
ATOM 3641 O O . HIS B 1 177 ? 14.398 11.555 15.016 1 96.75 177 HIS B O 1
ATOM 3647 N N . HIS B 1 178 ? 12.523 11.68 16.266 1 97.19 178 HIS B N 1
ATOM 3648 C CA . HIS B 1 178 ? 12.375 13.117 16.062 1 97.19 178 HIS B CA 1
ATOM 3649 C C . HIS B 1 178 ? 13.602 13.867 16.547 1 97.19 178 HIS B C 1
ATOM 3651 O O . HIS B 1 178 ? 14.109 14.75 15.859 1 97.19 178 HIS B O 1
ATOM 3657 N N . THR B 1 179 ? 14.062 13.461 17.703 1 95.44 179 THR B N 1
ATOM 3658 C CA . THR B 1 179 ? 15.188 14.133 18.328 1 95.44 179 THR B CA 1
ATOM 3659 C C . THR B 1 179 ? 16.453 13.977 17.5 1 95.44 179 THR B C 1
ATOM 3661 O O . THR B 1 179 ? 17.125 14.961 17.188 1 95.44 179 THR B O 1
ATOM 3664 N N . ILE B 1 180 ? 16.703 12.766 17.094 1 96.88 180 ILE B N 1
ATOM 3665 C CA . ILE B 1 180 ? 17.906 12.453 16.328 1 96.88 180 ILE B CA 1
ATOM 3666 C C . ILE B 1 180 ? 17.938 13.266 15.039 1 96.88 180 ILE B C 1
ATOM 3668 O O . ILE B 1 180 ? 18.953 13.844 14.68 1 96.88 180 ILE B O 1
ATOM 3672 N N . ILE B 1 181 ? 16.812 13.414 14.367 1 97.94 181 ILE B N 1
ATOM 3673 C CA . ILE B 1 181 ? 16.734 14.094 13.086 1 97.94 181 ILE B CA 1
ATOM 3674 C C . ILE B 1 181 ? 16.766 15.609 13.305 1 97.94 181 ILE B C 1
ATOM 3676 O O . ILE B 1 181 ? 17.594 16.312 12.719 1 97.94 181 ILE B O 1
ATOM 3680 N N . ALA B 1 182 ? 15.984 16.125 14.156 1 97 182 ALA B N 1
ATOM 3681 C CA . ALA B 1 182 ? 15.797 17.562 14.312 1 97 182 ALA B CA 1
ATOM 3682 C C . ALA B 1 182 ? 17.047 18.219 14.883 1 97 182 ALA B C 1
ATOM 3684 O O . ALA B 1 182 ? 17.328 19.391 14.609 1 97 182 ALA B O 1
ATOM 3685 N N . THR B 1 183 ? 17.859 17.484 15.625 1 95.75 183 THR B N 1
ATOM 3686 C CA . THR B 1 183 ? 19 18.078 16.281 1 95.75 183 THR B CA 1
ATOM 3687 C C . THR B 1 183 ? 20.281 17.797 15.5 1 95.75 183 THR B C 1
ATOM 3689 O O . THR B 1 183 ? 21.359 18.312 15.852 1 95.75 183 THR B O 1
ATOM 3692 N N . ASP B 1 184 ? 20.141 17.047 14.469 1 96.56 184 ASP B N 1
ATOM 3693 C CA . ASP B 1 184 ? 21.328 16.734 13.672 1 96.56 184 ASP B CA 1
ATOM 3694 C C . ASP B 1 184 ? 21.906 17.984 13.031 1 96.56 184 ASP B C 1
ATOM 3696 O O . ASP B 1 184 ? 21.172 18.812 12.484 1 96.56 184 ASP B O 1
ATOM 3700 N N . LYS B 1 185 ? 23.219 18.188 13.016 1 96.06 185 LYS B N 1
ATOM 3701 C CA . LYS B 1 185 ? 23.906 19.375 12.539 1 96.06 185 LYS B CA 1
ATOM 3702 C C . LYS B 1 185 ? 23.703 19.562 11.031 1 96.06 185 LYS B C 1
ATOM 3704 O O . LYS B 1 185 ? 23.531 20.688 10.562 1 96.06 185 LYS B O 1
ATOM 3709 N N . ASN B 1 186 ? 23.766 18.469 10.305 1 95 186 ASN B N 1
ATOM 3710 C CA . ASN B 1 186 ? 23.562 18.547 8.867 1 95 186 ASN B CA 1
ATOM 3711 C C . ASN B 1 186 ? 22.141 19 8.539 1 95 186 ASN B C 1
ATOM 3713 O O . ASN B 1 186 ? 21.938 19.844 7.66 1 95 186 ASN B O 1
ATOM 3717 N N . VAL B 1 187 ? 21.172 18.453 9.203 1 95.06 187 VAL B N 1
ATOM 3718 C CA . VAL B 1 187 ? 19.781 18.797 9 1 95.06 187 VAL B CA 1
ATOM 3719 C C . VAL B 1 187 ? 19.562 20.281 9.297 1 95.06 187 VAL B C 1
ATOM 3721 O O . VAL B 1 187 ? 18.891 20.984 8.531 1 95.06 187 VAL B O 1
ATOM 3724 N N . GLN B 1 188 ? 20.172 20.75 10.359 1 90.88 188 GLN B N 1
ATOM 3725 C CA . GLN B 1 188 ? 20.031 22.141 10.773 1 90.88 188 GLN B CA 1
ATOM 3726 C C . GLN B 1 188 ? 20.672 23.094 9.773 1 90.88 188 GLN B C 1
ATOM 3728 O O . GLN B 1 188 ? 20.219 24.234 9.602 1 90.88 188 GLN B O 1
ATOM 3733 N N . GLN B 1 189 ? 21.656 22.656 9.133 1 93.25 189 GLN B N 1
ATOM 3734 C CA . GLN B 1 189 ? 22.375 23.484 8.18 1 93.25 189 GLN B CA 1
ATOM 3735 C C . GLN B 1 189 ? 21.719 23.422 6.801 1 93.25 189 GLN B C 1
ATOM 3737 O O . GLN B 1 189 ? 21.891 24.328 5.984 1 93.25 189 GLN B O 1
ATOM 3742 N N . ASN B 1 190 ? 21 22.344 6.727 1 91.44 190 ASN B N 1
ATOM 3743 C CA . ASN B 1 190 ? 20.297 22.172 5.457 1 91.44 190 ASN B CA 1
ATOM 3744 C C . ASN B 1 190 ? 18.953 22.891 5.457 1 91.44 190 ASN B C 1
ATOM 3746 O O . ASN B 1 190 ? 18.469 23.297 6.508 1 91.44 190 ASN B O 1
ATOM 3750 N N . ASN B 1 191 ? 18.438 23.375 4.492 1 90.88 191 ASN B N 1
ATOM 3751 C CA . ASN B 1 191 ? 17.094 23.922 4.355 1 90.88 191 ASN B CA 1
ATOM 3752 C C . ASN B 1 191 ? 16.016 22.844 4.492 1 90.88 191 ASN B C 1
ATOM 3754 O O . ASN B 1 191 ? 15.258 22.594 3.555 1 90.88 191 ASN B O 1
ATOM 3758 N N . PHE B 1 192 ? 15.969 22.219 5.719 1 97.75 192 PHE B N 1
ATOM 3759 C CA . PHE B 1 192 ? 15.164 21.031 5.969 1 97.75 192 PHE B CA 1
ATOM 3760 C C . PHE B 1 192 ? 14.414 21.156 7.285 1 97.75 192 PHE B C 1
ATOM 3762 O O . PHE B 1 192 ? 15.016 21.344 8.344 1 97.75 192 PHE B O 1
ATOM 3769 N N . ASN B 1 193 ? 13.078 21.078 7.27 1 98.38 193 ASN B N 1
ATOM 3770 C CA . ASN B 1 193 ? 12.266 21.188 8.477 1 98.38 193 ASN B CA 1
ATOM 3771 C C . ASN B 1 193 ? 11.625 19.859 8.844 1 98.38 193 ASN B C 1
ATOM 3773 O O . ASN B 1 193 ? 11.141 19.141 7.969 1 98.38 193 ASN B O 1
ATOM 3777 N N . THR B 1 194 ? 11.625 19.547 10.102 1 98.56 194 THR B N 1
ATOM 3778 C CA . THR B 1 194 ? 11.031 18.328 10.633 1 98.56 194 THR B CA 1
ATOM 3779 C C . THR B 1 194 ? 9.68 18.609 11.281 1 98.56 194 THR B C 1
ATOM 3781 O O . THR B 1 194 ? 9.578 19.453 12.164 1 98.56 194 THR B O 1
ATOM 3784 N N . PHE B 1 195 ? 8.68 17.906 10.859 1 98.81 195 PHE B N 1
ATOM 3785 C CA . PHE B 1 195 ? 7.34 17.984 11.422 1 98.81 195 PHE B CA 1
ATOM 3786 C C . PHE B 1 195 ? 6.902 16.656 12 1 98.81 195 PHE B C 1
ATOM 3788 O O . PHE B 1 195 ? 7.188 15.602 11.43 1 98.81 195 PHE B O 1
ATOM 3795 N N . THR B 1 196 ? 6.219 16.688 13.133 1 98.56 196 THR B N 1
ATOM 3796 C CA . THR B 1 196 ? 5.535 15.492 13.594 1 98.56 196 THR B CA 1
ATOM 3797 C C . THR B 1 196 ? 4.141 15.391 12.977 1 98.56 196 THR B C 1
ATOM 3799 O O . THR B 1 196 ? 3.488 16.406 12.734 1 98.56 196 THR B O 1
ATOM 3802 N N . GLY B 1 197 ? 3.76 14.203 12.664 1 98.44 197 GLY B N 1
ATOM 3803 C CA . GLY B 1 197 ? 2.406 13.969 12.195 1 98.44 197 GLY B CA 1
ATOM 3804 C C . GLY B 1 197 ? 1.407 13.766 13.32 1 98.44 197 GLY B C 1
ATOM 3805 O O . GLY B 1 197 ? 0.218 13.555 13.07 1 98.44 197 GLY B O 1
ATOM 3806 N N . LEU B 1 198 ? 1.881 13.859 14.562 1 97.62 198 LEU B N 1
ATOM 3807 C CA . LEU B 1 198 ? 1.071 13.539 15.734 1 97.62 198 LEU B CA 1
ATOM 3808 C C . LEU B 1 198 ? 0.916 14.758 16.641 1 97.62 198 LEU B C 1
ATOM 3810 O O . LEU B 1 198 ? 1.858 15.141 17.328 1 97.62 198 LEU B O 1
ATOM 3814 N N . GLY B 1 199 ? -0.292 15.211 16.641 1 97.75 199 GLY B N 1
ATOM 3815 C CA . GLY B 1 199 ? -0.566 16.359 17.484 1 97.75 199 GLY B CA 1
ATOM 3816 C C . GLY B 1 199 ? -0.404 16.078 18.969 1 97.75 199 GLY B C 1
ATOM 3817 O O . GLY B 1 199 ? -0.112 16.984 19.75 1 97.75 199 GLY B O 1
ATOM 3818 N N . GLN B 1 200 ? -0.509 14.82 19.312 1 97.06 200 GLN B N 1
ATOM 3819 C CA . GLN B 1 200 ? -0.356 14.43 20.719 1 97.06 200 GLN B CA 1
ATOM 3820 C C . GLN B 1 200 ? 1.094 14.57 21.172 1 97.06 200 GLN B C 1
ATOM 3822 O O . GLN B 1 200 ? 1.382 14.508 22.375 1 97.06 200 GLN B O 1
ATOM 3827 N N . LEU B 1 201 ? 2.016 14.836 20.25 1 97.56 201 LEU B N 1
ATOM 3828 C CA . LEU B 1 201 ? 3.43 15 20.562 1 97.56 201 LEU B CA 1
ATOM 3829 C C . LEU B 1 201 ? 3.898 16.422 20.25 1 97.56 201 LEU B C 1
ATOM 3831 O O . LEU B 1 201 ? 5.102 16.672 20.141 1 97.56 201 LEU B O 1
ATOM 3835 N N . LEU B 1 202 ? 2.988 17.344 20.109 1 98.31 202 LEU B N 1
ATOM 3836 C CA . LEU B 1 202 ? 3.33 18.672 19.594 1 98.31 202 LEU B CA 1
ATOM 3837 C C . LEU B 1 202 ? 4.312 19.375 20.516 1 98.31 202 LEU B C 1
ATOM 3839 O O . LEU B 1 202 ? 5.426 19.719 20.109 1 98.31 202 LEU B O 1
ATOM 3843 N N . VAL B 1 203 ? 4.004 19.562 21.812 1 98 203 VAL B N 1
ATOM 3844 C CA . VAL B 1 203 ? 4.871 20.297 22.734 1 98 203 VAL B CA 1
ATOM 3845 C C . VAL B 1 203 ? 6.211 19.578 22.859 1 98 203 VAL B C 1
ATOM 3847 O O . VAL B 1 203 ? 7.27 20.188 22.656 1 98 203 VAL B O 1
ATOM 3850 N N . PRO B 1 204 ? 6.266 18.234 23.094 1 96.5 204 PRO B N 1
ATOM 3851 C CA . PRO B 1 204 ? 7.559 17.562 23.234 1 96.5 204 PRO B CA 1
ATOM 3852 C C . PRO B 1 204 ? 8.43 17.719 21.984 1 96.5 204 PRO B C 1
ATOM 3854 O O . PRO B 1 204 ? 9.641 17.875 22.078 1 96.5 204 PRO B O 1
ATOM 3857 N N . THR B 1 205 ? 7.84 17.688 20.797 1 97.81 205 THR B N 1
ATOM 3858 C CA . THR B 1 205 ? 8.656 17.703 19.578 1 97.81 205 THR B CA 1
ATOM 3859 C C . THR B 1 205 ? 9.094 19.125 19.25 1 97.81 205 THR B C 1
ATOM 3861 O O . THR B 1 205 ? 10.195 19.328 18.719 1 97.81 205 THR B O 1
ATOM 3864 N N . LEU B 1 206 ? 8.25 20.094 19.547 1 98.19 206 LEU B N 1
ATOM 3865 C CA . LEU B 1 206 ? 8.664 21.469 19.359 1 98.19 206 LEU B CA 1
ATOM 3866 C C . LEU B 1 206 ? 9.875 21.797 20.234 1 98.19 206 LEU B C 1
ATOM 3868 O O . LEU B 1 206 ? 10.789 22.516 19.797 1 98.19 206 LEU B O 1
ATOM 3872 N N . THR B 1 207 ? 9.914 21.297 21.406 1 96.19 207 THR B N 1
ATOM 3873 C CA . THR B 1 207 ? 10.961 21.625 22.359 1 96.19 207 THR B CA 1
ATOM 3874 C C . THR B 1 207 ? 12.305 21.031 21.922 1 96.19 207 THR B C 1
ATOM 3876 O O . THR B 1 207 ? 13.359 21.484 22.375 1 96.19 207 THR B O 1
ATOM 3879 N N . ILE B 1 208 ? 12.258 20.062 21.016 1 94.44 208 ILE B N 1
ATOM 3880 C CA . ILE B 1 208 ? 13.508 19.453 20.562 1 94.44 208 ILE B CA 1
ATOM 3881 C C . ILE B 1 208 ? 13.852 19.938 19.156 1 94.44 208 ILE B C 1
ATOM 3883 O O . ILE B 1 208 ? 14.742 19.391 18.516 1 94.44 208 ILE B O 1
ATOM 3887 N N . GLY B 1 209 ? 13.094 20.859 18.656 1 95.5 209 GLY B N 1
ATOM 3888 C CA . GLY B 1 209 ? 13.555 21.547 17.453 1 95.5 209 GLY B CA 1
ATOM 3889 C C . GLY B 1 209 ? 12.68 21.281 16.25 1 95.5 209 GLY B C 1
ATOM 3890 O O . GLY B 1 209 ? 12.898 21.859 15.172 1 95.5 209 GLY B O 1
ATOM 3891 N N . CYS B 1 210 ? 11.656 20.469 16.359 1 97.69 210 CYS B N 1
ATOM 3892 C CA . CYS B 1 210 ? 10.703 20.328 15.266 1 97.69 210 CYS B CA 1
ATOM 3893 C C . CYS B 1 210 ? 10 21.656 14.984 1 97.69 210 CYS B C 1
ATOM 3895 O O . CYS B 1 210 ? 9.945 22.531 15.859 1 97.69 210 CYS B O 1
ATOM 3897 N N . LYS B 1 211 ? 9.531 21.797 13.797 1 98.25 211 LYS B N 1
ATOM 3898 C CA . LYS B 1 211 ? 9.078 23.109 13.344 1 98.25 211 LYS B CA 1
ATOM 3899 C C . LYS B 1 211 ? 7.555 23.188 13.359 1 98.25 211 LYS B C 1
ATOM 3901 O O . LYS B 1 211 ? 6.98 24.203 12.969 1 98.25 211 LYS B O 1
ATOM 3906 N N . GLY B 1 212 ? 6.871 22.203 13.836 1 98.5 212 GLY B N 1
ATOM 3907 C CA . GLY B 1 212 ? 5.422 22.156 13.914 1 98.5 212 GLY B CA 1
ATOM 3908 C C . GLY B 1 212 ? 4.852 20.766 13.742 1 98.5 212 GLY B C 1
ATOM 3909 O O . GLY B 1 212 ? 5.539 19.766 14.008 1 98.5 212 GLY B O 1
ATOM 3910 N N . THR B 1 213 ? 3.531 20.719 13.422 1 98.56 213 THR B N 1
ATOM 3911 C CA . THR B 1 213 ? 2.861 19.438 13.227 1 98.56 213 THR B CA 1
ATOM 3912 C C . THR B 1 213 ? 1.995 19.469 11.977 1 98.56 213 THR B C 1
ATOM 3914 O O . THR B 1 213 ? 1.6 20.531 11.508 1 98.56 213 THR B O 1
ATOM 3917 N N . ILE B 1 214 ? 1.909 18.359 11.359 1 98.62 214 ILE B N 1
ATOM 3918 C CA . ILE B 1 214 ? 0.888 18.047 10.367 1 98.62 214 ILE B CA 1
ATOM 3919 C C . ILE B 1 214 ? -0.104 17.047 10.953 1 98.62 214 ILE B C 1
ATOM 3921 O O . ILE B 1 214 ? 0.109 15.828 10.883 1 98.62 214 ILE B O 1
ATOM 3925 N N . ASP B 1 215 ? -1.146 17.547 11.539 1 97.69 215 ASP B N 1
ATOM 3926 C CA . ASP B 1 215 ? -2.029 16.719 12.352 1 97.69 215 ASP B CA 1
ATOM 3927 C C . ASP B 1 215 ? -3.475 16.812 11.859 1 97.69 215 ASP B C 1
ATOM 3929 O O . ASP B 1 215 ? -3.949 17.906 11.523 1 97.69 215 ASP B O 1
ATOM 3933 N N . ALA B 1 216 ? -4.141 15.727 11.977 1 97.25 216 ALA B N 1
ATOM 3934 C CA . ALA B 1 216 ? -5.469 15.625 11.375 1 97.25 216 ALA B CA 1
ATOM 3935 C C . ALA B 1 216 ? -6.539 16.188 12.305 1 97.25 216 ALA B C 1
ATOM 3937 O O . ALA B 1 216 ? -7.504 16.812 11.844 1 97.25 216 ALA B O 1
ATOM 3938 N N . LEU B 1 217 ? -6.434 16.078 13.609 1 98.31 217 LEU B N 1
ATOM 3939 C CA . LEU B 1 217 ? -7.5 16.516 14.508 1 98.31 217 LEU B CA 1
ATOM 3940 C C . LEU B 1 217 ? -7.602 18.031 14.547 1 98.31 217 LEU B C 1
ATOM 3942 O O . LEU B 1 217 ? -8.648 18.578 14.891 1 98.31 217 LEU B O 1
ATOM 3946 N N . SER B 1 218 ? -6.527 18.672 14.188 1 98.69 218 SER B N 1
ATOM 3947 C CA . SER B 1 218 ? -6.594 20.125 14.047 1 98.69 218 SER B CA 1
ATOM 3948 C C . SER B 1 218 ? -7.641 20.547 13.016 1 98.69 218 SER B C 1
ATOM 3950 O O . SER B 1 218 ? -8.07 21.703 12.984 1 98.69 218 SER B O 1
ATOM 3952 N N . GLY B 1 219 ? -8.047 19.609 12.18 1 98.56 219 GLY B N 1
ATOM 3953 C CA . GLY B 1 219 ? -9.125 19.859 11.234 1 98.56 219 GLY B CA 1
ATOM 3954 C C . GLY B 1 219 ? -10.445 20.188 11.906 1 98.56 219 GLY B C 1
ATOM 3955 O O . GLY B 1 219 ? -11.266 20.906 11.336 1 98.56 219 GLY B O 1
ATOM 3956 N N . ALA B 1 220 ? -10.648 19.688 13.055 1 98.62 220 ALA B N 1
ATOM 3957 C CA . ALA B 1 220 ? -11.852 19.953 13.836 1 98.62 220 ALA B CA 1
ATOM 3958 C C . ALA B 1 220 ? -11.617 21.078 14.836 1 98.62 220 ALA B C 1
ATOM 3960 O O . ALA B 1 220 ? -12.523 21.875 15.117 1 98.62 220 ALA B O 1
ATOM 3961 N N . PHE B 1 221 ? -10.422 21.125 15.367 1 98.69 221 PHE B N 1
ATOM 3962 C CA . PHE B 1 221 ? -10.109 22.047 16.453 1 98.69 221 PHE B CA 1
ATOM 3963 C C . PHE B 1 221 ? -8.797 22.766 16.188 1 98.69 221 PHE B C 1
ATOM 3965 O O . PHE B 1 221 ? -7.824 22.594 16.922 1 98.69 221 PHE B O 1
ATOM 3972 N N . PRO B 1 222 ? -8.828 23.688 15.25 1 98.81 222 PRO B N 1
ATOM 3973 C CA . PRO B 1 222 ? -7.57 24.312 14.812 1 98.81 222 PRO B CA 1
ATOM 3974 C C . PRO B 1 222 ? -6.988 25.25 15.867 1 98.81 222 PRO B C 1
ATOM 3976 O O . PRO B 1 222 ? -5.77 25.297 16.047 1 98.81 222 PRO B O 1
ATOM 3979 N N . LYS B 1 223 ? -7.727 25.938 16.641 1 98.81 223 LYS B N 1
ATOM 3980 C CA . LYS B 1 223 ? -7.266 27.031 17.484 1 98.81 223 LYS B CA 1
ATOM 3981 C C . LYS B 1 223 ? -6.363 26.516 18.609 1 98.81 223 LYS B C 1
ATOM 3983 O O . LYS B 1 223 ? -5.371 27.156 18.953 1 98.81 223 LYS B O 1
ATOM 3988 N N . ILE B 1 224 ? -6.73 25.359 19.156 1 98.81 224 ILE B N 1
ATOM 3989 C CA . ILE B 1 224 ? -5.977 24.859 20.297 1 98.81 224 ILE B CA 1
ATOM 3990 C C . ILE B 1 224 ? -4.562 24.469 19.844 1 98.81 224 ILE B C 1
ATOM 3992 O O . ILE B 1 224 ? -3.596 24.703 20.578 1 98.81 224 ILE B O 1
ATOM 3996 N N . TYR B 1 225 ? -4.402 23.906 18.703 1 98.88 225 TYR B N 1
ATOM 3997 C CA . TYR B 1 225 ? -3.086 23.562 18.172 1 98.88 225 TYR B CA 1
ATOM 3998 C C . TYR B 1 225 ? -2.256 24.797 17.891 1 98.88 225 TYR B C 1
ATOM 4000 O O . TYR B 1 225 ? -1.069 24.859 18.219 1 98.88 225 TYR B O 1
ATOM 4008 N N . VAL B 1 226 ? -2.865 25.766 17.281 1 98.88 226 VAL B N 1
ATOM 4009 C CA . VAL B 1 226 ? -2.195 27.031 16.969 1 98.88 226 VAL B CA 1
ATOM 4010 C C . VAL B 1 226 ? -1.751 27.719 18.25 1 98.88 226 VAL B C 1
ATOM 4012 O O . VAL B 1 226 ? -0.631 28.219 18.344 1 98.88 226 VAL B O 1
ATOM 4015 N N . LYS B 1 227 ? -2.615 27.703 19.25 1 98.88 227 LYS B N 1
ATOM 4016 C CA . LYS B 1 227 ? -2.291 28.312 20.531 1 98.88 227 LYS B CA 1
ATOM 4017 C C . LYS B 1 227 ? -1.105 27.609 21.188 1 98.88 227 LYS B C 1
ATOM 4019 O O . LYS B 1 227 ? -0.222 28.266 21.75 1 98.88 227 LYS B O 1
ATOM 4024 N N . ILE B 1 228 ? -1.103 26.281 21.141 1 98.81 228 ILE B N 1
ATOM 4025 C CA . ILE B 1 228 ? 0.012 25.531 21.703 1 98.81 228 ILE B CA 1
ATOM 4026 C C . ILE B 1 228 ? 1.312 25.938 21.016 1 98.81 228 ILE B C 1
ATOM 4028 O O . ILE B 1 228 ? 2.312 26.219 21.672 1 98.81 228 ILE B O 1
ATOM 4032 N N . PHE B 1 229 ? 1.287 26.031 19.719 1 98.81 229 PHE B N 1
ATOM 4033 C CA . PHE B 1 229 ? 2.459 26.422 18.953 1 98.81 229 PHE B CA 1
ATOM 4034 C C . PHE B 1 229 ? 2.955 27.797 19.375 1 98.81 229 PHE B C 1
ATOM 4036 O O . PHE B 1 229 ? 4.145 27.969 19.641 1 98.81 229 PHE B O 1
ATOM 4043 N N . GLN B 1 230 ? 2.072 28.734 19.531 1 98.69 230 GLN B N 1
ATOM 4044 C CA . GLN B 1 230 ? 2.412 30.094 19.906 1 98.69 230 GLN B CA 1
ATOM 4045 C C . GLN B 1 230 ? 3.004 30.156 21.312 1 98.69 230 GLN B C 1
ATOM 4047 O O . GLN B 1 230 ? 3.994 30.844 21.547 1 98.69 230 GLN B O 1
ATOM 4052 N N . LEU B 1 231 ? 2.365 29.453 22.203 1 98.69 231 LEU B N 1
ATOM 4053 C CA . LEU B 1 231 ? 2.824 29.438 23.594 1 98.69 231 LEU B CA 1
ATOM 4054 C C . LEU B 1 231 ? 4.25 28.906 23.688 1 98.69 231 LEU B C 1
ATOM 4056 O O . LEU B 1 231 ? 5.066 29.453 24.438 1 98.69 231 LEU B O 1
ATOM 4060 N N . VAL B 1 232 ? 4.566 27.859 22.906 1 98.38 232 VAL B N 1
ATOM 4061 C CA . VAL B 1 232 ? 5.914 27.297 22.938 1 98.38 232 VAL B CA 1
ATOM 4062 C C . VAL B 1 232 ? 6.898 28.297 22.344 1 98.38 232 VAL B C 1
ATOM 4064 O O . VAL B 1 232 ? 8 28.484 22.875 1 98.38 232 VAL B O 1
ATOM 4067 N N . GLN B 1 233 ? 6.527 28.984 21.25 1 97.81 233 GLN B N 1
ATOM 4068 C CA . GLN B 1 233 ? 7.375 30 20.656 1 97.81 233 GLN B CA 1
ATOM 4069 C C . GLN B 1 233 ? 7.652 31.141 21.625 1 97.81 233 GLN B C 1
ATOM 4071 O O . GLN B 1 233 ? 8.734 31.734 21.625 1 97.81 233 GLN B O 1
ATOM 4076 N N . ASP B 1 234 ? 6.703 31.391 22.469 1 98 234 ASP B N 1
ATOM 4077 C CA . ASP B 1 234 ? 6.797 32.5 23.438 1 98 234 ASP B CA 1
ATOM 4078 C C . ASP B 1 234 ? 7.5 32.031 24.719 1 98 234 ASP B C 1
ATOM 4080 O O . ASP B 1 234 ? 7.668 32.812 25.656 1 98 234 ASP B O 1
ATOM 4084 N N . GLY B 1 235 ? 7.824 30.781 24.797 1 97.62 235 GLY B N 1
ATOM 4085 C CA . GLY B 1 235 ? 8.508 30.25 25.969 1 97.62 235 GLY B CA 1
ATOM 4086 C C . GLY B 1 235 ? 7.566 29.953 27.109 1 97.62 235 GLY B C 1
ATOM 4087 O O . GLY B 1 235 ? 8.008 29.703 28.234 1 97.62 235 GLY B O 1
ATOM 4088 N N . LYS B 1 236 ? 6.293 30.016 26.922 1 98.38 236 LYS B N 1
ATOM 4089 C CA . LYS B 1 236 ? 5.285 29.734 27.938 1 98.38 236 LYS B CA 1
ATOM 4090 C C . LYS B 1 236 ? 4.938 28.25 27.969 1 98.38 236 LYS B C 1
ATOM 4092 O O . LYS B 1 236 ? 3.781 27.875 27.766 1 98.38 236 LYS B O 1
ATOM 4097 N N . ILE B 1 237 ? 5.805 27.438 28.375 1 97.75 237 ILE B N 1
ATOM 4098 C CA . ILE B 1 237 ? 5.77 25.984 28.234 1 97.75 237 ILE B CA 1
ATOM 4099 C C . ILE B 1 237 ? 4.719 25.406 29.172 1 97.75 237 ILE B C 1
ATOM 4101 O O . ILE B 1 237 ? 3.982 24.484 28.797 1 97.75 237 ILE B O 1
ATOM 4105 N N . GLU B 1 238 ? 4.629 25.891 30.375 1 97 238 GLU B N 1
ATOM 4106 C CA . GLU B 1 238 ? 3.674 25.359 31.344 1 97 238 GLU B CA 1
ATOM 4107 C C . GLU B 1 238 ? 2.242 25.5 30.844 1 97 238 GLU B C 1
ATOM 4109 O O . GLU B 1 238 ? 1.441 24.578 30.969 1 97 238 GLU B O 1
ATOM 4114 N N . GLU B 1 239 ? 1.941 26.656 30.281 1 97.94 239 GLU B N 1
ATOM 4115 C CA . GLU B 1 239 ? 0.621 26.875 29.703 1 97.94 239 GLU B CA 1
ATOM 4116 C C . GLU B 1 239 ? 0.39 25.969 28.5 1 97.94 239 GLU B C 1
ATOM 4118 O O . GLU B 1 239 ? -0.704 25.422 28.328 1 97.94 239 GLU B O 1
ATOM 4123 N N . ALA B 1 240 ? 1.405 25.797 27.719 1 98.5 240 ALA B N 1
ATOM 4124 C CA . ALA B 1 240 ? 1.319 24.953 26.531 1 98.5 240 ALA B CA 1
ATOM 4125 C C . ALA B 1 240 ? 1.024 23.5 26.922 1 98.5 240 ALA B C 1
ATOM 4127 O O . ALA B 1 240 ? 0.238 22.828 26.266 1 98.5 240 ALA B O 1
ATOM 4128 N N . VAL B 1 241 ? 1.643 23.047 28 1 97.62 241 VAL B N 1
ATOM 4129 C CA . VAL B 1 241 ? 1.517 21.656 28.453 1 97.62 241 VAL B CA 1
ATOM 4130 C C . VAL B 1 241 ? 0.081 21.391 28.891 1 97.62 241 VAL B C 1
ATOM 4132 O O . VAL B 1 241 ? -0.442 20.297 28.688 1 97.62 241 VAL B O 1
ATOM 4135 N N . LYS B 1 242 ? -0.542 22.344 29.484 1 97.19 242 LYS B N 1
ATOM 4136 C CA . LYS B 1 242 ? -1.936 22.172 29.891 1 97.19 242 LYS B CA 1
ATOM 4137 C C . LYS B 1 242 ? -2.836 21.938 28.688 1 97.19 242 LYS B C 1
ATOM 4139 O O . LYS B 1 242 ? -3.68 21.031 28.703 1 97.19 242 LYS B O 1
ATOM 4144 N N . LEU B 1 243 ? -2.65 22.719 27.672 1 98.44 243 LEU B N 1
ATOM 4145 C CA . LEU B 1 243 ? -3.422 22.531 26.453 1 98.44 243 LEU B CA 1
ATOM 4146 C C . LEU B 1 243 ? -3.031 21.234 25.766 1 98.44 243 LEU B C 1
ATOM 4148 O O . LEU B 1 243 ? -3.883 20.562 25.172 1 98.44 243 LEU B O 1
ATOM 4152 N N . GLN B 1 244 ? -1.728 20.875 25.828 1 98.25 244 GLN B N 1
ATOM 4153 C CA . GLN B 1 244 ? -1.236 19.625 25.25 1 98.25 244 GLN B CA 1
ATOM 4154 C C . GLN B 1 244 ? -1.961 18.422 25.844 1 98.25 244 GLN B C 1
ATOM 4156 O O . GLN B 1 244 ? -2.258 17.453 25.141 1 98.25 244 GLN B O 1
ATOM 4161 N N . ASN B 1 245 ? -2.189 18.5 27.125 1 97.38 245 ASN B N 1
ATOM 4162 C CA . ASN B 1 245 ? -2.91 17.406 27.766 1 97.38 245 ASN B CA 1
ATOM 4163 C C . ASN B 1 245 ? -4.297 17.219 27.156 1 97.38 245 ASN B C 1
ATOM 4165 O O . ASN B 1 245 ? -4.715 16.078 26.906 1 97.38 245 ASN B O 1
ATOM 4169 N N . THR B 1 246 ? -5.035 18.266 26.938 1 97.81 246 THR B N 1
ATOM 4170 C CA . THR B 1 246 ? -6.344 18.219 26.297 1 97.81 246 THR B CA 1
ATOM 4171 C C . THR B 1 246 ? -6.238 17.656 24.891 1 97.81 246 THR B C 1
ATOM 4173 O O . THR B 1 246 ? -7.043 16.797 24.484 1 97.81 246 THR B O 1
ATOM 4176 N N . VAL B 1 247 ? -5.238 18.062 24.188 1 98.44 247 VAL B N 1
ATOM 4177 C CA . VAL B 1 247 ? -5.016 17.594 22.828 1 98.44 247 VAL B CA 1
ATOM 4178 C C . VAL B 1 247 ? -4.695 16.109 22.828 1 98.44 247 VAL B C 1
ATOM 4180 O O . VAL B 1 247 ? -5.246 15.344 22.031 1 98.44 247 VAL B O 1
ATOM 4183 N N . SER B 1 248 ? -3.777 15.711 23.75 1 97.94 248 SER B N 1
ATOM 4184 C CA . SER B 1 248 ? -3.393 14.305 23.828 1 97.94 248 SER B CA 1
ATOM 4185 C C . SER B 1 248 ? -4.602 13.414 24.094 1 97.94 248 SER B C 1
ATOM 4187 O O . SER B 1 248 ? -4.73 12.336 23.5 1 97.94 248 SER B O 1
ATOM 4189 N N . ARG B 1 249 ? -5.48 13.867 24.953 1 96.5 249 ARG B N 1
ATOM 4190 C CA . ARG B 1 249 ? -6.707 13.125 25.234 1 96.5 249 ARG B CA 1
ATOM 4191 C C . ARG B 1 249 ? -7.633 13.117 24.031 1 96.5 249 ARG B C 1
ATOM 4193 O O . ARG B 1 249 ? -8.203 12.086 23.672 1 96.5 249 ARG B O 1
ATOM 4200 N N . GLY B 1 250 ? -7.773 14.258 23.375 1 98.06 250 GLY B N 1
ATOM 4201 C CA . GLY B 1 250 ? -8.578 14.336 22.172 1 98.06 250 GLY B CA 1
ATOM 4202 C C . GLY B 1 250 ? -8.07 13.445 21.047 1 98.06 250 GLY B C 1
ATOM 4203 O O . GLY B 1 250 ? -8.859 12.844 20.312 1 98.06 250 GLY B O 1
ATOM 4204 N N . GLU B 1 251 ? -6.77 13.312 20.953 1 97.81 251 GLU B N 1
ATOM 4205 C CA . GLU B 1 251 ? -6.129 12.547 19.875 1 97.81 251 GLU B CA 1
ATOM 4206 C C . GLU B 1 251 ? -6.43 11.055 20 1 97.81 251 GLU B C 1
ATOM 4208 O O . GLU B 1 251 ? -6.246 10.297 19.062 1 97.81 251 GLU B O 1
ATOM 4213 N N . GLU B 1 252 ? -6.922 10.617 21.109 1 96.38 252 GLU B N 1
ATOM 4214 C CA . GLU B 1 252 ? -7.352 9.234 21.25 1 96.38 252 GLU B CA 1
ATOM 4215 C C . GLU B 1 252 ? -8.477 8.898 20.281 1 96.38 252 GLU B C 1
ATOM 4217 O O . GLU B 1 252 ? -8.633 7.746 19.875 1 96.38 252 GLU B O 1
ATOM 4222 N N . ILE B 1 253 ? -9.234 9.914 19.859 1 95.5 253 ILE B N 1
ATOM 4223 C CA . ILE B 1 253 ? -10.266 9.742 18.844 1 95.5 253 ILE B CA 1
ATOM 4224 C C . ILE B 1 253 ? -9.625 9.305 17.531 1 95.5 253 ILE B C 1
ATOM 4226 O O . ILE B 1 253 ? -10.109 8.367 16.891 1 95.5 253 ILE B O 1
ATOM 4230 N N . VAL B 1 254 ? -8.547 9.961 17.188 1 95.56 254 VAL B N 1
ATOM 4231 C CA . VAL B 1 254 ? -7.855 9.656 15.938 1 95.56 254 VAL B CA 1
ATOM 4232 C C . VAL B 1 254 ? -7.188 8.289 16.031 1 95.56 254 VAL B C 1
ATOM 4234 O O . VAL B 1 254 ? -7.246 7.492 15.094 1 95.56 254 VAL B O 1
ATOM 4237 N N . VAL B 1 255 ? -6.562 8 17.188 1 94.38 255 VAL B N 1
ATOM 4238 C CA . VAL B 1 255 ? -5.855 6.742 17.406 1 94.38 255 VAL B CA 1
ATOM 4239 C C . VAL B 1 255 ? -6.824 5.574 17.266 1 94.38 255 VAL B C 1
ATOM 4241 O O . VAL B 1 255 ? -6.484 4.547 16.672 1 94.38 255 VAL B O 1
ATOM 4244 N N . ASN B 1 256 ? -8.008 5.758 17.719 1 94.25 256 ASN B N 1
ATOM 4245 C CA . ASN B 1 256 ? -8.945 4.645 17.781 1 94.25 256 ASN B CA 1
ATOM 4246 C C . ASN B 1 256 ? -9.789 4.551 16.5 1 94.25 256 ASN B C 1
ATOM 4248 O O . ASN B 1 256 ? -10.211 3.461 16.109 1 94.25 256 ASN B O 1
ATOM 4252 N N . PHE B 1 257 ? -10.047 5.715 15.844 1 96.12 257 PHE B N 1
ATOM 4253 C CA . PHE B 1 257 ? -11.109 5.68 14.844 1 96.12 257 PHE B CA 1
ATOM 4254 C C . PHE B 1 257 ? -10.586 6.145 13.492 1 96.12 257 PHE B C 1
ATOM 4256 O O . PHE B 1 257 ? -11.32 6.137 12.5 1 96.12 257 PHE B O 1
ATOM 4263 N N . GLY B 1 258 ? -9.359 6.555 13.359 1 95.81 258 GLY B N 1
ATOM 4264 C CA . GLY B 1 258 ? -8.727 6.895 12.102 1 95.81 258 GLY B CA 1
ATOM 4265 C C . GLY B 1 258 ? -9.453 7.98 11.336 1 95.81 258 GLY B C 1
ATOM 4266 O O . GLY B 1 258 ? -9.938 8.945 11.93 1 95.81 258 GLY B O 1
ATOM 4267 N N . VAL B 1 259 ? -9.555 7.844 10.07 1 96.88 259 VAL B N 1
ATOM 4268 C CA . VAL B 1 259 ? -10.078 8.859 9.156 1 96.88 259 VAL B CA 1
ATOM 4269 C C . VAL B 1 259 ? -11.562 9.094 9.453 1 96.88 259 VAL B C 1
ATOM 4271 O O . VAL B 1 259 ? -12.023 10.242 9.461 1 96.88 259 VAL B O 1
ATOM 4274 N N . ILE B 1 260 ? -12.258 8.016 9.734 1 96.62 260 ILE B N 1
ATOM 4275 C CA . ILE B 1 260 ? -13.688 8.148 10.008 1 96.62 260 ILE B CA 1
ATOM 4276 C C . ILE B 1 260 ? -13.891 8.969 11.281 1 96.62 260 ILE B C 1
ATOM 4278 O O . ILE B 1 260 ? -14.789 9.812 11.336 1 96.62 260 ILE B O 1
ATOM 4282 N N . GLY B 1 261 ? -13.055 8.734 12.273 1 97.12 261 GLY B N 1
ATOM 4283 C CA . GLY B 1 261 ? -13.117 9.523 13.492 1 97.12 261 GLY B CA 1
ATOM 4284 C C . GLY B 1 261 ? -12.82 10.992 13.273 1 97.12 261 GLY B C 1
ATOM 4285 O O . GLY B 1 261 ? -13.492 11.859 13.844 1 97.12 261 GLY B O 1
ATOM 4286 N N . ILE B 1 262 ? -11.883 11.273 12.5 1 97.88 262 ILE B N 1
ATOM 4287 C CA . ILE B 1 262 ? -11.5 12.648 12.18 1 97.88 262 ILE B CA 1
ATOM 4288 C C . ILE B 1 262 ? -12.664 13.359 11.492 1 97.88 262 ILE B C 1
ATOM 4290 O O . ILE B 1 262 ? -13.031 14.469 11.883 1 97.88 262 ILE B O 1
ATOM 4294 N N . LYS B 1 263 ? -13.234 12.695 10.461 1 97.88 263 LYS B N 1
ATOM 4295 C CA . LYS B 1 263 ? -14.328 13.297 9.719 1 97.88 263 LYS B CA 1
ATOM 4296 C C . LYS B 1 263 ? -15.555 13.5 10.602 1 97.88 263 LYS B C 1
ATOM 4298 O O . LYS B 1 263 ? -16.25 14.508 10.492 1 97.88 263 LYS B O 1
ATOM 4303 N N . LYS B 1 264 ? -15.766 12.562 11.445 1 97.56 264 LYS B N 1
ATOM 4304 C CA . LYS B 1 264 ? -16.875 12.703 12.383 1 97.56 264 LYS B CA 1
ATOM 4305 C C . LYS B 1 264 ? -16.641 13.867 13.344 1 97.56 264 LYS B C 1
ATOM 4307 O O . LYS B 1 264 ? -17.562 14.633 13.633 1 97.56 264 LYS B O 1
ATOM 4312 N N . ALA B 1 265 ? -15.453 14.008 13.812 1 98.25 265 ALA B N 1
ATOM 4313 C CA . ALA B 1 265 ? -15.109 15.125 14.688 1 98.25 265 ALA B CA 1
ATOM 4314 C C . ALA B 1 265 ? -15.312 16.469 13.977 1 98.25 265 ALA B C 1
ATOM 4316 O O . ALA B 1 265 ? -15.812 17.422 14.57 1 98.25 265 ALA B O 1
ATOM 4317 N N . ILE B 1 266 ? -14.922 16.516 12.734 1 98.44 266 ILE B N 1
ATOM 4318 C CA . ILE B 1 266 ? -15.094 17.75 11.969 1 98.44 266 ILE B CA 1
ATOM 4319 C C . ILE B 1 266 ? -16.578 18.016 11.766 1 98.44 266 ILE B C 1
ATOM 4321 O O . ILE B 1 266 ? -17.031 19.156 11.93 1 98.44 266 ILE B O 1
ATOM 4325 N N . HIS B 1 267 ? -17.297 16.969 11.383 1 97.31 267 HIS B N 1
ATOM 4326 C CA . HIS B 1 267 ? -18.734 17.094 11.164 1 97.31 267 HIS B CA 1
ATOM 4327 C C . HIS B 1 267 ? -19.438 17.609 12.422 1 97.31 267 HIS B C 1
ATOM 4329 O O . HIS B 1 267 ? -20.25 18.531 12.352 1 97.31 267 HIS B O 1
ATOM 4335 N N . LEU B 1 268 ? -19.141 17.062 13.516 1 95.81 268 LEU B N 1
ATOM 4336 C CA . LEU B 1 268 ? -19.797 17.406 14.773 1 95.81 268 LEU B CA 1
ATOM 4337 C C . LEU B 1 268 ? -19.25 18.703 15.344 1 95.81 268 LEU B C 1
ATOM 4339 O O . LEU B 1 268 ? -20 19.484 15.93 1 95.81 268 LEU B O 1
ATOM 4343 N N . GLY B 1 269 ? -17.953 18.875 15.203 1 94.19 269 GLY B N 1
ATOM 4344 C CA . GLY B 1 269 ? -17.281 20 15.852 1 94.19 269 GLY B CA 1
ATOM 4345 C C . GLY B 1 269 ? -17.375 21.281 15.055 1 94.19 269 GLY B C 1
ATOM 4346 O O . GLY B 1 269 ? -17.594 22.359 15.617 1 94.19 269 GLY B O 1
ATOM 4347 N N . ALA B 1 270 ? -17.172 21.141 13.75 1 93.31 270 ALA B N 1
ATOM 4348 C CA . ALA B 1 270 ? -17.109 22.328 12.914 1 93.31 270 ALA B CA 1
ATOM 4349 C C . ALA B 1 270 ? -18.344 22.453 12.023 1 93.31 270 ALA B C 1
ATOM 4351 O O . ALA B 1 270 ? -18.562 23.484 11.383 1 93.31 270 ALA B O 1
ATOM 4352 N N . GLY B 1 271 ? -19.203 21.438 11.953 1 95.06 271 GLY B N 1
ATOM 4353 C CA . GLY B 1 271 ? -20.438 21.453 11.188 1 95.06 271 GLY B CA 1
ATOM 4354 C C . GLY B 1 271 ? -20.203 21.406 9.688 1 95.06 271 GLY B C 1
ATOM 4355 O O . GLY B 1 271 ? -20.953 21.984 8.914 1 95.06 271 GLY B O 1
ATOM 4356 N N . ILE B 1 272 ? -19.172 20.75 9.305 1 96.94 272 ILE B N 1
ATOM 4357 C CA . ILE B 1 272 ? -18.812 20.75 7.891 1 96.94 272 ILE B CA 1
ATOM 4358 C C . ILE B 1 272 ? -18.984 19.344 7.32 1 96.94 272 ILE B C 1
ATOM 4360 O O . ILE B 1 272 ? -18.594 18.359 7.945 1 96.94 272 ILE B O 1
ATOM 4364 N N . GLY B 1 273 ? -19.547 19.25 6.09 1 95 273 GLY B N 1
ATOM 4365 C CA . GLY B 1 273 ? -19.797 18 5.406 1 95 273 GLY B CA 1
ATOM 4366 C C . GLY B 1 273 ? -21.219 17.5 5.59 1 95 273 GLY B C 1
ATOM 4367 O O . GLY B 1 273 ? -21.797 17.625 6.672 1 95 273 GLY B O 1
ATOM 4368 N N . GLU B 1 274 ? -21.828 16.906 4.637 1 93.62 274 GLU B N 1
ATOM 4369 C CA . GLU B 1 274 ? -23.172 16.359 4.766 1 93.62 274 GLU B CA 1
ATOM 4370 C C . GLU B 1 274 ? -23.125 14.883 5.18 1 93.62 274 GLU B C 1
ATOM 4372 O O . GLU B 1 274 ? -24.156 14.297 5.512 1 93.62 274 GLU B O 1
ATOM 4377 N N . ASN B 1 275 ? -21.938 14.352 5.047 1 91.62 275 ASN B N 1
ATOM 4378 C CA . ASN B 1 275 ? -21.625 13.008 5.508 1 91.62 275 ASN B CA 1
ATOM 4379 C C . ASN B 1 275 ? -20.141 12.883 5.887 1 91.62 275 ASN B C 1
ATOM 4381 O O . ASN B 1 275 ? -19.344 13.758 5.566 1 91.62 275 ASN B O 1
ATOM 4385 N N . TYR B 1 276 ? -19.859 11.789 6.738 1 94.12 276 TYR B N 1
ATOM 4386 C CA . TYR B 1 276 ? -18.453 11.68 7.125 1 94.12 276 TYR B CA 1
ATOM 4387 C C . TYR B 1 276 ? -17.875 10.344 6.695 1 94.12 276 TYR B C 1
ATOM 4389 O O . TYR B 1 276 ? -16.781 9.969 7.125 1 94.12 276 TYR B O 1
ATOM 4397 N N . LEU B 1 277 ? -18.578 9.547 5.879 1 94.81 277 LEU B N 1
ATOM 4398 C CA . LEU B 1 277 ? -18.062 8.305 5.316 1 94.81 277 LEU B CA 1
ATOM 4399 C C . LEU B 1 277 ? -17.406 8.547 3.963 1 94.81 277 LEU B C 1
ATOM 4401 O O . LEU B 1 277 ? -17.5 9.648 3.41 1 94.81 277 LEU B O 1
ATOM 4405 N N . GLY B 1 278 ? -16.688 7.539 3.514 1 94.5 278 GLY B N 1
ATOM 4406 C CA . GLY B 1 278 ? -15.977 7.641 2.248 1 94.5 278 GLY B CA 1
ATOM 4407 C C . GLY B 1 278 ? -16.297 6.512 1.288 1 94.5 278 GLY B C 1
ATOM 4408 O O . GLY B 1 278 ? -17.328 5.84 1.44 1 94.5 278 GLY B O 1
ATOM 4409 N N . ARG B 1 279 ? -15.516 6.422 0.274 1 96.81 279 ARG B N 1
ATOM 4410 C CA . ARG B 1 279 ? -15.656 5.336 -0.689 1 96.81 279 ARG B CA 1
ATOM 4411 C C . ARG B 1 279 ? -15.219 4.008 -0.083 1 96.81 279 ARG B C 1
ATOM 4413 O O . ARG B 1 279 ? -14.445 3.982 0.876 1 96.81 279 ARG B O 1
ATOM 4420 N N . ALA B 1 280 ? -15.758 2.963 -0.628 1 95.31 280 ALA B N 1
ATOM 4421 C CA . ALA B 1 280 ? -15.281 1.648 -0.202 1 95.31 280 ALA B CA 1
ATOM 4422 C C . ALA B 1 280 ? -13.766 1.539 -0.344 1 95.31 280 ALA B C 1
ATOM 4424 O O . ALA B 1 280 ? -13.195 1.97 -1.35 1 95.31 280 ALA B O 1
ATOM 4425 N N . PRO B 1 281 ? -13.094 1.052 0.693 1 95.12 281 PRO B N 1
ATOM 4426 C CA . PRO B 1 281 ? -13.656 0.264 1.792 1 95.12 281 PRO B CA 1
ATOM 4427 C C . PRO B 1 281 ? -13.914 1.1 3.043 1 95.12 281 PRO B C 1
ATOM 4429 O O . PRO B 1 281 ? -14.32 0.56 4.078 1 95.12 281 PRO B O 1
ATOM 4432 N N . LEU B 1 282 ? -13.805 2.412 3.006 1 95.56 282 LEU B N 1
ATOM 4433 C CA . LEU B 1 282 ? -14.023 3.258 4.176 1 95.56 282 LEU B CA 1
ATOM 4434 C C . LEU B 1 282 ? -15.461 3.768 4.219 1 95.56 282 LEU B C 1
ATOM 4436 O O . LEU B 1 282 ? -15.711 4.879 4.695 1 95.56 282 LEU B O 1
ATOM 4440 N N . ASN B 1 283 ? -16.328 3.029 3.676 1 96.06 283 ASN B N 1
ATOM 4441 C CA . ASN B 1 283 ? -17.734 3.396 3.635 1 96.06 283 ASN B CA 1
ATOM 4442 C C . ASN B 1 283 ? -18.5 2.799 4.809 1 96.06 283 ASN B C 1
ATOM 4444 O O . ASN B 1 283 ? -19.734 2.764 4.797 1 96.06 283 ASN B O 1
ATOM 4448 N N . GLN B 1 284 ? -17.781 2.27 5.773 1 95.38 284 GLN B N 1
ATOM 4449 C CA . GLN B 1 284 ? -18.406 1.683 6.961 1 95.38 284 GLN B CA 1
ATOM 4450 C C . GLN B 1 284 ? -18.172 2.557 8.188 1 95.38 284 GLN B C 1
ATOM 4452 O O . GLN B 1 284 ? -17.047 2.973 8.461 1 95.38 284 GLN B O 1
ATOM 4457 N N . ASP B 1 285 ? -19.234 2.77 8.961 1 95.44 285 ASP B N 1
ATOM 4458 C CA . ASP B 1 285 ? -19.141 3.613 10.148 1 95.44 285 ASP B CA 1
ATOM 4459 C C . ASP B 1 285 ? -18.5 2.859 11.312 1 95.44 285 ASP B C 1
ATOM 4461 O O . ASP B 1 285 ? -18.172 1.68 11.188 1 95.44 285 ASP B O 1
ATOM 4465 N N . LEU B 1 286 ? -18.25 3.609 12.398 1 95.06 286 LEU B N 1
ATOM 4466 C CA . LEU B 1 286 ? -17.719 3.041 13.625 1 95.06 286 LEU B CA 1
ATOM 4467 C C . LEU B 1 286 ? -18.656 1.997 14.203 1 95.06 286 LEU B C 1
ATOM 4469 O O . LEU B 1 286 ? -19.875 2.057 13.977 1 95.06 286 LEU B O 1
ATOM 4473 N N . PRO B 1 287 ? -18.094 1.022 14.867 1 93.5 287 PRO B N 1
ATOM 4474 C CA . PRO B 1 287 ? -18.984 0.091 15.562 1 93.5 287 PRO B CA 1
ATOM 4475 C C . PRO B 1 287 ? -19.938 0.793 16.531 1 93.5 287 PRO B C 1
ATOM 4477 O O . PRO B 1 287 ? -19.578 1.826 17.109 1 93.5 287 PRO B O 1
ATOM 4480 N N . ALA B 1 288 ? -21.078 0.177 16.75 1 92.31 288 ALA B N 1
ATOM 4481 C CA . ALA B 1 288 ? -22.062 0.722 17.672 1 92.31 288 ALA B CA 1
ATOM 4482 C C . ALA B 1 288 ? -21.453 0.929 19.062 1 92.31 288 ALA B C 1
ATOM 4484 O O . ALA B 1 288 ? -20.797 0.04 19.594 1 92.31 288 ALA B O 1
ATOM 4485 N N . GLY B 1 289 ? -21.578 2.184 19.516 1 94.5 289 GLY B N 1
ATOM 4486 C CA . GLY B 1 289 ? -21.141 2.48 20.875 1 94.5 289 GLY B CA 1
ATOM 4487 C C . GLY B 1 289 ? -19.688 2.934 20.953 1 94.5 289 GLY B C 1
ATOM 4488 O O . GLY B 1 289 ? -19.266 3.453 21.984 1 94.5 289 GLY B O 1
ATOM 4489 N N . ALA B 1 290 ? -18.906 2.779 19.922 1 95.69 290 ALA B N 1
ATOM 4490 C CA . ALA B 1 290 ? -17.484 3.078 19.953 1 95.69 290 ALA B CA 1
ATOM 4491 C C . ALA B 1 290 ? -17.234 4.566 20.188 1 95.69 290 ALA B C 1
ATOM 4493 O O . ALA B 1 290 ? -16.406 4.945 21 1 95.69 290 ALA B O 1
ATOM 4494 N N . TRP B 1 291 ? -17.953 5.375 19.5 1 96.19 291 TRP B N 1
ATOM 4495 C CA . TRP B 1 291 ? -17.797 6.82 19.641 1 96.19 291 TRP B CA 1
ATOM 4496 C C . TRP B 1 291 ? -18.156 7.273 21.047 1 96.19 291 TRP B C 1
ATOM 4498 O O . TRP B 1 291 ? -17.453 8.117 21.625 1 96.19 291 TRP B O 1
ATOM 4508 N N . GLU B 1 292 ? -19.172 6.723 21.594 1 96.06 292 GLU B N 1
ATOM 4509 C CA . GLU B 1 292 ? -19.672 7.113 22.906 1 96.06 292 GLU B CA 1
ATOM 4510 C C . GLU B 1 292 ? -18.625 6.863 23.984 1 96.06 292 GLU B C 1
ATOM 4512 O O . GLU B 1 292 ? -18.547 7.613 24.969 1 96.06 292 GLU B O 1
ATOM 4517 N N . ASN B 1 293 ? -17.859 5.926 23.734 1 95.5 293 ASN B N 1
ATOM 4518 C CA . ASN B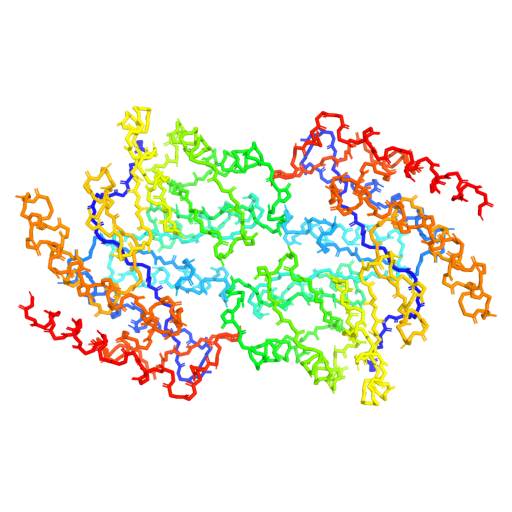 1 293 ? -16.828 5.586 24.703 1 95.5 293 ASN B CA 1
ATOM 4519 C C . ASN B 1 293 ? -15.781 6.691 24.812 1 95.5 293 ASN B C 1
ATOM 4521 O O . ASN B 1 293 ? -15.125 6.836 25.859 1 95.5 293 ASN B O 1
ATOM 4525 N N . LEU B 1 294 ? -15.633 7.578 23.75 1 96.25 294 LEU B N 1
ATOM 4526 C CA . LEU B 1 294 ? -14.602 8.602 23.734 1 96.25 294 LEU B CA 1
ATOM 4527 C C . LEU B 1 294 ? -15.203 9.992 23.594 1 96.25 294 LEU B C 1
ATOM 4529 O O . LEU B 1 294 ? -14.484 10.984 23.469 1 96.25 294 LEU B O 1
ATOM 4533 N N . GLU B 1 295 ? -16.469 10.023 23.688 1 96.69 295 GLU B N 1
ATOM 4534 C CA . GLU B 1 295 ? -17.172 11.289 23.453 1 96.69 295 GLU B CA 1
ATOM 4535 C C . GLU B 1 295 ? -16.75 12.344 24.469 1 96.69 295 GLU B C 1
ATOM 4537 O O . GLU B 1 295 ? -16.719 13.539 24.156 1 96.69 295 GLU B O 1
ATOM 4542 N N . HIS B 1 296 ? -16.375 11.922 25.688 1 97.06 296 HIS B N 1
ATOM 4543 C CA . HIS B 1 296 ? -15.945 12.867 26.703 1 97.06 296 HIS B CA 1
ATOM 4544 C C . HIS B 1 296 ? -14.672 13.594 26.281 1 97.06 296 HIS B C 1
ATOM 4546 O O . HIS B 1 296 ? -14.5 14.773 26.578 1 97.06 296 HIS B O 1
ATOM 4552 N N . TYR B 1 297 ? -13.758 12.953 25.578 1 97.25 297 TYR B N 1
ATOM 4553 C CA . TYR B 1 297 ? -12.562 13.602 25.062 1 97.25 297 TYR B CA 1
ATOM 4554 C C . TYR B 1 297 ? -12.93 14.633 23.984 1 97.25 297 TYR B C 1
ATOM 4556 O O . TYR B 1 297 ? -12.352 15.719 23.938 1 97.25 297 TYR B O 1
ATOM 4564 N N . PHE B 1 298 ? -13.938 14.305 23.203 1 98 298 PHE B N 1
ATOM 4565 C CA . PHE B 1 298 ? -14.43 15.219 22.172 1 98 298 PHE B CA 1
ATOM 4566 C C . PHE B 1 298 ? -15.008 16.484 22.797 1 98 298 PHE B C 1
ATOM 4568 O O . PHE B 1 298 ? -14.672 17.594 22.391 1 98 298 PHE B O 1
ATOM 4575 N N . LYS B 1 299 ? -15.836 16.25 23.734 1 98.25 299 LYS B N 1
ATOM 4576 C CA . LYS B 1 299 ? -16.5 17.375 24.391 1 98.25 299 LYS B CA 1
ATOM 4577 C C . LYS B 1 299 ? -15.5 18.266 25.109 1 98.25 299 LYS B C 1
ATOM 4579 O O . LYS B 1 299 ? -15.648 19.5 25.109 1 98.25 299 LYS B O 1
ATOM 4584 N N . GLU B 1 300 ? -14.516 17.719 25.672 1 98.06 300 GLU B N 1
ATOM 4585 C CA . GLU B 1 300 ? -13.492 18.469 26.391 1 98.06 300 GLU B CA 1
ATOM 4586 C C . GLU B 1 300 ? -12.711 19.375 25.438 1 98.06 300 GLU B C 1
ATOM 4588 O O . GLU B 1 300 ? -12.539 20.562 25.703 1 98.06 300 GLU B O 1
ATOM 4593 N N . ILE B 1 301 ? -12.211 18.812 24.391 1 98.5 301 ILE B N 1
ATOM 4594 C CA . ILE B 1 301 ? -11.406 19.609 23.469 1 98.5 301 ILE B CA 1
ATOM 4595 C C . ILE B 1 301 ? -12.289 20.656 22.781 1 98.5 301 ILE B C 1
ATOM 4597 O O . ILE B 1 301 ? -11.836 21.766 22.5 1 98.5 301 ILE B O 1
ATOM 4601 N N . GLN B 1 302 ? -13.5 20.281 22.516 1 98.25 302 GLN B N 1
ATOM 4602 C CA . GLN B 1 302 ? -14.438 21.234 21.922 1 98.25 302 GLN B CA 1
ATOM 4603 C C . GLN B 1 302 ? -14.664 22.422 22.859 1 98.25 302 GLN B C 1
ATOM 4605 O O . GLN B 1 302 ? -14.727 23.578 22.391 1 98.25 302 GLN B O 1
ATOM 4610 N N . ALA B 1 303 ? -14.812 22.141 24.109 1 98.31 303 ALA B N 1
ATOM 4611 C CA . ALA B 1 303 ? -15.031 23.188 25.094 1 98.31 303 ALA B CA 1
ATOM 4612 C C . ALA B 1 303 ? -13.844 24.156 25.141 1 98.31 303 ALA B C 1
ATOM 4614 O O . ALA B 1 303 ? -14.023 25.375 25.172 1 98.31 303 ALA B O 1
ATOM 4615 N N . VAL B 1 304 ? -12.68 23.594 25.156 1 98.38 304 VAL B N 1
ATOM 4616 C CA . VAL B 1 304 ? -11.477 24.422 25.188 1 98.38 304 VAL B CA 1
ATOM 4617 C C . VAL B 1 304 ? -11.359 25.219 23.891 1 98.38 304 VAL B C 1
ATOM 4619 O O . VAL B 1 304 ? -11.047 26.422 23.922 1 98.38 304 VAL B O 1
ATOM 4622 N N . GLU B 1 305 ? -11.578 24.562 22.781 1 98.31 305 GLU B N 1
ATOM 4623 C CA . GLU B 1 305 ? -11.531 25.219 21.469 1 98.31 305 GLU B CA 1
ATOM 4624 C C . GLU B 1 305 ? -12.422 26.453 21.438 1 98.31 305 GLU B C 1
ATOM 4626 O O . GLU B 1 305 ? -12.039 27.484 20.891 1 98.31 305 GLU B O 1
ATOM 4631 N N . ARG B 1 306 ? -13.57 26.453 22.078 1 97.12 306 ARG B N 1
ATOM 4632 C CA . ARG B 1 306 ? -14.562 27.516 22.062 1 97.12 306 ARG B CA 1
ATOM 4633 C C . ARG B 1 306 ? -14.094 28.719 22.859 1 97.12 306 ARG B C 1
ATOM 4635 O O . ARG B 1 306 ? -14.539 29.844 22.625 1 97.12 306 ARG B O 1
ATOM 4642 N N . THR B 1 307 ? -13.172 28.469 23.719 1 97.5 307 THR B N 1
ATOM 4643 C CA . THR B 1 307 ? -12.695 29.562 24.562 1 97.5 307 THR B CA 1
ATOM 4644 C C . THR B 1 307 ? -11.555 30.312 23.875 1 97.5 307 THR B C 1
ATOM 4646 O O . THR B 1 307 ? -11.156 31.391 24.312 1 97.5 307 THR B O 1
ATOM 4649 N N . LEU B 1 308 ? -11.008 29.781 22.891 1 96.81 308 LEU B N 1
ATOM 4650 C CA . LEU B 1 308 ? -9.82 30.328 22.234 1 96.81 308 LEU B CA 1
ATOM 4651 C C . LEU B 1 308 ? -10.203 31.141 21 1 96.81 308 LEU B C 1
ATOM 4653 O O . LEU B 1 308 ? -9.469 32.062 20.609 1 96.81 308 LEU B O 1
#

Nearest PDB structures (foldseek):
  5c54-assembly2_G  TM=8.959E-01  e=1.254E-21  Corynebacterium glutamicum ATCC 13032
  3pb0-assembly4_D  TM=9.318E-01  e=2.465E-20  Thermotoga maritima
  5c55-assembly1_A  TM=8.941E-01  e=1.405E-20  Corynebacterium glutamicum ATCC 13032
  5c54-assembly1_D  TM=8.752E-01  e=1.405E-20  Corynebacterium glutamicum ATCC 13032
  3n2x-assembly1_C  TM=8.915E-01  e=3.454E-20  Escherichia coli K-12

pLDDT: mean 97.16, std 3.07, range [57.53, 98.94]

Radius of gyration: 25.19 Å; Cα contacts (8 Å, |Δi|>4): 1369; chains: 2; bounding box: 52×74×60 Å

Sequence (616 aa):
MSPVPPAPGIYTPVPTFFKNDGYTIDFDANVKHAKFLKDNGIAGLVIMGSTGEGVHLTKEERAATIKAVHDALPDFPIIGGVVQNSVQDALDEIDSIKAAGATHAVVLSSNYYGAGIKQQGIIDWFTAVADKASLPILVYVYPGVSNNLFTDPATVIKLSGHPNIVGTKISHGDVSHHTIIATDKNVQQNNFNTFTGLGQLLVPTLTIGCKGTIDALSGAFPKIYVKIFQLVQDGKIEEAVKLQNTVSRGEEIVVNFGVIGIKKAIHLGAGIGENYLGRAPLNQDLPAGAWENLEHYFKEIQAVERTLMSPVPPAPGIYTPVPTFFKNDGYTIDFDANVKHAKFLKDNGIAGLVIMGSTGEGVHLTKEERAATIKAVHDALPDFPIIGGVVQNSVQDALDEIDSIKAAGATHAVVLSSNYYGAGIKQQGIIDWFTAVADKASLPILVYVYPGVSNNLFTDPATVIKLSGHPNIVGTKISHGDVSHHTIIATDKNVQQNNFNTFTGLGQLLVPTLTIGCKGTIDALSGAFPKIYVKIFQLVQDGKIEEAVKLQNTVSRGEEIVVNFGVIGIKKAIHLGAGIGENYLGRAPLNQDLPAGAWENLEHYFKEIQAVERTL

Secondary structure (DSSP, 8-state):
----PPPSEEEEEEPPPB-TTSSSB-HHHHHHHHHHHHHTT--EEEESSTTTTGGGS-HHHHHHHHHHHHHH-TTS-EEEEE--SSHHHHHHHHHHHHHHT-SEEEEEPP-TTGGGS-HHHHHHHHHHHHHH-SS-EEEEE-GGGTTT----HHHHHHHTTSTTEEEEEE-SS-HHHHHHHHT-HHHHHTT-EEEES-GGGHHHHHHTT--EEE-SGGGT-HHHHHHHHHHHHTT-HHHHHHHHHHHHHHTHHHHHHHHHHHHHHHHHHH---S----STTS--PPPTTTTGGGHHHHHHHHHHHHH-/----PPPSEEEEEEPPPB-TTSSSB-HHHHHHHHHHHHHTT--EEEESSTTTTGGGS-HHHHHHHHHHHHHH-TTS-EEEEE--SSHHHHHHHHHHHHHHT-SEEEEEPP-TTGGG--HHHHHHHHHHHHHH-SS-EEEEE-GGGTTT----HHHHHHHTTSTTEEEEEE-SS-HHHHHHHHT-HHHHHTT-EEEES-GGGHHHHHHTT--EEE-SGGGT-HHHHHHHHHHHHTT-HHHHHHHHHHHHHHTHHHHHHHHHHHHHHHHHHH---S----STTS--PPPTTHHHHHHHHHHHHHHHHHH-

InterPro domains:
  IPR002220 DapA-like [PF00701] (9-282)
  IPR002220 DapA-like [PIRSF001365] (8-274)
  IPR002220 DapA-like [PR00146] (41-62)
  IPR002220 DapA-like [PR00146] (76-94)
  IPR002220 DapA-like [PR00146] (135-152)
  IPR002220 DapA-like [PTHR12128] (8-301)
  IPR002220 DapA-like [SM01130] (6-302)
  IPR013785 Aldolase-type TIM barrel [G3DSA:3.20.20.70] (1-308)
  IPR020624 Schiff base-forming aldolase, conserved site [PS00665] (44-61)

Organism: Komagataella phaffii (strain GS115 / ATCC 20864) (NCBI:txid644223)

Foldseek 3Di:
DFAFDQFFAEEAEAAFFAAPVQAHTDLVLLLVLLVVLVVQGHQAYEALAQLHVVVVDDLVVSLVSLLSNCVSPVPGAYEYEAEDQDLVSSQVSLVSNVVSRHQEYEYEYNAPPAPVADLVNSLVSLCSNQVRHPHQYAYEADCVPRVNHDHQLVSVLVSLQRRRHQEYEHEDDPLVSLLCNQVDPSNVPGSYAYEYQDLLCFLVSVVSHHRGYHYHLCSLQVNLRRVLNVCVVVVVSVVSVVSSVLSNLLCVQCVVANSLSSLVSNCVRVVGHPDSAHDPPRNDHDPPCPCVVSVVSSVSSSVVSVVD/DFAFDQFFAEEAEAAFFAAPVQAHTDLVLLLVLLVVLVVQGHQAYEALAPLHVVVVDDLVVSLVSLLSNCVSPVPGAYEYEAEDQDLVSSQVSLVSNVVSRHQEYEYEYNAPPAPVADLVNSLVSLCSNQVRHPHQYAYEADCVPRVNHDHQLVSVLVSLQDRRHQEYEHEDDPLVSLLCNQVDPSNVVGSYAYEYQDLLCFLVSVVSHHRGYHYHLCSLQVNLRRVLNVCVVVVVSVVSVVSSVLSNLLCVQCVVANSLSSQVSNCVRVVGHPDSAHDPPRNDHDPPCPCVVSVVSSVSSSVVSVVD